Protein AF-A0A0J7KM52-F1 (afdb_monomer)

Solvent-accessible surface area (backbone atoms only — not comparable to full-atom values): 28672 Å² total; per-residue (Å²): 90,41,35,39,41,33,31,70,87,50,54,32,31,32,35,43,37,53,88,59,25,47,70,63,37,48,38,52,53,51,31,39,59,52,32,57,49,38,67,14,29,44,43,32,42,43,68,59,42,39,40,32,32,38,13,72,75,45,74,78,79,56,53,45,20,49,50,15,75,62,76,31,78,90,34,26,50,45,78,63,74,68,61,70,82,65,67,46,59,47,58,40,34,30,28,37,43,51,79,54,95,52,25,30,45,42,28,30,32,36,28,47,22,58,63,42,64,89,50,44,88,66,39,40,63,33,32,33,56,78,42,45,71,67,48,47,56,54,56,48,68,52,60,47,52,98,79,25,29,46,49,55,48,44,31,28,59,45,60,46,74,76,60,78,95,68,82,81,60,86,84,69,72,69,58,97,60,70,73,77,80,53,71,73,76,71,66,52,99,48,46,48,65,87,53,76,85,52,93,64,72,83,60,53,77,66,58,53,52,50,53,48,51,52,52,50,50,51,52,52,50,52,51,42,52,76,71,65,80,60,86,63,99,81,67,75,54,57,79,28,28,37,31,37,32,57,45,38,65,84,67,48,42,68,59,50,46,66,64,53,45,79,48,38,59,68,74,46,60,47,60,46,50,41,92,86,79,64,47,49,69,25,32,32,42,40,30,35,73,43,53,69,27,37,53,55,37,42,77,68,46,42,66,36,76,47,88,94,25,60,26,43,48,46,77,35,80,64,65,81,74,60,60,82,69,55,95,93,66,62,79,54,77,83,69,93,76,84,84,77,83,82,87,80,91,84,82,87,79,86,84,80,88,84,88,83,89,89,83,91,84,86,85,82,86,89,81,89,86,84,89,88,87,86,78,95,87,82,85,85,76,70,70,59,60,59,46,55,59,48,50,52,56,47,52,55,51,51,50,55,48,51,52,49,52,52,51,52,48,50,55,50,48,57,48,48,52,52,53,47,52,54,51,49,52,55,50,50,56,51,48,52,56,46,50,57,49,51,55,54,48,51,56,52,48,51,56,50,50,54,51,49,50,54,48,52,53,51,52,52,53,54,52,51,52,52,52,50,54,53,53,51,54,51,51,55,53,52,54,55,51,53,54,55,60,55,61,64,66,66,77,75,76,128

Nearest PDB structures (foldseek):
  8i0s-assembly1_Y  TM=6.246E-01  e=1.692E-46  Homo sapiens
  7qtt-assembly1_V  TM=5.685E-01  e=1.463E-37  Homo sapiens
  3bo7-assembly3_C  TM=8.908E-01  e=3.790E-13  Toxoplasma gondii
  7b0y-assembly1_b  TM=5.153E-01  e=2.141E-09  Homo sapiens
  7vpx-assembly1_O  TM=5.124E-01  e=1.081E-08  Homo sapiens

Foldseek 3Di:
DWKWWQKLLGIFIKDWPCVFFVPVVLQQVLCQLQLVQAFWWQLAFDAQFKGKTQALVSPVLHFFTPCCVQVHPVRRWDAARCPPFDAQADFFWKWFQQPPPRTGGRMIIGRLHGDPRVCTPRIHTTIGTPGDSVVSVVSNVFDADPRRGGLEIMGGNHMDDPDDPDDDDPPRDRDPDNDDRDPVSVPDPGHYSPHPPPPCVPDDPVVVVVVVVVVVVVVVVVVCVVVVPDDDPPDDDPLQKKKKAQADQPDDQVNVCVVLCVLADWPDKAFDADPPPRTGPGMIMTGGPDNRSSVVCQVPQAQDADPNTGMHMDGDPDPPQWDDPDPPPDIDGDDPPPPDDDDDDDDYDDDDDDDDDDDDDDDDDDDDDDDDDDDDDDDPPPPVVVVVVVVVVVVVVVVVVVVVVVVVVVVVVVVVVVVVVVVVVVVVVVVVVVVVVVVVVVVVVVVVVVVVVVVVVVVVVVVVVVVVVVVVVVVVVVVVVVVVVVVVVPVPDD

InterPro domains:
  IPR000504 RNA recognition motif domain [PF00076] (242-312)
  IPR000504 RNA recognition motif domain [PS50102] (240-318)
  IPR000504 RNA recognition motif domain [SM00360] (241-314)
  IPR002130 Cyclophilin-type peptidyl-prolyl cis-trans isomerase domain [PF00160] (3-159)
  IPR002130 Cyclophilin-type peptidyl-prolyl cis-trans isomerase domain [PR00153] (16-31)
  IPR002130 Cyclophilin-type peptidyl-prolyl cis-trans isomerase domain [PR00153] (42-54)
  IPR002130 Cyclophilin-type peptidyl-prolyl cis-trans isomerase domain [PR00153] (92-107)
  IPR002130 Cyclophilin-type peptidyl-prolyl cis-trans isomerase domain [PR00153] (121-136)
  IPR002130 Cyclophilin-type peptidyl-prolyl cis-trans isomerase domain [PS50072] (1-161)
  IPR012677 Nucleotide-binding alpha-beta plait domain superfamily [G3DSA:3.30.70.330] (186-323)
  IPR029000 Cyclophilin-like domain superfamily [G3DSA:2.40.100.10] (1-171)
  IPR029000 Cyclophilin-like domain superfamily [SSF50891] (1-182)
  IPR035538 PPIL4-like, cyclophilin domain [cd01921] (4-169)
  IPR035542 Cyclophilin-RNA interacting protein [PTHR458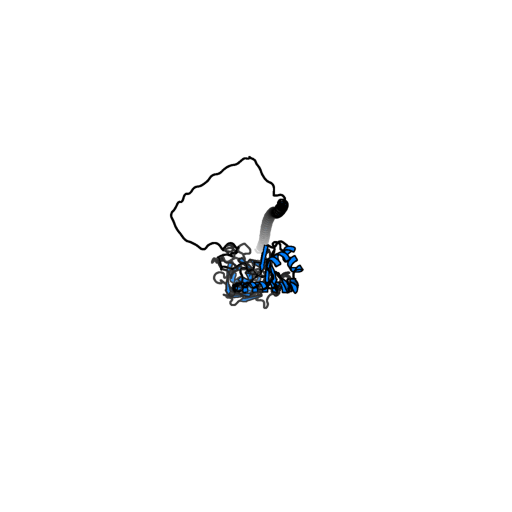43] (1-490)
  IPR035979 RNA-binding domain superfamily [SSF54928] (227-329)

Secondary structure (DSSP, 8-state):
-EEEEEETTEEEEEEE-TTT-HHHHHHHHHHHHTTTTTT-B--EE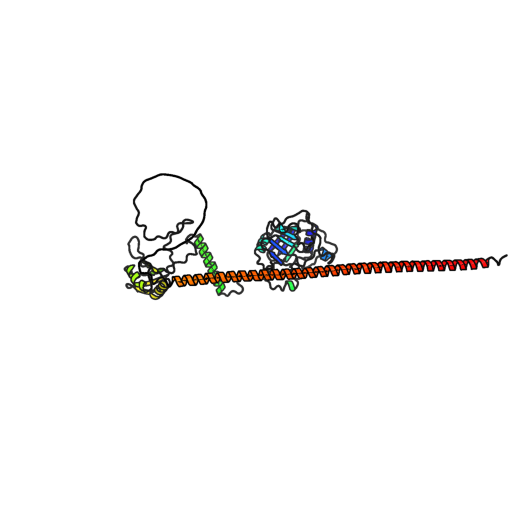-TTSEEEE--TTSSSS----HHHHHH-GGGSSEEPP--S-----STTEEEEEE-STTEEEEEEEEE-SS--GGG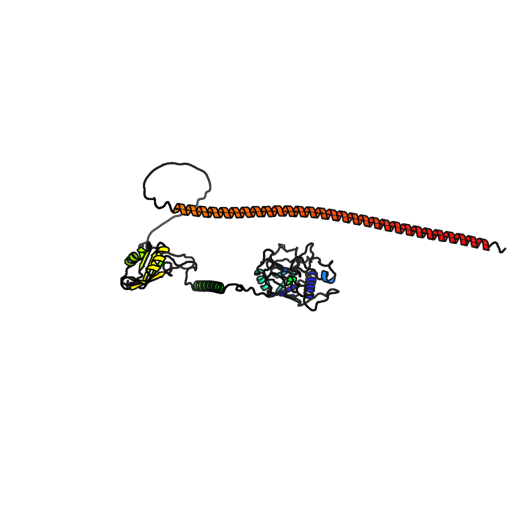TTTSEEEEEEEE-THHHHHHHH--B-TTS-BSBPPBEEEEEES---SPPPTT----SSPPPPPHHHHS-SSB-TTS---TTTT--HHHHHHHHHHHHHHHHHHHHHHHT-SS-TT----TTEEEEES--TT--HHHHHHHHTTTS-EEEEEEEE-TTT--EEEEEEEEESSHHHHHHHHHHHTT-EETTEE-EEEE----TT-EE--TTS-EE---S-TT---------------------------------------SSSSSSHHHHHHHHHHHHHHHHHHHHHHHHHHHHHHHHHHHHHHHHHHHHHHHHHHHHHHHHHHHHHHHHHHHHHHHHHHHHHHHHHHHHHHHHHHHHHHHHHHHHHHHHHTTS--

Sequence (494 aa):
MAVVIETTIGDFTVDLYIEERPQTTRNFLKLCKLKYYNWNLFHSVQTNFIAQTGDPTGTGKGGESVYGIVLGKEARYYEAEHMPKIKHNRIGLLSMVNCGNNMLGSQFFITLGSELQSLDNEHCVFGEITEGLEIILKFNEAICDGDQRPYQDIRISHTVILEDPFDDPVGFVVPDRSPEPTKEALMSDRIGADEAIDDTGGMTVEELTEIQKNKEAKARATILEIVGDIPDADIAPPENVLFVCKLNPVTTDDDLEIIFSRFGKIVGCEVIRDHQTGDSLQYAFIEFGDRKSCEDAYFKMDNVLIDDRRIHVDFSQSVAKMRWRGKGKGIRYFDEDDKTKKHDENYSSSKKSEISREKNHDNGKDREDGRRKKSSYKDHRKHERRKEDKDRRKEDRSHDRYENERRDRRRREERRDRDEDQRRGHSEDRSERRNKRDESNDRRKDHSEERLERRSKRDEYGDRERRHRGSERKRLTEEEDDTRHRSHKHKKNR

Organism: Lasius niger (NCBI:txid67767)

Mean predicted aligned error: 22.67 Å

Structure (mmCIF, N/CA/C/O backbone):
data_AF-A0A0J7KM52-F1
#
_entry.id   AF-A0A0J7KM52-F1
#
loop_
_atom_site.group_PDB
_atom_site.id
_atom_site.type_symbol
_atom_site.label_atom_id
_atom_site.label_alt_id
_atom_site.label_comp_id
_atom_site.label_asym_id
_atom_site.label_entity_id
_atom_site.label_seq_id
_atom_site.pdbx_PDB_ins_code
_atom_site.Cartn_x
_atom_site.Cartn_y
_atom_site.Cartn_z
_atom_site.occupancy
_atom_site.B_iso_or_equiv
_atom_site.auth_seq_id
_atom_site.auth_comp_id
_atom_site.auth_asym_id
_atom_site.auth_atom_id
_atom_site.pdbx_PDB_model_num
ATOM 1 N N . MET A 1 1 ? -2.076 -8.881 -21.131 1.00 80.81 1 MET A N 1
ATOM 2 C CA . MET A 1 1 ? -0.992 -9.837 -20.800 1.00 80.81 1 MET A CA 1
ATOM 3 C C . MET A 1 1 ? -0.711 -9.679 -19.337 1.00 80.81 1 MET A C 1
ATOM 5 O O . MET A 1 1 ? -0.501 -8.545 -18.922 1.00 80.81 1 MET A O 1
ATOM 9 N N . ALA A 1 2 ? -0.719 -10.776 -18.584 1.00 89.19 2 ALA A N 1
ATOM 10 C CA . ALA A 1 2 ? -0.973 -10.685 -17.159 1.00 89.19 2 ALA A CA 1
ATOM 11 C C . ALA A 1 2 ? 0.165 -11.214 -16.271 1.00 89.19 2 ALA A C 1
ATOM 13 O O . ALA A 1 2 ? 0.806 -12.230 -16.559 1.00 89.19 2 ALA A O 1
ATOM 14 N N . VAL A 1 3 ? 0.392 -10.515 -15.162 1.00 94.75 3 VAL A N 1
ATOM 15 C CA . VAL A 1 3 ? 1.282 -10.921 -14.068 1.00 94.75 3 VAL A CA 1
ATOM 16 C C . VAL A 1 3 ? 0.471 -10.932 -12.785 1.00 94.75 3 VAL A C 1
ATOM 18 O O . VAL A 1 3 ? -0.193 -9.950 -12.463 1.00 94.75 3 VAL A O 1
ATOM 21 N N . VAL A 1 4 ? 0.551 -12.030 -12.043 1.00 95.62 4 VAL A N 1
ATOM 22 C CA . VAL A 1 4 ? -0.013 -12.125 -10.698 1.00 95.62 4 VAL A CA 1
ATOM 23 C C . VAL A 1 4 ? 1.056 -11.691 -9.706 1.00 95.62 4 VAL A C 1
ATOM 25 O O . VAL A 1 4 ? 2.190 -12.186 -9.731 1.00 95.62 4 VAL A O 1
ATOM 28 N N . ILE A 1 5 ? 0.703 -10.733 -8.856 1.00 95.81 5 ILE A N 1
ATOM 29 C CA . ILE A 1 5 ? 1.549 -10.236 -7.778 1.00 95.81 5 ILE A CA 1
ATOM 30 C C . ILE A 1 5 ? 0.907 -10.674 -6.469 1.00 95.81 5 ILE A C 1
ATOM 32 O O . ILE A 1 5 ? -0.168 -10.204 -6.102 1.00 95.81 5 ILE A O 1
ATOM 36 N N . GLU A 1 6 ? 1.590 -11.577 -5.777 1.00 94.44 6 GLU A N 1
ATOM 37 C CA . GLU A 1 6 ? 1.199 -12.035 -4.452 1.00 94.44 6 GLU A CA 1
ATOM 38 C C . GLU A 1 6 ? 1.806 -11.096 -3.416 1.00 94.44 6 GLU A C 1
ATOM 40 O O . GLU A 1 6 ? 3.014 -10.828 -3.439 1.00 94.44 6 GLU A O 1
ATOM 45 N N . THR A 1 7 ? 0.989 -10.581 -2.503 1.00 93.88 7 THR A N 1
ATOM 46 C CA . THR A 1 7 ? 1.457 -9.710 -1.418 1.00 93.88 7 THR A CA 1
ATOM 47 C C . THR A 1 7 ? 0.980 -10.214 -0.071 1.00 93.88 7 THR A C 1
ATOM 49 O O . THR A 1 7 ? 0.059 -11.017 0.031 1.00 93.88 7 THR A O 1
ATOM 52 N N . THR A 1 8 ? 1.579 -9.697 0.995 1.00 91.12 8 THR A N 1
ATOM 53 C CA . THR A 1 8 ? 1.235 -10.084 2.368 1.00 91.12 8 THR A CA 1
ATOM 54 C C . THR A 1 8 ? -0.204 -9.743 2.759 1.00 91.12 8 THR A C 1
ATOM 56 O O . THR A 1 8 ? -0.764 -10.375 3.648 1.00 91.12 8 THR A O 1
ATOM 59 N N . ILE A 1 9 ? -0.829 -8.776 2.081 1.00 91.50 9 ILE A N 1
ATOM 60 C CA . ILE A 1 9 ? -2.210 -8.350 2.346 1.00 91.50 9 ILE A CA 1
ATOM 61 C C . ILE A 1 9 ? -3.222 -8.931 1.347 1.00 91.50 9 ILE A C 1
ATOM 63 O O . ILE A 1 9 ? -4.431 -8.784 1.546 1.00 91.50 9 ILE A O 1
ATOM 67 N N . GLY A 1 10 ? -2.766 -9.600 0.288 1.00 92.88 10 GLY A N 1
ATOM 68 C CA . GLY A 1 10 ? -3.606 -10.216 -0.738 1.00 92.88 10 GLY A CA 1
ATOM 69 C C . GLY A 1 10 ? -2.975 -10.200 -2.127 1.00 92.88 10 GLY A C 1
ATOM 70 O O . GLY A 1 10 ? -1.953 -9.555 -2.359 1.00 92.88 10 GLY A O 1
ATOM 71 N N . ASP A 1 11 ? -3.625 -10.877 -3.062 1.00 94.94 11 ASP A N 1
ATOM 72 C CA . ASP A 1 11 ? -3.089 -11.082 -4.405 1.00 94.94 11 ASP A CA 1
ATOM 73 C C . ASP A 1 11 ? -3.886 -10.277 -5.427 1.00 94.94 11 ASP A C 1
ATOM 75 O O . ASP A 1 11 ? -5.092 -10.055 -5.269 1.00 94.94 11 ASP A O 1
ATOM 79 N N . PHE A 1 12 ? -3.212 -9.831 -6.483 1.00 96.31 12 PHE A N 1
ATOM 80 C CA . PHE A 1 12 ? -3.857 -9.120 -7.579 1.00 96.31 12 PHE A CA 1
ATOM 81 C C . PHE A 1 12 ? -3.204 -9.436 -8.922 1.00 96.31 12 PHE A C 1
ATOM 83 O O . PHE A 1 12 ? -2.003 -9.711 -9.015 1.00 96.31 12 PHE A O 1
ATOM 90 N N . THR A 1 13 ? -4.017 -9.371 -9.973 1.00 96.06 13 THR A N 1
ATOM 91 C CA . THR A 1 13 ? -3.598 -9.619 -11.352 1.00 96.06 13 THR A CA 1
ATOM 92 C C . THR A 1 13 ? -3.477 -8.292 -12.081 1.00 96.06 13 THR A C 1
ATOM 94 O O . THR A 1 13 ? -4.397 -7.474 -12.061 1.00 96.06 13 THR A O 1
ATOM 97 N N . VAL A 1 14 ? -2.335 -8.080 -12.727 1.00 96.31 14 VAL A N 1
ATOM 98 C CA . VAL A 1 14 ? -2.037 -6.879 -13.508 1.00 96.31 14 VAL A CA 1
ATOM 99 C C . VAL A 1 14 ? -2.013 -7.229 -14.982 1.00 96.31 14 VAL A C 1
ATOM 101 O O . VAL A 1 14 ? -1.191 -8.050 -15.381 1.00 96.31 14 VAL A O 1
ATOM 104 N N . ASP A 1 15 ? -2.815 -6.542 -15.790 1.00 95.81 15 ASP A N 1
ATOM 105 C CA . ASP A 1 15 ? -2.659 -6.517 -17.238 1.00 95.81 15 ASP A CA 1
ATOM 106 C C . ASP A 1 15 ? -1.718 -5.396 -17.680 1.00 95.81 15 ASP A C 1
ATOM 108 O O . ASP A 1 15 ? -1.857 -4.233 -17.306 1.00 95.81 15 ASP A O 1
ATOM 112 N N . LEU A 1 16 ? -0.733 -5.764 -18.493 1.00 95.25 16 LEU A N 1
ATOM 113 C CA . LEU A 1 16 ? 0.318 -4.877 -18.968 1.00 95.25 16 LEU A CA 1
ATOM 114 C C . LEU A 1 16 ? 0.025 -4.367 -20.382 1.00 95.25 16 LEU A C 1
ATOM 116 O O . LEU A 1 16 ? -0.390 -5.128 -21.263 1.00 95.25 16 LEU A O 1
ATOM 120 N N . TYR A 1 17 ? 0.342 -3.095 -20.611 1.00 94.56 17 TYR A N 1
ATOM 121 C CA . TYR A 1 17 ? 0.208 -2.398 -21.888 1.00 94.56 17 TYR A CA 1
ATOM 122 C C . TYR A 1 17 ? 1.416 -2.663 -22.792 1.00 94.56 17 TYR A C 1
ATOM 124 O O . TYR A 1 17 ? 2.259 -1.800 -23.028 1.00 94.56 17 TYR A O 1
ATOM 132 N N . ILE A 1 18 ? 1.541 -3.900 -23.266 1.00 92.06 18 ILE A N 1
ATOM 133 C CA . ILE A 1 18 ? 2.679 -4.350 -24.082 1.00 92.06 18 ILE A CA 1
ATOM 134 C C . ILE A 1 18 ? 2.810 -3.655 -25.440 1.00 92.06 18 ILE A C 1
ATOM 136 O O . ILE A 1 18 ? 3.931 -3.514 -25.925 1.00 92.06 18 ILE A O 1
ATOM 140 N N . GLU A 1 19 ? 1.704 -3.240 -26.058 1.00 91.44 19 GLU A N 1
ATOM 141 C CA . GLU A 1 19 ? 1.724 -2.570 -27.363 1.00 91.44 19 GLU A CA 1
ATOM 142 C C . GLU A 1 19 ? 2.072 -1.087 -27.210 1.00 91.44 19 GLU A C 1
ATOM 144 O O . GLU A 1 19 ? 2.844 -0.528 -27.988 1.00 91.44 19 GLU A O 1
ATOM 149 N N . GLU A 1 20 ? 1.529 -0.454 -26.173 1.00 91.62 20 GLU A N 1
ATOM 150 C CA . GLU A 1 20 ? 1.708 0.960 -25.875 1.00 91.62 20 GLU A CA 1
ATOM 151 C C . GLU A 1 20 ? 3.038 1.255 -25.172 1.00 91.62 20 GLU A C 1
ATOM 153 O O . GLU A 1 20 ? 3.597 2.338 -25.355 1.00 91.62 20 GLU A O 1
ATOM 158 N N . ARG A 1 21 ? 3.522 0.320 -24.343 1.00 92.31 21 ARG A N 1
ATOM 159 C CA . ARG A 1 21 ? 4.703 0.446 -23.468 1.00 92.31 21 ARG A CA 1
ATOM 160 C C . ARG A 1 21 ? 5.620 -0.782 -23.528 1.00 92.31 21 ARG A C 1
ATOM 162 O O . ARG A 1 21 ? 5.870 -1.413 -22.491 1.00 92.31 21 ARG A O 1
ATOM 169 N N . PRO A 1 22 ? 6.123 -1.178 -24.708 1.00 92.69 22 PRO A N 1
ATOM 170 C CA . PRO A 1 22 ? 6.911 -2.398 -24.850 1.00 92.69 22 PRO A CA 1
ATOM 171 C C . PRO A 1 22 ? 8.199 -2.387 -24.020 1.00 92.69 22 PRO A C 1
ATOM 173 O O . PRO A 1 22 ? 8.534 -3.403 -23.408 1.00 92.69 22 PRO A O 1
ATOM 176 N N . GLN A 1 23 ? 8.929 -1.270 -23.954 1.00 91.69 23 GLN A N 1
ATOM 177 C CA . GLN A 1 23 ? 10.206 -1.221 -23.232 1.00 91.69 23 GLN A CA 1
ATOM 178 C C . GLN A 1 23 ? 10.002 -1.290 -21.716 1.00 91.69 23 GLN A C 1
ATOM 180 O O . GLN A 1 23 ? 10.671 -2.064 -21.026 1.00 91.69 23 GLN A O 1
ATOM 185 N N . THR A 1 24 ? 9.039 -0.525 -21.209 1.00 93.50 24 THR A N 1
ATOM 186 C CA . THR A 1 24 ? 8.699 -0.464 -19.782 1.00 93.50 24 THR A CA 1
ATOM 187 C C . THR A 1 24 ? 8.149 -1.803 -19.297 1.00 93.50 24 THR A C 1
ATOM 189 O O . THR A 1 24 ? 8.573 -2.333 -18.265 1.00 93.50 24 THR A O 1
ATOM 192 N N . THR A 1 25 ? 7.264 -2.404 -20.093 1.00 94.06 25 THR A N 1
ATOM 193 C CA . THR A 1 25 ? 6.667 -3.706 -19.795 1.00 94.06 25 THR A CA 1
ATOM 194 C C . THR A 1 25 ? 7.698 -4.826 -19.850 1.00 94.06 25 THR A C 1
ATOM 196 O O . THR A 1 25 ? 7.728 -5.682 -18.966 1.00 94.06 25 THR A O 1
ATOM 199 N N . ARG A 1 26 ? 8.609 -4.797 -20.833 1.00 93.38 26 ARG A N 1
ATOM 200 C CA . ARG A 1 26 ? 9.735 -5.733 -20.897 1.00 93.38 26 ARG A CA 1
ATOM 201 C C . ARG A 1 26 ? 10.603 -5.626 -19.649 1.00 93.38 26 ARG A C 1
ATOM 203 O O . ARG A 1 26 ? 10.924 -6.652 -19.059 1.00 93.38 26 ARG A O 1
ATOM 210 N N . ASN A 1 27 ? 10.968 -4.416 -19.226 1.00 93.94 27 ASN A N 1
ATOM 211 C CA . ASN A 1 27 ? 11.742 -4.219 -18.002 1.00 93.94 27 ASN A CA 1
ATOM 212 C C . ASN A 1 27 ? 11.044 -4.852 -16.788 1.00 93.94 27 ASN A C 1
ATOM 214 O O . ASN A 1 27 ? 11.657 -5.652 -16.084 1.00 93.94 27 ASN A O 1
ATOM 218 N N . PHE A 1 28 ? 9.756 -4.560 -16.596 1.00 95.31 28 PHE A N 1
ATOM 219 C CA . PHE A 1 28 ? 8.968 -5.114 -15.496 1.00 95.31 28 PHE A CA 1
ATOM 220 C C . PHE A 1 28 ? 8.915 -6.650 -15.523 1.00 95.31 28 PHE A C 1
ATOM 222 O O . PHE A 1 28 ? 9.291 -7.296 -14.546 1.00 95.31 28 PHE A O 1
ATOM 229 N N . LEU A 1 29 ? 8.549 -7.248 -16.663 1.00 94.31 29 LEU A N 1
ATOM 230 C CA . LEU A 1 29 ? 8.456 -8.704 -16.823 1.00 94.31 29 LEU A CA 1
ATOM 231 C C . LEU A 1 29 ? 9.789 -9.408 -16.568 1.00 94.31 29 LEU A C 1
ATOM 233 O O . LEU A 1 29 ? 9.832 -10.444 -15.902 1.00 94.31 29 LEU A O 1
ATOM 237 N N . LYS A 1 30 ? 10.899 -8.851 -17.063 1.00 93.25 30 LYS A N 1
ATOM 238 C CA . LYS A 1 30 ? 12.217 -9.450 -16.834 1.00 93.25 30 LYS A CA 1
ATOM 239 C C . LYS A 1 30 ? 12.660 -9.320 -15.376 1.00 93.25 30 LYS A C 1
ATOM 241 O O . LYS A 1 30 ? 13.232 -10.267 -14.844 1.00 93.25 30 LYS A O 1
ATOM 246 N N . LEU A 1 31 ? 12.342 -8.222 -14.691 1.00 93.38 31 LEU A N 1
ATOM 247 C CA . LEU A 1 31 ? 12.581 -8.104 -13.248 1.00 93.38 31 LEU A CA 1
ATOM 248 C C . LEU A 1 31 ? 11.731 -9.108 -12.445 1.00 93.38 31 LEU A C 1
ATOM 250 O O . LEU A 1 31 ? 12.249 -9.743 -11.524 1.00 93.38 31 LEU A O 1
ATOM 254 N N . CYS A 1 32 ? 10.476 -9.347 -12.838 1.00 93.38 32 CYS A N 1
ATOM 255 C CA . CYS A 1 32 ? 9.649 -10.421 -12.277 1.00 93.38 32 CYS A CA 1
ATOM 256 C C . CYS A 1 32 ? 10.272 -11.810 -12.514 1.00 93.38 32 CYS A C 1
ATOM 258 O O . CYS A 1 32 ? 10.345 -12.617 -11.586 1.00 93.38 32 CYS A O 1
ATOM 260 N N . LYS A 1 33 ? 10.791 -12.091 -13.722 1.00 91.38 33 LYS A N 1
ATOM 261 C CA . LYS A 1 33 ? 11.491 -13.355 -14.031 1.00 91.38 33 LYS A CA 1
ATOM 262 C C . LYS A 1 33 ? 12.723 -13.551 -13.151 1.00 91.38 33 LYS A C 1
ATOM 264 O O . LYS A 1 33 ? 12.934 -14.649 -12.651 1.00 91.38 33 LYS A O 1
ATOM 269 N N . LEU A 1 34 ? 13.493 -12.488 -12.910 1.00 90.38 34 LEU A N 1
ATOM 270 C CA . LEU A 1 34 ? 14.654 -12.502 -12.012 1.00 90.38 34 LEU A CA 1
ATOM 271 C C . LEU A 1 34 ? 14.287 -12.611 -10.528 1.00 90.38 34 LEU A C 1
ATOM 273 O O . LEU A 1 34 ? 15.184 -12.628 -9.690 1.00 90.38 34 LEU A O 1
ATOM 277 N N . LYS A 1 35 ? 12.991 -12.654 -10.186 1.00 90.56 35 LYS A N 1
ATOM 278 C CA . LYS A 1 35 ? 12.505 -12.623 -8.800 1.00 90.56 35 LYS A CA 1
ATOM 279 C C . LYS A 1 35 ? 13.004 -11.389 -8.038 1.00 90.56 35 LYS A C 1
ATOM 281 O O . LYS A 1 35 ? 13.098 -11.412 -6.817 1.00 90.56 35 LYS A O 1
ATOM 286 N N . TYR A 1 36 ? 13.273 -10.300 -8.762 1.00 91.31 36 TYR A N 1
ATOM 287 C CA . TYR A 1 36 ? 13.812 -9.049 -8.225 1.00 91.31 36 TYR A CA 1
ATOM 288 C C . TYR A 1 36 ? 12.828 -8.335 -7.294 1.00 91.31 36 TYR A C 1
ATOM 290 O O . TYR A 1 36 ? 13.232 -7.637 -6.371 1.00 91.31 36 TYR A O 1
ATOM 298 N N . TYR A 1 37 ? 11.528 -8.492 -7.555 1.00 93.00 37 TYR A N 1
ATOM 299 C CA . TYR A 1 37 ? 10.473 -7.888 -6.745 1.00 93.00 37 TYR A CA 1
ATOM 300 C C . TYR A 1 37 ? 10.080 -8.717 -5.525 1.00 93.00 37 TYR A C 1
ATOM 302 O O . TYR A 1 37 ? 9.336 -8.225 -4.681 1.00 93.00 37 TYR A O 1
ATOM 310 N N . ASN A 1 38 ? 10.559 -9.957 -5.419 1.00 90.38 38 ASN A N 1
ATOM 311 C CA . ASN A 1 38 ? 10.215 -10.807 -4.291 1.00 90.38 38 ASN A CA 1
ATOM 312 C C . ASN A 1 38 ? 10.831 -10.232 -3.012 1.00 90.38 38 ASN A C 1
ATOM 314 O O . ASN A 1 38 ? 12.002 -9.869 -2.981 1.00 90.38 38 ASN A O 1
ATOM 318 N N . TRP A 1 39 ? 10.026 -10.182 -1.958 1.00 87.75 39 TRP A N 1
ATOM 319 C CA . TRP A 1 39 ? 10.312 -9.566 -0.665 1.00 87.75 39 TRP A CA 1
ATOM 320 C C . TRP A 1 39 ? 10.438 -8.032 -0.650 1.00 87.75 39 TRP A C 1
ATOM 322 O O . TRP A 1 39 ? 10.742 -7.450 0.399 1.00 87.75 39 TRP A O 1
ATOM 332 N N . ASN A 1 40 ? 10.159 -7.350 -1.766 1.00 91.38 40 ASN A N 1
ATOM 333 C CA . ASN A 1 40 ? 10.220 -5.890 -1.805 1.00 91.38 40 ASN A CA 1
ATOM 334 C C . ASN A 1 40 ? 9.113 -5.267 -0.954 1.00 91.38 40 ASN A C 1
ATOM 336 O O . ASN A 1 40 ? 7.954 -5.685 -0.998 1.00 91.38 40 ASN A O 1
ATOM 340 N N . LEU A 1 41 ? 9.490 -4.231 -0.206 1.00 91.25 41 LEU A N 1
ATOM 341 C CA . LEU A 1 41 ? 8.600 -3.504 0.687 1.00 91.25 41 LEU A CA 1
ATOM 342 C C . LEU A 1 41 ? 7.844 -2.397 -0.061 1.00 91.25 41 LEU A C 1
ATOM 344 O O . LEU A 1 41 ? 8.433 -1.644 -0.847 1.00 91.25 41 LEU A O 1
ATOM 348 N N . PHE A 1 42 ? 6.568 -2.230 0.275 1.00 94.06 42 PHE A N 1
ATOM 349 C CA . PHE A 1 42 ? 5.851 -0.983 0.033 1.00 94.06 42 PHE A CA 1
ATOM 350 C C . PHE A 1 42 ? 6.330 0.060 1.046 1.00 94.06 42 PHE A C 1
ATOM 352 O O . PHE A 1 42 ? 5.885 0.105 2.191 1.00 94.06 42 PHE A O 1
ATOM 359 N N . HIS A 1 43 ? 7.310 0.860 0.635 1.00 91.69 43 HIS A N 1
ATOM 360 C CA . HIS A 1 43 ? 8.001 1.812 1.509 1.00 91.69 43 HIS A CA 1
ATOM 361 C C . HIS A 1 43 ? 7.271 3.149 1.645 1.00 91.69 43 HIS A C 1
ATOM 363 O O . HIS A 1 43 ? 7.577 3.897 2.569 1.00 91.69 43 HIS A O 1
ATOM 369 N N . SER A 1 44 ? 6.310 3.440 0.763 1.00 94.00 44 SER A N 1
ATOM 370 C CA . SER A 1 44 ? 5.415 4.588 0.897 1.00 94.00 44 SER A CA 1
ATOM 371 C C . SER A 1 44 ? 3.998 4.208 0.474 1.00 94.00 44 SER A C 1
ATOM 373 O O . SER A 1 44 ? 3.798 3.702 -0.629 1.00 94.00 44 SER A O 1
ATOM 375 N N . VAL A 1 45 ? 3.017 4.438 1.341 1.00 95.06 45 VAL A N 1
ATOM 376 C CA . VAL A 1 45 ? 1.591 4.235 1.080 1.00 95.06 45 VAL A CA 1
ATOM 377 C C . VAL A 1 45 ? 0.854 5.484 1.544 1.00 95.06 45 VAL A C 1
ATOM 379 O O . VAL A 1 45 ? 0.902 5.854 2.710 1.00 95.06 45 VAL A O 1
ATOM 382 N N . GLN A 1 46 ? 0.186 6.150 0.609 1.00 94.19 46 GLN A N 1
ATOM 383 C CA . GLN A 1 46 ? -0.590 7.358 0.854 1.00 94.19 46 GLN A CA 1
ATOM 384 C C . GLN A 1 46 ? -2.055 7.080 0.541 1.00 94.19 46 GLN A C 1
ATOM 386 O O . GLN A 1 46 ? -2.411 6.816 -0.612 1.00 94.19 46 GLN A O 1
ATOM 391 N N . THR A 1 47 ? -2.908 7.162 1.562 1.00 92.56 47 THR A N 1
ATOM 392 C CA . THR A 1 47 ? -4.344 6.895 1.442 1.00 92.56 47 THR A CA 1
ATOM 393 C C . THR A 1 47 ? -4.976 7.745 0.338 1.00 92.56 47 THR A C 1
ATOM 395 O O . THR A 1 47 ? -4.807 8.964 0.300 1.00 92.56 47 THR A O 1
ATOM 398 N N . ASN A 1 48 ? -5.736 7.104 -0.551 1.00 91.81 48 ASN A N 1
ATOM 399 C CA . ASN A 1 48 ? -6.394 7.698 -1.719 1.00 91.81 48 ASN A CA 1
ATOM 400 C C . ASN A 1 48 ? -5.440 8.394 -2.704 1.00 91.81 48 ASN A C 1
ATOM 402 O O . ASN A 1 48 ? -5.874 9.245 -3.481 1.00 91.81 48 ASN A O 1
ATOM 406 N N . PHE A 1 49 ? -4.154 8.043 -2.691 1.00 93.81 49 PHE A N 1
ATOM 407 C CA . PHE A 1 49 ? -3.174 8.590 -3.618 1.00 93.81 49 PHE A CA 1
ATOM 408 C C . PHE A 1 49 ? -2.374 7.469 -4.285 1.00 93.81 49 PHE A C 1
ATOM 410 O O . PHE A 1 49 ? -2.800 6.976 -5.332 1.00 93.81 49 PHE A O 1
ATOM 417 N N . ILE A 1 50 ? -1.264 7.019 -3.696 1.00 95.44 50 ILE A N 1
ATOM 418 C CA . ILE A 1 50 ? -0.399 5.992 -4.293 1.00 95.44 50 ILE A CA 1
ATOM 419 C C . ILE A 1 50 ? 0.162 5.019 -3.252 1.00 95.44 50 ILE A C 1
ATOM 421 O O . ILE A 1 50 ? 0.415 5.395 -2.111 1.00 95.44 50 ILE A O 1
ATOM 425 N N . ALA A 1 51 ? 0.422 3.784 -3.678 1.00 96.25 51 ALA A N 1
ATOM 426 C CA . ALA A 1 51 ? 1.257 2.814 -2.972 1.00 96.25 51 ALA A CA 1
ATOM 427 C C . ALA A 1 51 ? 2.519 2.541 -3.798 1.00 96.25 51 ALA A C 1
ATOM 429 O O . ALA A 1 51 ? 2.430 1.977 -4.888 1.00 96.25 51 ALA A O 1
ATOM 430 N N . GLN A 1 52 ? 3.686 2.945 -3.299 1.00 95.44 52 GLN A N 1
ATOM 431 C CA . GLN A 1 52 ? 4.973 2.867 -3.990 1.00 95.44 52 GLN A CA 1
ATOM 432 C C . GLN A 1 52 ? 5.818 1.683 -3.505 1.00 95.44 52 GLN A C 1
ATOM 434 O O . GLN A 1 52 ? 5.957 1.427 -2.307 1.00 95.44 52 GLN A O 1
ATOM 439 N N . THR A 1 53 ? 6.418 0.974 -4.460 1.00 94.81 53 THR A N 1
ATOM 440 C CA . THR A 1 53 ? 7.246 -0.219 -4.253 1.00 94.81 53 THR A CA 1
ATOM 441 C C . THR A 1 53 ? 8.332 -0.332 -5.338 1.00 94.81 53 THR A C 1
ATOM 443 O O . THR A 1 53 ? 8.580 0.598 -6.106 1.00 94.81 53 THR A O 1
ATOM 446 N N . GLY A 1 54 ? 9.030 -1.466 -5.390 1.00 91.19 54 GLY A N 1
ATOM 447 C CA . GLY A 1 54 ? 10.015 -1.774 -6.429 1.00 91.19 54 GLY A CA 1
ATOM 448 C C . GLY A 1 54 ? 11.450 -1.347 -6.108 1.00 91.19 54 GLY A C 1
ATOM 449 O O . GLY A 1 54 ? 12.306 -1.378 -6.993 1.00 91.19 54 GLY A O 1
ATOM 450 N N . ASP A 1 55 ? 11.725 -0.987 -4.853 1.00 90.81 55 ASP A N 1
ATOM 451 C CA . ASP A 1 55 ? 13.077 -0.804 -4.319 1.00 90.81 55 ASP A CA 1
ATOM 452 C C . ASP A 1 55 ? 13.451 -1.995 -3.413 1.00 90.81 55 ASP A C 1
ATOM 454 O O . ASP A 1 55 ? 12.894 -2.102 -2.316 1.00 90.81 55 ASP A O 1
ATOM 458 N N . PRO A 1 56 ? 14.408 -2.860 -3.806 1.00 86.75 56 PRO A N 1
ATOM 459 C CA . PRO A 1 56 ? 14.847 -3.983 -2.971 1.00 86.75 56 PRO A CA 1
ATOM 460 C C . PRO A 1 56 ? 15.481 -3.573 -1.644 1.00 86.75 56 PRO A C 1
ATOM 462 O O . PRO A 1 56 ? 15.528 -4.362 -0.705 1.00 86.75 56 PRO A O 1
ATOM 465 N N . THR A 1 57 ? 15.990 -2.343 -1.551 1.00 85.00 57 THR A N 1
ATOM 466 C CA . THR A 1 57 ? 16.568 -1.826 -0.305 1.00 85.00 57 THR A CA 1
ATOM 467 C C . THR A 1 57 ? 15.501 -1.327 0.668 1.00 85.00 57 THR A C 1
ATOM 469 O O . THR A 1 57 ? 15.787 -1.157 1.848 1.00 85.00 57 THR A O 1
ATOM 472 N N . GLY A 1 58 ? 14.279 -1.061 0.189 1.00 83.00 58 GLY A N 1
ATOM 473 C CA . GLY A 1 58 ? 13.193 -0.488 0.989 1.00 83.00 58 GLY A CA 1
ATOM 474 C C . GLY A 1 58 ? 13.436 0.953 1.459 1.00 83.00 58 GLY A C 1
ATOM 475 O O . GLY A 1 58 ? 12.702 1.438 2.316 1.00 83.00 58 GLY A O 1
ATOM 476 N N . THR A 1 59 ? 14.453 1.642 0.928 1.00 84.06 59 THR A N 1
ATOM 477 C CA . THR A 1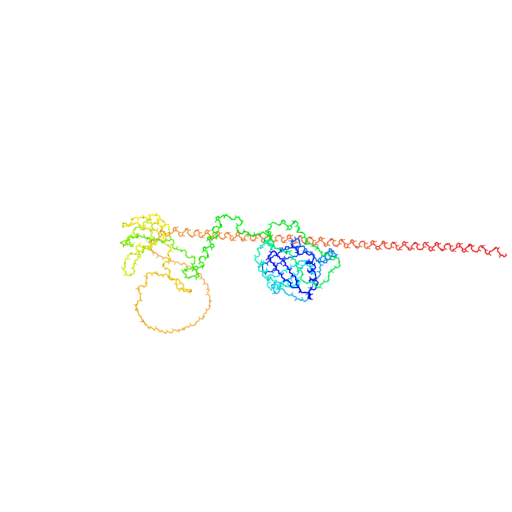 59 ? 14.801 3.021 1.322 1.00 84.06 59 THR A CA 1
ATOM 478 C C . THR A 1 59 ? 14.065 4.090 0.509 1.00 84.06 59 THR A C 1
ATOM 480 O O . THR A 1 59 ? 14.066 5.258 0.892 1.00 84.06 59 THR A O 1
ATOM 483 N N . GLY A 1 60 ? 13.489 3.710 -0.635 1.00 83.50 60 GLY A N 1
ATOM 484 C CA . GLY A 1 60 ? 12.861 4.599 -1.615 1.00 83.50 60 GLY A CA 1
ATOM 485 C C . GLY A 1 60 ? 13.851 5.269 -2.574 1.00 83.50 60 GLY A C 1
ATOM 486 O O . GLY A 1 60 ? 13.445 5.945 -3.515 1.00 83.50 60 GLY A O 1
ATOM 487 N N . LYS A 1 61 ? 15.163 5.075 -2.387 1.00 84.44 61 LYS A N 1
ATOM 488 C CA . LYS A 1 61 ? 16.226 5.666 -3.229 1.00 84.44 61 LYS A CA 1
ATOM 489 C C . LYS A 1 61 ? 16.974 4.631 -4.071 1.00 84.44 61 LYS A C 1
ATOM 491 O O . LYS A 1 61 ? 17.852 4.991 -4.860 1.00 84.44 61 LYS A O 1
ATOM 496 N N . GLY A 1 62 ? 16.688 3.349 -3.863 1.00 85.88 62 GLY A N 1
ATOM 497 C CA . GLY A 1 62 ? 17.315 2.249 -4.578 1.00 85.88 62 GLY A CA 1
ATOM 498 C C . GLY A 1 62 ? 16.584 1.889 -5.867 1.00 85.88 62 GLY A C 1
ATOM 499 O O . GLY A 1 62 ? 15.800 2.665 -6.410 1.00 85.88 62 GLY A O 1
ATOM 500 N N . GLY A 1 63 ? 16.875 0.699 -6.376 1.00 87.88 63 GLY A N 1
ATOM 501 C CA . GLY A 1 63 ? 16.307 0.205 -7.623 1.00 87.88 63 GLY A CA 1
ATOM 502 C C . GLY A 1 63 ? 17.218 0.390 -8.835 1.00 87.88 63 GLY A C 1
ATOM 503 O O . GLY A 1 63 ? 18.000 1.346 -8.937 1.00 87.88 63 GLY A O 1
ATOM 504 N N . GLU A 1 64 ? 17.121 -0.564 -9.750 1.00 91.56 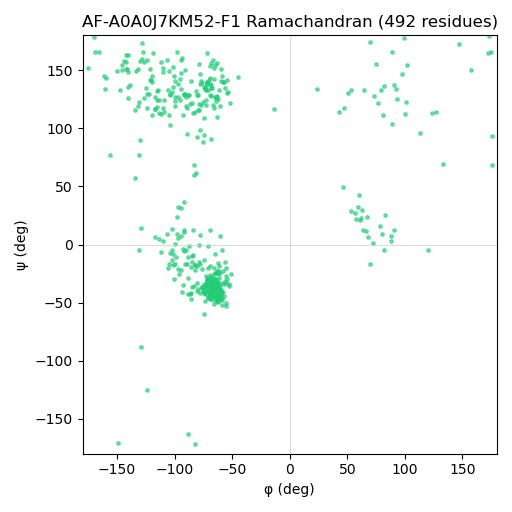64 GLU A N 1
ATOM 505 C CA . GLU A 1 64 ? 17.810 -0.586 -11.035 1.00 91.56 64 GLU A CA 1
ATOM 506 C C . GLU A 1 64 ? 16.971 -1.340 -12.066 1.00 91.56 64 GLU A C 1
ATOM 508 O O . GLU A 1 64 ? 16.214 -2.245 -11.731 1.00 91.56 64 GLU A O 1
ATOM 513 N N . SER A 1 65 ? 17.082 -0.950 -13.329 1.00 93.19 65 SER A N 1
ATOM 514 C CA . SER A 1 65 ? 16.410 -1.641 -14.425 1.00 93.19 65 SER A CA 1
ATOM 515 C C . SER A 1 65 ? 17.057 -2.997 -14.723 1.00 93.19 65 SER A C 1
ATOM 517 O O . SER A 1 65 ? 18.212 -3.245 -14.367 1.00 93.19 65 SER A O 1
ATOM 519 N N . VAL A 1 66 ? 16.355 -3.854 -15.472 1.00 91.12 66 VAL A N 1
ATOM 520 C CA . VAL A 1 66 ? 16.925 -5.115 -15.979 1.00 91.12 66 VAL A CA 1
ATOM 521 C C . VAL A 1 66 ? 18.204 -4.875 -16.788 1.00 91.12 66 VAL A C 1
ATOM 523 O O . VAL A 1 66 ? 19.133 -5.680 -16.753 1.00 91.12 66 VAL A O 1
ATOM 526 N N . TYR A 1 67 ? 18.282 -3.744 -17.492 1.00 89.56 67 TYR A N 1
ATOM 527 C CA . TYR A 1 67 ? 19.455 -3.372 -18.275 1.00 89.56 67 TYR A CA 1
ATOM 528 C C . TYR A 1 67 ? 20.662 -3.099 -17.379 1.00 89.56 67 TYR A C 1
ATOM 530 O O . TYR A 1 67 ? 21.770 -3.472 -17.747 1.00 89.56 67 TYR A O 1
ATOM 538 N N . GLY A 1 68 ? 20.454 -2.544 -16.183 1.00 87.44 68 GLY A N 1
ATOM 539 C CA . GLY A 1 68 ? 21.510 -2.345 -15.191 1.00 87.44 68 GLY A CA 1
ATOM 540 C C . GLY A 1 68 ? 22.112 -3.662 -14.705 1.00 87.44 68 GLY A C 1
ATOM 541 O O . GLY A 1 68 ? 23.329 -3.778 -14.565 1.00 87.44 68 GLY A O 1
ATOM 542 N N . ILE A 1 69 ? 21.262 -4.676 -14.531 1.00 85.62 69 ILE A N 1
ATOM 543 C CA . ILE A 1 69 ? 21.670 -6.019 -14.097 1.00 85.62 69 ILE A CA 1
ATOM 544 C C . ILE A 1 69 ? 22.470 -6.729 -15.199 1.00 85.62 69 ILE A C 1
ATOM 546 O O . ILE A 1 69 ? 23.489 -7.355 -14.919 1.00 85.62 69 ILE A O 1
ATOM 550 N N . VAL A 1 70 ? 22.023 -6.629 -16.455 1.00 86.19 70 VAL A N 1
ATOM 551 C CA . VAL A 1 70 ? 22.602 -7.385 -17.581 1.00 86.19 70 VAL A CA 1
ATOM 552 C C . VAL A 1 70 ? 23.795 -6.672 -18.229 1.00 86.19 70 VAL A C 1
ATOM 554 O O . VAL A 1 70 ? 24.792 -7.311 -18.556 1.00 86.19 70 VAL A O 1
ATOM 557 N N . LEU A 1 71 ? 23.706 -5.357 -18.437 1.00 85.00 71 LEU A N 1
ATOM 558 C CA . LEU A 1 71 ? 24.712 -4.548 -19.142 1.00 85.00 71 LEU A CA 1
ATOM 559 C C . LEU A 1 71 ? 25.663 -3.811 -18.185 1.00 85.00 71 LEU A C 1
ATOM 561 O O . LEU A 1 71 ? 26.679 -3.274 -18.623 1.00 85.00 71 LEU A O 1
ATOM 565 N N . GLY A 1 72 ? 25.362 -3.798 -16.885 1.00 84.69 72 GLY A N 1
ATOM 566 C CA . GLY A 1 72 ? 26.163 -3.154 -15.848 1.00 84.69 72 GLY A CA 1
ATOM 567 C C . GLY A 1 72 ? 25.643 -1.776 -15.422 1.00 84.69 72 GLY A C 1
ATOM 568 O O . GLY A 1 72 ? 24.675 -1.238 -15.957 1.00 84.69 72 GLY A O 1
ATOM 569 N N . LYS A 1 73 ? 26.327 -1.176 -14.437 1.00 82.62 73 LYS A N 1
ATOM 570 C CA . LYS A 1 73 ? 25.877 0.030 -13.707 1.00 82.62 73 LYS A CA 1
ATOM 571 C C . LYS A 1 73 ? 25.608 1.260 -14.581 1.00 82.62 73 LYS A C 1
ATOM 573 O O . LYS A 1 73 ? 24.860 2.138 -14.162 1.00 82.62 73 LYS A O 1
ATOM 578 N N . GLU A 1 74 ? 26.207 1.339 -15.765 1.00 81.06 74 GLU A N 1
ATOM 579 C CA . GLU A 1 74 ? 25.996 2.447 -16.705 1.00 81.06 74 GLU A CA 1
ATOM 580 C C . GLU A 1 74 ? 24.576 2.444 -17.291 1.00 81.06 74 GLU A C 1
ATOM 582 O O . GLU A 1 74 ? 24.021 3.504 -17.563 1.00 81.06 74 GLU A O 1
ATOM 587 N N . ALA A 1 75 ? 23.947 1.269 -17.391 1.00 85.62 75 ALA A N 1
ATOM 588 C CA . ALA A 1 75 ? 22.576 1.086 -17.864 1.00 85.62 75 ALA A CA 1
ATOM 589 C C . ALA A 1 75 ? 21.567 0.950 -16.709 1.00 85.62 75 ALA A C 1
ATOM 591 O O . ALA A 1 75 ? 20.500 0.358 -16.870 1.00 85.62 75 ALA A O 1
ATOM 592 N N . ARG A 1 76 ? 21.897 1.478 -15.518 1.00 86.81 76 ARG A N 1
ATOM 593 C CA . ARG A 1 76 ? 21.044 1.380 -14.320 1.00 86.81 76 ARG A CA 1
ATOM 594 C C . ARG A 1 76 ? 19.618 1.871 -14.571 1.00 86.81 76 ARG A C 1
ATOM 596 O O . ARG A 1 76 ? 18.679 1.276 -14.046 1.00 86.81 76 ARG A O 1
ATOM 603 N N . TYR A 1 77 ? 19.459 2.902 -15.392 1.00 92.12 77 TYR A N 1
ATOM 604 C CA . TYR A 1 77 ? 18.165 3.452 -15.774 1.00 92.12 77 TYR A CA 1
ATOM 605 C C . TYR A 1 77 ? 17.997 3.459 -17.297 1.00 92.12 77 TYR A C 1
ATOM 607 O O . TYR A 1 77 ? 18.987 3.461 -18.028 1.00 92.12 77 TYR A O 1
ATOM 615 N N . TYR A 1 78 ? 16.752 3.514 -17.766 1.00 91.56 78 TYR A N 1
ATOM 616 C CA . TYR A 1 78 ? 16.402 3.649 -19.184 1.00 91.56 78 TYR A CA 1
ATOM 617 C C . TYR A 1 78 ? 15.416 4.799 -19.405 1.00 91.56 78 TYR A C 1
ATOM 619 O O . TYR A 1 78 ? 14.759 5.241 -18.468 1.00 91.56 78 TYR A O 1
ATOM 627 N N . GLU A 1 79 ? 15.328 5.295 -20.635 1.00 91.94 79 GLU A N 1
ATOM 628 C CA . GLU A 1 79 ? 14.454 6.418 -20.986 1.00 91.94 79 GLU A CA 1
ATOM 629 C C . GLU A 1 79 ? 12.970 6.015 -20.988 1.00 91.94 79 GLU A C 1
ATOM 631 O O . GLU A 1 79 ? 12.607 4.930 -21.448 1.00 91.94 79 GLU A O 1
ATOM 636 N N . ALA A 1 80 ? 12.111 6.890 -20.462 1.00 89.00 80 ALA A N 1
ATOM 637 C CA . ALA A 1 80 ? 10.676 6.665 -20.366 1.00 89.00 80 ALA A CA 1
ATOM 638 C C . ALA A 1 80 ? 9.969 6.730 -21.728 1.00 89.00 80 ALA A C 1
ATOM 640 O O . ALA A 1 80 ? 10.182 7.632 -22.538 1.00 89.00 80 ALA A O 1
ATOM 641 N N . GLU A 1 81 ? 9.015 5.825 -21.942 1.00 89.12 81 GLU A N 1
ATOM 642 C CA . GLU A 1 81 ? 8.121 5.889 -23.095 1.00 89.12 81 GLU A CA 1
ATOM 643 C C . GLU A 1 81 ? 7.015 6.924 -22.828 1.00 89.12 81 GLU A C 1
ATOM 645 O O . GLU A 1 81 ? 6.301 6.852 -21.828 1.00 89.12 81 GLU A O 1
ATOM 650 N N . HIS A 1 82 ? 6.796 7.872 -23.746 1.00 77.19 82 HIS A N 1
ATOM 651 C CA . HIS A 1 82 ? 5.836 8.974 -23.537 1.00 77.19 82 HIS A CA 1
ATOM 652 C C . HIS A 1 82 ? 4.527 8.851 -24.334 1.00 77.19 82 HIS A C 1
ATOM 654 O O . HIS A 1 82 ? 3.516 9.437 -23.946 1.00 77.19 82 HIS A O 1
ATOM 660 N N . MET A 1 83 ? 4.512 8.055 -25.406 1.00 77.56 83 MET A N 1
ATOM 661 C CA . MET A 1 83 ? 3.350 7.866 -26.281 1.00 77.56 83 MET A CA 1
ATOM 662 C C . MET A 1 83 ? 2.897 6.399 -26.308 1.00 77.56 83 MET A C 1
ATOM 664 O O . MET A 1 83 ? 3.770 5.541 -26.390 1.00 77.56 83 MET A O 1
ATOM 668 N N . PRO A 1 84 ? 1.579 6.113 -26.306 1.00 83.62 84 PRO A N 1
ATOM 669 C CA . PRO A 1 84 ? 0.452 7.040 -26.144 1.00 83.62 84 PRO A CA 1
ATOM 670 C C . PRO A 1 84 ? 0.363 7.643 -24.729 1.00 83.62 84 PRO A C 1
ATOM 672 O O . PRO A 1 84 ? 0.866 7.084 -23.759 1.00 83.62 84 PRO A O 1
ATOM 675 N N . LYS A 1 85 ? -0.274 8.814 -24.596 1.00 84.88 85 LYS A N 1
ATOM 676 C CA . LYS A 1 85 ? -0.460 9.471 -23.291 1.00 84.88 85 LYS A CA 1
ATOM 677 C C . LYS A 1 85 ? -1.589 8.807 -22.506 1.00 84.88 85 LYS A C 1
ATOM 679 O O . LYS A 1 85 ? -2.758 9.127 -22.713 1.00 84.88 85 LYS A O 1
ATOM 684 N N . ILE A 1 86 ? -1.220 7.918 -21.594 1.00 89.38 86 ILE A N 1
ATOM 685 C CA . ILE A 1 86 ? -2.129 7.285 -20.636 1.00 89.38 86 ILE A CA 1
ATOM 686 C C . ILE A 1 86 ? -2.146 8.140 -19.363 1.00 89.38 86 ILE A C 1
ATOM 688 O O . ILE A 1 86 ? -1.087 8.516 -18.862 1.00 89.38 86 ILE A O 1
ATOM 692 N N . LYS A 1 87 ? -3.342 8.495 -18.884 1.00 90.31 87 LYS A N 1
ATOM 693 C CA . LYS A 1 87 ? -3.543 9.363 -17.712 1.00 90.31 87 LYS A CA 1
ATOM 694 C C . LYS A 1 87 ? -3.898 8.548 -16.474 1.00 90.31 87 LYS A C 1
ATOM 696 O O . LYS A 1 87 ? -4.563 7.522 -16.600 1.00 90.31 87 LYS A O 1
ATOM 701 N N . HIS A 1 88 ? -3.570 9.058 -15.291 1.00 93.12 88 HIS A N 1
ATOM 702 C CA . HIS A 1 88 ? -3.905 8.449 -13.999 1.00 93.12 88 HIS A CA 1
ATOM 703 C C . HIS A 1 88 ? -5.350 8.784 -13.583 1.00 93.12 88 HIS A C 1
ATOM 705 O O . HIS A 1 88 ? -5.606 9.468 -12.592 1.00 93.12 88 HIS A O 1
ATOM 711 N N . ASN A 1 89 ? -6.327 8.366 -14.391 1.00 91.94 89 ASN A N 1
ATOM 712 C CA . ASN A 1 89 ? -7.739 8.718 -14.202 1.00 91.94 89 ASN A CA 1
ATOM 713 C C . ASN A 1 89 ? -8.530 7.718 -13.345 1.00 91.94 89 ASN A C 1
ATOM 715 O O . ASN A 1 89 ? -9.614 8.056 -12.873 1.00 91.94 89 ASN A O 1
ATOM 719 N N . ARG A 1 90 ? -8.016 6.506 -13.144 1.00 92.00 90 ARG A N 1
ATOM 720 C CA . ARG A 1 90 ? -8.688 5.410 -12.440 1.00 92.00 90 ARG A CA 1
ATOM 721 C C . ARG A 1 90 ? -7.791 4.869 -11.334 1.00 92.00 90 ARG A C 1
ATOM 723 O O . ARG A 1 90 ? -6.575 5.011 -11.407 1.00 92.00 90 ARG A O 1
ATOM 730 N N . ILE A 1 91 ? -8.419 4.240 -10.345 1.00 94.69 91 ILE A N 1
ATOM 731 C CA . ILE A 1 91 ? -7.722 3.435 -9.340 1.00 94.69 91 ILE A CA 1
ATOM 732 C C . ILE A 1 91 ? -7.169 2.157 -9.983 1.00 94.69 91 ILE A C 1
ATOM 734 O O . ILE A 1 91 ? -7.722 1.675 -10.972 1.00 94.69 91 ILE A O 1
ATOM 738 N N . GLY A 1 92 ? -6.106 1.596 -9.413 1.00 94.75 92 GLY A N 1
ATOM 739 C CA . GLY A 1 92 ? -5.528 0.326 -9.857 1.00 94.75 92 GLY A CA 1
ATOM 740 C C . GLY A 1 92 ? -4.625 0.421 -11.088 1.00 94.75 92 GLY A C 1
ATOM 741 O O . GLY A 1 92 ? -4.211 -0.600 -11.612 1.00 94.75 92 GLY A O 1
ATOM 742 N N . LEU A 1 93 ? -4.273 1.616 -11.557 1.00 95.81 93 LEU A N 1
ATOM 743 C CA . LEU A 1 93 ? -3.233 1.794 -12.576 1.00 95.81 93 LEU A CA 1
ATOM 744 C C . LEU A 1 93 ? -1.836 1.622 -11.967 1.00 95.81 93 LEU A C 1
ATOM 746 O O . LEU A 1 93 ? -1.576 2.153 -10.882 1.00 95.81 93 LEU A O 1
ATOM 750 N N . LEU A 1 94 ? -0.945 0.940 -12.691 1.00 95.94 94 LEU A N 1
ATOM 751 C CA . LEU A 1 94 ? 0.472 0.782 -12.361 1.00 95.94 94 LEU A CA 1
ATOM 752 C C . LEU A 1 94 ? 1.334 1.715 -13.208 1.00 95.94 94 LEU A C 1
ATOM 754 O O . LEU A 1 94 ? 1.222 1.756 -14.438 1.00 95.94 94 LEU A O 1
ATOM 758 N N . SER A 1 95 ? 2.231 2.437 -12.543 1.00 95.38 95 SER A N 1
ATOM 759 C CA . SER A 1 95 ? 3.063 3.459 -13.172 1.00 95.38 95 SER A CA 1
ATOM 760 C C . SER A 1 95 ? 4.488 3.433 -12.631 1.00 95.38 95 SER A C 1
ATOM 762 O O . SER A 1 95 ? 4.703 3.307 -11.426 1.00 95.38 95 SER A O 1
ATOM 764 N N . MET A 1 96 ? 5.479 3.520 -13.520 1.00 95.19 96 MET A N 1
ATOM 765 C CA . MET A 1 96 ? 6.891 3.562 -13.134 1.00 95.19 96 MET A CA 1
ATOM 766 C C . MET A 1 96 ? 7.255 4.933 -12.563 1.00 95.19 96 MET A C 1
ATOM 768 O O . MET A 1 96 ? 6.914 5.984 -13.121 1.00 95.19 96 MET A O 1
ATOM 772 N N . VAL A 1 97 ? 8.002 4.918 -11.460 1.00 93.19 97 VAL A N 1
ATOM 773 C CA . VAL A 1 97 ? 8.533 6.125 -10.829 1.00 93.19 97 VAL A CA 1
ATOM 774 C C . VAL A 1 97 ? 9.665 6.672 -11.694 1.00 93.19 97 VAL A C 1
ATOM 776 O O . VAL A 1 97 ? 10.561 5.942 -12.118 1.00 93.19 97 VAL A O 1
ATOM 779 N N . ASN A 1 98 ? 9.626 7.977 -11.940 1.00 89.94 98 ASN A N 1
ATOM 780 C CA . ASN A 1 98 ? 10.670 8.684 -12.660 1.00 89.94 98 ASN A CA 1
ATOM 781 C C . ASN A 1 98 ? 11.750 9.109 -11.660 1.00 89.94 98 ASN A C 1
ATOM 783 O O . ASN A 1 98 ? 11.466 9.832 -10.707 1.00 89.94 98 ASN A O 1
ATOM 787 N N . CYS A 1 99 ? 12.987 8.659 -11.865 1.00 85.19 99 CYS A N 1
ATOM 788 C CA . CYS A 1 99 ? 14.132 8.991 -11.012 1.00 85.19 99 CYS A CA 1
ATOM 789 C C . CYS A 1 99 ? 14.790 10.334 -11.391 1.00 85.19 99 CYS A C 1
ATOM 791 O O . CYS A 1 99 ? 15.893 10.634 -10.931 1.00 85.19 99 CYS A O 1
ATOM 793 N N . GLY A 1 100 ? 14.127 11.136 -12.228 1.00 81.44 100 GLY A N 1
ATOM 794 C CA . GLY A 1 100 ? 14.631 12.387 -12.785 1.00 81.44 100 GLY A CA 1
ATOM 795 C C . GLY A 1 100 ? 15.108 12.220 -14.228 1.00 81.44 100 GLY A C 1
ATOM 796 O O . GLY A 1 100 ? 15.490 11.133 -14.654 1.00 81.44 100 GLY A O 1
ATOM 797 N N . ASN A 1 101 ? 15.082 13.314 -14.996 1.00 85.00 101 ASN A N 1
ATOM 798 C CA . ASN A 1 101 ? 15.463 13.350 -16.417 1.00 85.00 101 ASN A CA 1
ATOM 799 C C . ASN A 1 101 ? 14.734 12.314 -17.300 1.00 85.00 101 ASN A C 1
ATOM 801 O O . ASN A 1 101 ? 15.295 11.870 -18.296 1.00 85.00 101 ASN A O 1
ATOM 805 N N . ASN A 1 102 ? 13.502 11.927 -16.942 1.00 85.44 102 ASN A N 1
ATOM 806 C CA . ASN A 1 102 ? 12.722 10.888 -17.633 1.00 85.44 102 ASN A CA 1
ATOM 807 C C . ASN A 1 102 ? 13.406 9.519 -17.660 1.00 85.44 102 ASN A C 1
ATOM 809 O O . ASN A 1 102 ? 13.217 8.740 -18.592 1.00 85.44 102 ASN A O 1
ATOM 813 N N . MET A 1 103 ? 14.177 9.217 -16.617 1.00 90.81 103 MET A N 1
ATOM 814 C CA . MET A 1 103 ? 14.848 7.938 -16.455 1.00 90.81 103 MET A CA 1
ATOM 815 C C . MET A 1 103 ? 14.051 7.042 -15.502 1.00 90.81 103 MET A C 1
ATOM 817 O O . MET A 1 103 ? 13.729 7.429 -14.377 1.00 90.81 103 MET A O 1
ATOM 821 N N . LEU A 1 104 ? 13.749 5.828 -15.953 1.00 92.69 104 LEU A N 1
ATOM 822 C CA . LEU A 1 104 ? 13.016 4.801 -15.220 1.00 92.69 104 LEU A CA 1
ATOM 823 C C . LEU A 1 104 ? 13.967 3.708 -14.723 1.00 92.69 104 LEU A C 1
ATOM 825 O O . LEU A 1 104 ? 14.982 3.397 -15.352 1.00 92.69 104 LEU A O 1
ATOM 829 N N . GLY A 1 105 ? 13.622 3.105 -13.587 1.00 92.12 105 GLY A N 1
ATOM 830 C CA . GLY A 1 105 ? 14.368 2.004 -12.973 1.00 92.12 105 GLY A CA 1
ATOM 831 C C . GLY A 1 105 ? 13.484 0.782 -12.741 1.00 92.12 105 GLY A C 1
ATOM 832 O O . GLY A 1 105 ? 12.847 0.275 -13.665 1.00 92.12 105 GLY A O 1
ATOM 833 N N . SER A 1 106 ? 13.452 0.314 -11.494 1.00 94.44 106 SER A N 1
ATOM 834 C CA . SER A 1 106 ? 12.568 -0.764 -11.033 1.00 94.44 106 SER A CA 1
ATOM 835 C C . SER A 1 106 ? 11.388 -0.282 -10.195 1.00 94.44 106 SER A C 1
ATOM 837 O O . SER A 1 106 ? 10.462 -1.060 -9.974 1.00 94.44 106 SER A O 1
ATOM 839 N N . GLN A 1 107 ? 11.432 0.949 -9.682 1.00 95.25 107 GLN A N 1
ATOM 840 C CA . GLN A 1 107 ? 10.405 1.462 -8.783 1.00 95.25 107 GLN A CA 1
ATOM 841 C C . GLN A 1 107 ? 9.117 1.776 -9.541 1.00 95.25 107 GLN A C 1
ATOM 843 O O . GLN A 1 107 ? 9.139 2.434 -10.581 1.00 95.25 107 GLN A O 1
ATOM 848 N N . PHE A 1 108 ? 7.992 1.356 -8.979 1.00 96.19 108 PHE A N 1
ATOM 849 C CA . PHE A 1 108 ? 6.667 1.632 -9.512 1.00 96.19 108 PHE A CA 1
ATOM 850 C C . PHE A 1 108 ? 5.687 1.882 -8.373 1.00 96.19 108 PHE A C 1
ATOM 852 O O . PHE A 1 108 ? 5.942 1.535 -7.219 1.00 96.19 108 PHE A O 1
ATOM 859 N N . PHE A 1 109 ? 4.554 2.483 -8.701 1.00 96.31 109 PHE A N 1
ATOM 860 C CA . PHE A 1 109 ? 3.461 2.670 -7.767 1.00 96.31 109 PHE A CA 1
ATOM 861 C C . PHE A 1 109 ? 2.134 2.215 -8.359 1.00 96.31 109 PHE A C 1
ATOM 863 O O . PHE A 1 109 ? 1.957 2.147 -9.578 1.00 96.31 109 PHE A O 1
ATOM 870 N N . ILE A 1 110 ? 1.207 1.917 -7.457 1.00 96.69 110 ILE A N 1
ATOM 871 C CA . ILE A 1 110 ? -0.187 1.603 -7.738 1.00 96.69 110 ILE A CA 1
ATOM 872 C C . ILE A 1 110 ? -1.014 2.816 -7.330 1.00 96.69 110 ILE A C 1
ATOM 874 O O . ILE A 1 110 ? -0.836 3.365 -6.242 1.00 96.69 110 ILE A O 1
ATOM 878 N N . THR A 1 111 ? -1.921 3.243 -8.196 1.00 96.25 111 THR A N 1
ATOM 879 C CA . THR A 1 111 ? -2.865 4.323 -7.888 1.00 96.25 111 THR A CA 1
ATOM 880 C C . THR A 1 111 ? -3.972 3.822 -6.959 1.00 96.25 111 THR A C 1
ATOM 882 O O . THR A 1 111 ? -4.689 2.872 -7.276 1.00 96.25 111 THR A O 1
ATOM 885 N N . LEU A 1 112 ? -4.115 4.465 -5.799 1.00 94.69 112 LEU A N 1
ATOM 886 C CA . LEU A 1 112 ? -5.151 4.153 -4.806 1.00 94.69 112 LEU A CA 1
ATOM 887 C C . LEU A 1 112 ? -6.343 5.116 -4.869 1.00 94.69 112 LEU A C 1
ATOM 889 O O . LEU A 1 112 ? -7.406 4.820 -4.327 1.00 94.69 112 LEU A O 1
ATOM 893 N N . GLY A 1 113 ? -6.160 6.266 -5.521 1.00 92.19 113 GLY A N 1
ATOM 894 C CA . GLY A 1 113 ? -7.195 7.260 -5.801 1.00 92.19 113 GLY A CA 1
ATOM 895 C C . GLY A 1 113 ? -7.407 7.476 -7.297 1.00 92.19 113 GLY A C 1
ATOM 896 O O . GLY A 1 113 ? -6.597 7.069 -8.129 1.00 92.19 113 GLY A O 1
ATOM 897 N N . SER A 1 114 ? -8.524 8.110 -7.640 1.00 89.69 114 SER A N 1
ATOM 898 C CA . SER A 1 114 ? -8.852 8.512 -9.009 1.00 89.69 114 SER A CA 1
ATOM 899 C C . SER A 1 114 ? -8.412 9.949 -9.297 1.00 89.69 114 SER A C 1
ATOM 901 O O . SER A 1 114 ? -8.259 10.755 -8.385 1.00 89.69 114 SER A O 1
ATOM 903 N N . GLU A 1 115 ? -8.293 10.285 -10.583 1.00 86.06 115 GLU A N 1
ATOM 904 C CA . GLU A 1 115 ? -8.035 11.652 -11.069 1.00 86.06 115 GLU A CA 1
ATOM 905 C C . GLU A 1 115 ? -6.725 12.295 -10.571 1.00 86.06 115 GLU A C 1
ATOM 907 O O . GLU A 1 115 ? -6.660 13.491 -10.282 1.00 86.06 115 GLU A O 1
ATOM 912 N N . LEU A 1 116 ? -5.637 11.524 -10.549 1.00 89.94 116 LEU A N 1
ATOM 913 C CA . LEU A 1 116 ? -4.313 11.972 -10.106 1.00 89.94 116 LEU A CA 1
ATOM 914 C C . LEU A 1 116 ? -3.546 12.703 -11.219 1.00 89.94 116 LEU A C 1
ATOM 916 O O . LEU A 1 116 ? -2.456 12.307 -11.626 1.00 89.94 116 LEU A O 1
ATOM 920 N N . GLN A 1 117 ? -4.121 13.801 -11.713 1.00 87.06 117 GLN A N 1
ATOM 921 C CA . GLN A 1 117 ? -3.593 14.562 -12.856 1.00 87.06 117 GLN A CA 1
ATOM 922 C C . GLN A 1 117 ? -2.188 15.134 -12.621 1.00 87.06 117 GLN A C 1
ATOM 924 O O . GLN A 1 117 ? -1.468 15.395 -13.580 1.00 87.06 117 GLN A O 1
ATOM 929 N N . SER A 1 118 ? -1.785 15.324 -11.361 1.00 87.25 118 SER A N 1
ATOM 930 C CA . SER A 1 118 ? -0.438 15.784 -11.005 1.00 87.25 118 SER A CA 1
ATOM 931 C C . SER A 1 118 ? 0.659 14.798 -11.408 1.00 87.25 118 SER A C 1
ATOM 933 O O . SER A 1 118 ? 1.792 15.213 -11.592 1.00 87.25 118 SER A O 1
ATOM 935 N N . LEU A 1 119 ? 0.327 13.512 -11.549 1.00 88.12 119 LEU A N 1
ATOM 936 C CA . LEU A 1 119 ? 1.271 12.456 -11.922 1.00 88.12 119 LEU A CA 1
ATOM 937 C C . LEU A 1 119 ? 1.383 12.288 -13.447 1.00 88.12 119 LEU A C 1
ATOM 939 O O . LEU A 1 119 ? 2.259 11.575 -13.945 1.00 88.12 119 LEU A O 1
ATOM 943 N N . ASP A 1 120 ? 0.489 12.926 -14.209 1.00 85.88 120 ASP A N 1
ATOM 944 C CA . ASP A 1 120 ? 0.448 12.811 -15.662 1.00 85.88 120 ASP A CA 1
ATOM 945 C C . ASP A 1 120 ? 1.668 13.485 -16.311 1.00 85.88 120 ASP A C 1
ATOM 947 O O . ASP A 1 120 ? 2.031 14.614 -15.995 1.00 85.88 120 ASP A O 1
ATOM 951 N N . ASN A 1 121 ? 2.243 12.830 -17.323 1.00 82.19 121 ASN A N 1
ATOM 952 C CA . ASN A 1 121 ? 3.467 13.220 -18.049 1.00 82.19 121 ASN A CA 1
ATOM 953 C C . ASN A 1 121 ? 4.780 13.110 -17.254 1.00 82.19 121 ASN A C 1
ATOM 955 O O . ASN A 1 121 ? 5.832 13.091 -17.892 1.00 82.19 121 ASN A O 1
ATOM 959 N N . GLU A 1 122 ? 4.741 13.009 -15.926 1.00 86.62 122 GLU A N 1
ATOM 960 C CA . GLU A 1 122 ? 5.938 12.755 -15.112 1.00 86.62 122 GLU A CA 1
ATOM 961 C C . GLU A 1 122 ? 6.232 11.259 -14.995 1.00 86.62 122 GLU A C 1
ATOM 963 O O . GLU A 1 122 ? 7.384 10.840 -15.130 1.00 86.62 122 GLU A O 1
ATOM 968 N N . HIS A 1 123 ? 5.183 10.458 -14.798 1.00 90.62 123 HIS A N 1
ATOM 969 C CA . HIS A 1 123 ? 5.271 9.014 -14.603 1.00 90.62 123 HIS A CA 1
ATOM 970 C C . HIS A 1 123 ? 4.725 8.232 -15.799 1.00 90.62 123 HIS A C 1
ATOM 972 O O . HIS A 1 123 ? 3.853 8.702 -16.539 1.00 90.62 123 HIS A O 1
ATOM 978 N N . CYS A 1 124 ? 5.258 7.026 -16.000 1.00 92.31 124 CYS A N 1
ATOM 979 C CA . CYS A 1 124 ? 4.919 6.182 -17.140 1.00 92.31 124 CYS A CA 1
ATOM 980 C C . CYS A 1 124 ? 3.983 5.047 -16.714 1.00 92.31 124 CYS A C 1
ATOM 982 O O . CYS A 1 124 ? 4.430 4.057 -16.134 1.00 92.31 124 CYS A O 1
ATOM 984 N N . VAL A 1 125 ? 2.691 5.185 -17.029 1.00 94.56 125 VAL A N 1
ATOM 985 C CA . VAL A 1 125 ? 1.700 4.117 -16.834 1.00 94.56 125 VAL A CA 1
ATOM 986 C C . VAL A 1 125 ? 1.988 2.980 -17.807 1.00 94.56 125 VAL A C 1
ATOM 988 O O . VAL A 1 125 ? 2.082 3.229 -19.012 1.00 94.56 125 VAL A O 1
ATOM 991 N N . PHE A 1 126 ? 2.091 1.756 -17.289 1.00 95.06 126 PHE A N 1
ATOM 992 C CA . PHE A 1 126 ? 2.446 0.559 -18.062 1.00 95.06 126 PHE A CA 1
ATOM 993 C C . PHE A 1 126 ? 1.511 -0.637 -17.838 1.00 95.06 126 PHE A C 1
ATOM 995 O O . PHE A 1 126 ? 1.658 -1.649 -18.518 1.00 95.06 126 PHE A O 1
ATOM 1002 N N . GLY A 1 127 ? 0.541 -0.535 -16.929 1.00 95.19 127 GLY A N 1
ATOM 1003 C CA . GLY A 1 127 ? -0.468 -1.574 -16.737 1.00 95.19 127 GLY A CA 1
ATOM 1004 C C . GLY A 1 127 ? -1.608 -1.147 -15.822 1.00 95.19 127 GLY A C 1
ATOM 1005 O O . GLY A 1 127 ? -1.610 -0.037 -15.281 1.00 95.19 127 GLY A O 1
ATOM 1006 N N . GLU A 1 128 ? -2.573 -2.039 -15.642 1.00 95.75 128 GLU A N 1
ATOM 1007 C CA . GLU A 1 128 ? -3.721 -1.872 -14.754 1.00 95.75 128 GLU A CA 1
ATOM 1008 C C . GLU A 1 128 ? -4.074 -3.175 -14.032 1.00 95.75 128 GLU A C 1
ATOM 1010 O O . GLU A 1 128 ? -3.834 -4.268 -14.536 1.00 95.75 128 GLU A O 1
ATOM 1015 N N . ILE A 1 129 ? -4.636 -3.062 -12.832 1.00 96.50 129 ILE A N 1
ATOM 1016 C CA . ILE A 1 129 ? -5.149 -4.196 -12.066 1.00 96.50 129 ILE A CA 1
ATOM 1017 C C . ILE A 1 129 ? -6.491 -4.618 -12.663 1.00 96.50 129 ILE A C 1
ATOM 1019 O O . ILE A 1 129 ? -7.440 -3.833 -12.667 1.00 96.50 129 ILE A O 1
ATOM 1023 N N . THR A 1 130 ? -6.582 -5.865 -13.119 1.00 94.69 130 THR A N 1
ATOM 1024 C CA . THR A 1 130 ? -7.816 -6.437 -13.679 1.00 94.69 130 THR A CA 1
ATOM 1025 C C . THR A 1 130 ? -8.560 -7.329 -12.695 1.00 94.69 130 THR A C 1
ATOM 1027 O O . THR A 1 130 ? -9.790 -7.347 -12.701 1.00 94.69 130 THR A O 1
ATOM 1030 N N . GLU A 1 131 ? -7.848 -7.981 -11.776 1.00 94.69 131 GLU A N 1
ATOM 1031 C CA . GLU A 1 131 ? -8.431 -8.787 -10.700 1.00 94.69 131 GLU A CA 1
ATOM 1032 C C . GLU A 1 131 ? -7.762 -8.461 -9.361 1.00 94.69 131 GLU A C 1
ATOM 1034 O O . GLU A 1 131 ? -6.586 -8.106 -9.316 1.00 94.69 131 GLU A O 1
ATOM 1039 N N . GLY A 1 132 ? -8.500 -8.585 -8.254 1.00 93.06 132 GLY A N 1
ATOM 1040 C CA . GLY A 1 132 ? -7.965 -8.295 -6.917 1.00 93.06 132 GLY A CA 1
ATOM 1041 C C . GLY A 1 132 ? -7.990 -6.813 -6.524 1.00 93.06 132 GLY A C 1
ATOM 1042 O O . GLY A 1 132 ? -7.231 -6.397 -5.653 1.00 93.06 132 GLY A O 1
ATOM 1043 N N . LEU A 1 133 ? -8.890 -6.004 -7.105 1.00 93.62 133 LEU A N 1
ATOM 1044 C CA . LEU A 1 133 ? -9.065 -4.579 -6.758 1.00 93.62 133 LEU A CA 1
ATOM 1045 C C . LEU A 1 133 ? -9.346 -4.328 -5.263 1.00 93.62 133 LEU A C 1
ATOM 1047 O O . LEU A 1 133 ? -9.107 -3.228 -4.770 1.00 93.62 133 LEU A O 1
ATOM 1051 N N . GLU A 1 134 ? -9.807 -5.342 -4.528 1.00 93.75 134 GLU A N 1
ATOM 1052 C CA . GLU A 1 134 ? -9.989 -5.304 -3.071 1.00 93.75 134 GLU A CA 1
ATOM 1053 C C . GLU A 1 134 ? -8.703 -4.927 -2.319 1.00 93.75 134 GLU A C 1
ATOM 1055 O O . GLU A 1 134 ? -8.770 -4.319 -1.250 1.00 93.75 134 GLU A O 1
ATOM 1060 N N . ILE A 1 135 ? -7.524 -5.212 -2.886 1.00 94.12 135 ILE A N 1
ATOM 1061 C CA . ILE A 1 135 ? -6.242 -4.843 -2.279 1.00 94.12 135 ILE A CA 1
ATOM 1062 C C . ILE A 1 135 ? -6.084 -3.326 -2.117 1.00 94.12 135 ILE A C 1
ATOM 1064 O O . ILE A 1 135 ? -5.443 -2.867 -1.175 1.00 94.12 135 ILE A O 1
ATOM 1068 N N . ILE A 1 136 ? -6.712 -2.530 -2.988 1.00 94.00 136 ILE A N 1
ATOM 1069 C CA . ILE A 1 136 ? -6.665 -1.063 -2.926 1.00 94.00 136 ILE A CA 1
ATOM 1070 C C . ILE A 1 136 ? -7.309 -0.565 -1.630 1.00 94.00 136 ILE A C 1
ATOM 1072 O O . ILE A 1 136 ? -6.794 0.358 -1.001 1.00 94.00 136 ILE A O 1
ATOM 1076 N N . LEU A 1 137 ? -8.404 -1.201 -1.200 1.00 93.12 137 LEU A N 1
ATOM 1077 C CA . LEU A 1 137 ? -9.054 -0.881 0.072 1.00 93.12 137 LEU A CA 1
ATOM 1078 C C . LEU A 1 137 ? -8.116 -1.183 1.242 1.00 93.12 137 LEU A C 1
ATOM 1080 O O . LEU A 1 137 ? -7.913 -0.322 2.090 1.00 93.12 137 LEU A O 1
ATOM 1084 N N . LYS A 1 138 ? -7.457 -2.346 1.222 1.00 93.38 138 LYS A N 1
ATOM 1085 C CA . LYS A 1 138 ? -6.488 -2.741 2.255 1.00 93.38 138 LYS A CA 1
ATOM 1086 C C . LYS A 1 138 ? -5.289 -1.792 2.333 1.00 93.38 138 LYS A C 1
ATOM 1088 O O . LYS A 1 138 ? -4.858 -1.444 3.426 1.00 93.38 138 LYS A O 1
ATOM 1093 N N . PHE A 1 139 ? -4.778 -1.322 1.193 1.00 94.19 139 PHE A N 1
ATOM 1094 C CA . PHE A 1 139 ? -3.741 -0.287 1.174 1.00 94.19 139 PHE A CA 1
ATOM 1095 C C . PHE A 1 139 ? -4.231 1.036 1.767 1.00 94.19 139 PHE A C 1
ATOM 1097 O O . PHE A 1 139 ? -3.489 1.687 2.495 1.00 94.19 139 PHE A O 1
ATOM 1104 N N . ASN A 1 140 ? -5.470 1.436 1.481 1.00 93.06 140 ASN A N 1
ATOM 1105 C CA . ASN A 1 140 ? -6.047 2.664 2.026 1.00 93.06 140 ASN A CA 1
ATOM 1106 C C . ASN A 1 140 ? -6.319 2.586 3.538 1.00 93.06 140 ASN A C 1
ATOM 1108 O O . ASN A 1 140 ? -6.260 3.615 4.210 1.00 93.06 140 ASN A O 1
ATOM 1112 N N . GLU A 1 141 ? -6.593 1.392 4.066 1.00 91.88 141 GLU A N 1
ATOM 1113 C CA . GLU A 1 141 ? -6.766 1.121 5.500 1.00 91.88 141 GLU A CA 1
ATOM 1114 C C . GLU A 1 141 ? -5.433 1.020 6.263 1.00 91.88 141 GLU A C 1
ATOM 1116 O O . GLU A 1 141 ? -5.422 1.102 7.493 1.00 91.88 141 GLU A O 1
ATOM 1121 N N . ALA A 1 142 ? -4.306 0.872 5.558 1.00 90.75 142 ALA A N 1
ATOM 1122 C CA . ALA A 1 142 ? -2.994 0.745 6.175 1.00 90.75 142 ALA A CA 1
ATOM 1123 C C . ALA A 1 142 ? -2.604 2.019 6.942 1.00 90.75 142 ALA A C 1
ATOM 1125 O O . ALA A 1 142 ? -2.525 3.120 6.391 1.00 90.75 142 ALA A O 1
ATOM 1126 N N . ILE A 1 143 ? -2.302 1.858 8.230 1.00 89.00 143 ILE A N 1
ATOM 1127 C CA . ILE A 1 143 ? -1.868 2.963 9.084 1.00 89.00 143 ILE A CA 1
ATOM 1128 C C . ILE A 1 143 ? -0.393 3.248 8.795 1.00 89.00 143 ILE A C 1
ATOM 1130 O O . ILE A 1 143 ? 0.468 2.378 8.960 1.00 89.00 143 ILE A O 1
ATOM 1134 N N . CYS A 1 144 ? -0.108 4.480 8.381 1.00 90.06 144 CYS A N 1
ATOM 1135 C CA . CYS A 1 144 ? 1.230 4.936 8.022 1.00 90.06 144 CYS A CA 1
ATOM 1136 C C . CYS A 1 144 ? 1.767 5.964 9.024 1.00 90.06 144 CYS A C 1
ATOM 1138 O O . CYS A 1 144 ? 1.008 6.621 9.740 1.00 90.06 144 CYS A O 1
ATOM 1140 N N . ASP A 1 145 ? 3.089 6.088 9.080 1.00 88.00 145 ASP A N 1
ATOM 1141 C CA . ASP A 1 145 ? 3.776 7.093 9.888 1.00 88.00 145 ASP A CA 1
ATOM 1142 C C . ASP A 1 145 ? 3.855 8.468 9.189 1.00 88.00 145 ASP A C 1
ATOM 1144 O O . ASP A 1 145 ? 3.255 8.705 8.139 1.00 88.00 145 ASP A O 1
ATOM 1148 N N . GLY A 1 146 ? 4.616 9.398 9.778 1.00 86.12 146 GLY A N 1
ATOM 1149 C CA . GLY A 1 146 ? 4.830 10.731 9.205 1.00 86.12 146 GLY A CA 1
ATOM 1150 C C . GLY A 1 146 ? 5.545 10.739 7.847 1.00 86.12 146 GLY A C 1
ATOM 1151 O O . GLY A 1 146 ? 5.322 11.661 7.065 1.00 86.12 146 GLY A O 1
ATOM 1152 N N . ASP A 1 147 ? 6.334 9.706 7.542 1.00 85.56 147 ASP A N 1
ATOM 1153 C CA . ASP A 1 147 ? 7.045 9.526 6.271 1.00 85.56 147 ASP A CA 1
ATOM 1154 C C . ASP A 1 147 ? 6.218 8.706 5.260 1.00 85.56 147 ASP A C 1
ATOM 1156 O O . ASP A 1 147 ? 6.719 8.313 4.205 1.00 85.56 147 ASP A O 1
ATOM 1160 N N . GLN A 1 148 ? 4.934 8.466 5.561 1.00 90.12 148 GLN A N 1
ATOM 1161 C CA . GLN A 1 148 ? 4.011 7.658 4.762 1.00 90.12 148 GLN A CA 1
ATOM 1162 C C . GLN A 1 148 ? 4.448 6.193 4.634 1.00 90.12 148 GLN A C 1
ATOM 1164 O O . GLN A 1 148 ? 4.041 5.507 3.702 1.00 90.12 148 GLN A O 1
ATOM 1169 N N . ARG A 1 149 ? 5.272 5.683 5.554 1.00 89.94 149 ARG A N 1
ATOM 1170 C CA . ARG A 1 149 ? 5.654 4.272 5.597 1.00 89.94 149 ARG A CA 1
ATOM 1171 C C . ARG A 1 149 ? 4.682 3.500 6.501 1.00 89.94 149 ARG A C 1
ATOM 1173 O O . ARG A 1 149 ? 4.497 3.903 7.654 1.00 89.94 149 ARG A O 1
ATOM 1180 N N . PRO A 1 150 ? 4.099 2.380 6.036 1.00 90.81 150 PRO A N 1
ATOM 1181 C CA . PRO A 1 150 ? 3.217 1.544 6.851 1.00 90.81 150 PRO A CA 1
ATOM 1182 C C . PRO A 1 150 ? 3.859 1.096 8.174 1.00 90.81 150 PRO A C 1
ATOM 1184 O O . PRO A 1 150 ? 5.057 0.799 8.224 1.00 90.81 150 PRO A O 1
ATOM 1187 N N . TYR A 1 151 ? 3.077 1.051 9.257 1.00 87.44 151 TYR A N 1
ATOM 1188 C CA . TYR A 1 151 ? 3.521 0.487 10.543 1.00 87.44 151 TYR A CA 1
ATOM 1189 C C . TYR A 1 151 ? 3.628 -1.039 10.511 1.00 87.44 151 TYR A C 1
ATOM 1191 O O . TYR A 1 151 ? 4.525 -1.596 11.140 1.00 87.44 151 TYR A O 1
ATOM 1199 N N . GLN A 1 152 ? 2.726 -1.690 9.776 1.00 87.31 152 GLN A N 1
ATOM 1200 C CA . GLN A 1 152 ? 2.825 -3.102 9.433 1.00 87.31 152 GLN A CA 1
ATOM 1201 C C . GLN A 1 152 ? 3.476 -3.219 8.059 1.00 87.31 152 GLN A C 1
ATOM 1203 O O . GLN A 1 152 ? 3.008 -2.611 7.095 1.00 87.31 152 GLN A O 1
ATOM 1208 N N . ASP A 1 153 ? 4.567 -3.973 7.970 1.00 89.06 153 ASP A N 1
ATOM 1209 C CA . ASP A 1 153 ? 5.315 -4.112 6.725 1.00 89.06 153 ASP A CA 1
ATOM 1210 C C . ASP A 1 153 ? 4.462 -4.833 5.663 1.00 89.06 153 ASP A C 1
ATOM 1212 O O . ASP A 1 153 ? 4.120 -6.008 5.802 1.00 89.06 153 ASP A O 1
ATOM 1216 N N . ILE A 1 154 ? 4.160 -4.145 4.559 1.00 91.44 154 ILE A N 1
ATOM 1217 C CA . ILE A 1 154 ? 3.502 -4.745 3.391 1.00 91.44 154 ILE A CA 1
ATOM 1218 C C . ILE A 1 154 ? 4.576 -5.110 2.369 1.00 91.44 154 ILE A C 1
ATOM 1220 O O . ILE A 1 154 ? 5.397 -4.266 1.989 1.00 91.44 154 ILE A O 1
ATOM 1224 N N . ARG A 1 155 ? 4.590 -6.368 1.917 1.00 91.06 155 ARG A N 1
ATOM 1225 C CA . ARG A 1 155 ? 5.629 -6.900 1.021 1.00 91.06 155 ARG A CA 1
ATOM 1226 C C . ARG A 1 155 ? 5.031 -7.640 -0.161 1.00 91.06 155 ARG A C 1
ATOM 1228 O O . ARG A 1 155 ? 3.959 -8.229 -0.058 1.00 91.06 155 ARG A O 1
ATOM 1235 N N . ILE A 1 156 ? 5.763 -7.635 -1.270 1.00 93.38 156 ILE A N 1
ATOM 1236 C CA . ILE A 1 156 ? 5.518 -8.542 -2.391 1.00 93.38 156 ILE A CA 1
ATOM 1237 C C . ILE A 1 156 ? 6.118 -9.896 -2.017 1.00 93.38 156 ILE A C 1
ATOM 1239 O O . ILE A 1 156 ? 7.328 -10.005 -1.849 1.00 93.38 156 ILE A O 1
ATOM 1243 N N . SER A 1 157 ? 5.295 -10.926 -1.887 1.00 89.88 157 SER A N 1
ATOM 1244 C CA . SER A 1 157 ? 5.745 -12.286 -1.595 1.00 89.88 157 SER A CA 1
ATOM 1245 C C . SER A 1 157 ? 6.373 -12.891 -2.846 1.00 89.88 157 SER A C 1
ATOM 1247 O O . SER A 1 157 ? 7.574 -13.182 -2.884 1.00 89.88 157 SER A O 1
ATOM 1249 N N . HIS A 1 158 ? 5.584 -12.990 -3.915 1.00 90.06 158 HIS A N 1
ATOM 1250 C CA . HIS A 1 158 ? 5.999 -13.591 -5.172 1.00 90.06 158 HIS A CA 1
ATOM 1251 C C . HIS A 1 158 ? 5.373 -12.898 -6.377 1.00 90.06 158 HIS A C 1
ATOM 1253 O O . HIS A 1 158 ? 4.305 -12.300 -6.318 1.00 90.06 158 HIS A O 1
ATOM 1259 N N . THR A 1 159 ? 6.067 -13.008 -7.506 1.00 93.19 159 THR A N 1
ATOM 1260 C CA . THR A 1 159 ? 5.552 -12.610 -8.816 1.00 93.19 159 THR A CA 1
ATOM 1261 C C . THR A 1 159 ? 5.477 -13.832 -9.725 1.00 93.19 159 THR A C 1
ATOM 1263 O O . THR A 1 159 ? 6.463 -14.571 -9.895 1.00 93.19 159 THR A O 1
ATOM 1266 N N . VAL A 1 160 ? 4.297 -14.058 -10.299 1.00 92.38 160 VAL A N 1
ATOM 1267 C CA . VAL A 1 160 ? 3.999 -15.159 -11.217 1.00 92.38 160 VAL A CA 1
ATOM 1268 C C . VAL A 1 160 ? 3.626 -14.566 -12.566 1.00 92.38 160 VAL A C 1
ATOM 1270 O O . VAL A 1 160 ? 2.650 -13.835 -12.704 1.00 92.38 160 VAL A O 1
ATOM 1273 N N . ILE A 1 161 ? 4.435 -14.867 -13.575 1.00 93.06 161 ILE A N 1
ATOM 1274 C CA . ILE A 1 161 ? 4.206 -14.395 -14.939 1.00 93.06 161 ILE A CA 1
ATOM 1275 C C . ILE A 1 161 ? 3.348 -15.438 -15.638 1.00 93.06 161 ILE A C 1
ATOM 1277 O O . ILE A 1 161 ? 3.772 -16.588 -15.750 1.00 93.06 161 ILE A O 1
ATOM 1281 N N . LEU A 1 162 ? 2.157 -15.042 -16.086 1.00 90.62 162 LEU A N 1
ATOM 1282 C CA . LEU A 1 162 ? 1.252 -15.949 -16.791 1.00 90.62 162 LEU A CA 1
ATOM 1283 C C . LEU A 1 162 ? 1.702 -16.141 -18.241 1.00 90.62 162 LEU A C 1
ATOM 1285 O O . LEU A 1 162 ? 1.732 -17.262 -18.740 1.00 90.62 162 LEU A O 1
ATOM 1289 N N . GLU A 1 163 ? 2.111 -15.052 -18.890 1.00 86.81 163 GLU A N 1
ATOM 1290 C CA . GLU A 1 163 ? 2.600 -15.063 -20.265 1.00 86.81 163 GLU A CA 1
ATOM 1291 C C . GLU A 1 163 ? 3.674 -13.983 -20.456 1.00 86.81 163 GLU A C 1
ATOM 1293 O O . GLU A 1 163 ? 3.495 -12.841 -20.031 1.00 86.81 163 GLU A O 1
ATOM 1298 N N . ASP A 1 164 ? 4.797 -14.341 -21.085 1.00 89.00 164 ASP A N 1
ATOM 1299 C CA . ASP A 1 164 ? 5.867 -13.405 -21.448 1.00 89.00 164 ASP A CA 1
ATOM 1300 C C . ASP A 1 164 ? 6.057 -13.404 -22.972 1.00 89.00 164 ASP A C 1
ATOM 1302 O O . ASP A 1 164 ? 6.525 -14.408 -23.515 1.00 89.00 164 ASP A O 1
ATOM 1306 N N . PRO A 1 165 ? 5.721 -12.306 -23.671 1.00 90.06 165 PRO A N 1
ATOM 1307 C CA . PRO A 1 165 ? 5.849 -12.222 -25.124 1.00 90.06 165 PRO A CA 1
ATOM 1308 C C . PRO A 1 165 ? 7.257 -11.838 -25.592 1.00 90.06 165 PRO A C 1
ATOM 1310 O O . PRO A 1 165 ? 7.514 -11.815 -26.794 1.00 90.06 165 PRO A O 1
ATOM 1313 N N . PHE A 1 166 ? 8.150 -11.442 -24.679 1.00 89.00 166 PHE A N 1
ATOM 1314 C CA . PHE A 1 166 ? 9.443 -10.870 -25.033 1.00 89.00 166 PHE A CA 1
ATOM 1315 C C . PHE A 1 166 ? 10.558 -11.899 -24.907 1.00 89.00 166 PHE A C 1
ATOM 1317 O O . PHE A 1 166 ? 10.623 -12.657 -23.939 1.00 89.00 166 PHE A O 1
ATOM 1324 N N . ASP A 1 167 ? 11.546 -11.812 -25.792 1.00 88.56 167 ASP A N 1
ATOM 1325 C CA . ASP A 1 167 ? 12.770 -12.596 -25.657 1.00 88.56 167 ASP A CA 1
ATOM 1326 C C . ASP A 1 167 ? 13.628 -12.122 -24.474 1.00 88.56 167 ASP A C 1
ATOM 1328 O O . ASP A 1 167 ? 13.746 -10.920 -24.161 1.00 88.56 167 ASP A O 1
ATOM 1332 N N . ASP A 1 168 ? 14.250 -13.091 -23.805 1.00 87.31 168 ASP A N 1
ATOM 1333 C CA . ASP A 1 168 ? 15.188 -12.840 -22.717 1.00 87.31 168 ASP A CA 1
ATOM 1334 C C . ASP A 1 168 ? 16.475 -12.181 -23.266 1.00 87.31 168 ASP A C 1
ATOM 1336 O O . ASP A 1 168 ? 16.982 -12.578 -24.319 1.00 87.31 168 ASP A O 1
ATOM 1340 N N . PRO A 1 169 ? 17.000 -11.125 -22.612 1.00 81.19 169 PRO A N 1
ATOM 1341 C CA . PRO A 1 169 ? 18.210 -10.449 -23.075 1.00 81.19 169 PRO A CA 1
ATOM 1342 C C . PRO A 1 169 ? 19.456 -11.348 -22.967 1.00 81.19 169 PRO A C 1
ATOM 1344 O O . PRO A 1 169 ? 19.504 -12.310 -22.205 1.00 81.19 169 PRO A O 1
ATOM 1347 N N . VAL A 1 170 ? 20.502 -11.034 -23.735 1.00 77.00 170 VAL A N 1
ATOM 1348 C CA . VAL A 1 170 ? 21.743 -11.828 -23.750 1.00 77.00 170 VAL A CA 1
ATOM 1349 C C . VAL A 1 170 ? 22.415 -11.777 -22.374 1.00 77.00 170 VAL A C 1
ATOM 1351 O O . VAL A 1 170 ? 22.675 -10.693 -21.867 1.00 77.00 170 VAL A O 1
ATOM 1354 N N . GLY A 1 171 ? 22.711 -12.938 -21.779 1.00 72.69 171 GLY A N 1
ATOM 1355 C CA . GLY A 1 171 ? 23.289 -13.030 -20.427 1.00 72.69 171 GLY A CA 1
ATOM 1356 C C . GLY A 1 171 ? 22.256 -13.066 -19.294 1.00 72.69 171 GLY A C 1
ATOM 1357 O O . GLY A 1 171 ? 22.629 -13.033 -18.125 1.00 72.69 171 GLY A O 1
ATOM 1358 N N . PHE A 1 172 ? 20.966 -13.156 -19.623 1.00 82.19 172 PHE A N 1
ATOM 1359 C CA . PHE A 1 172 ? 19.888 -13.286 -18.652 1.00 82.19 172 PHE A CA 1
ATOM 1360 C C . PHE A 1 172 ? 19.840 -14.701 -18.062 1.00 82.19 172 PHE A C 1
ATOM 1362 O O . PHE A 1 172 ? 19.478 -15.658 -18.744 1.00 82.19 172 PHE A O 1
ATOM 1369 N N . VAL A 1 173 ? 20.215 -14.832 -16.789 1.00 80.88 173 VAL A N 1
ATOM 1370 C CA . VAL A 1 173 ? 20.142 -16.095 -16.043 1.00 80.88 173 VAL A CA 1
ATOM 1371 C C . VAL A 1 173 ? 19.038 -15.974 -15.005 1.00 80.88 173 VAL A C 1
ATOM 1373 O O . VAL A 1 173 ? 19.140 -15.178 -14.073 1.00 80.88 173 VAL A O 1
ATOM 1376 N N . VAL A 1 174 ? 17.977 -16.760 -15.177 1.00 83.94 174 VAL A N 1
ATOM 1377 C CA . VAL A 1 174 ? 16.882 -16.834 -14.207 1.00 83.94 174 VAL A CA 1
ATOM 1378 C C . VAL A 1 174 ? 17.375 -17.603 -12.980 1.00 83.94 174 VAL A C 1
ATOM 1380 O O . VAL A 1 174 ? 17.859 -18.725 -13.135 1.00 83.94 174 VAL A O 1
ATOM 1383 N N . PRO A 1 175 ? 17.286 -17.030 -11.771 1.00 82.75 175 PRO A N 1
ATOM 1384 C CA . PRO A 1 175 ? 17.675 -17.738 -10.565 1.00 82.75 175 PRO A CA 1
ATOM 1385 C C . PRO A 1 175 ? 16.658 -18.836 -10.230 1.00 82.75 175 PRO A C 1
ATOM 1387 O O . PRO A 1 175 ? 15.448 -18.623 -10.301 1.00 82.75 175 PRO A O 1
ATOM 1390 N N . ASP A 1 176 ? 17.155 -19.994 -9.790 1.00 77.88 176 ASP A N 1
ATOM 1391 C CA . ASP A 1 176 ? 16.311 -21.128 -9.379 1.00 77.88 176 ASP A CA 1
ATOM 1392 C C . ASP A 1 176 ? 15.477 -20.827 -8.122 1.00 77.88 176 ASP A C 1
ATOM 1394 O O . ASP A 1 176 ? 14.507 -21.524 -7.820 1.00 77.88 176 ASP A O 1
ATOM 1398 N N . ARG A 1 177 ? 15.891 -19.827 -7.334 1.00 75.31 177 ARG A N 1
ATOM 1399 C CA . ARG A 1 177 ? 15.300 -19.470 -6.040 1.00 75.31 177 ARG A CA 1
ATOM 1400 C C . ARG A 1 177 ? 15.242 -17.958 -5.886 1.00 75.31 177 ARG A C 1
ATOM 1402 O O . ARG A 1 177 ? 16.124 -17.252 -6.372 1.00 75.31 177 ARG A O 1
ATOM 1409 N N . SER A 1 178 ? 14.224 -17.478 -5.175 1.00 73.75 178 SER A N 1
ATOM 1410 C CA . SER A 1 178 ? 14.145 -16.072 -4.774 1.00 73.75 178 SER A CA 1
ATOM 1411 C C . SER A 1 178 ? 15.392 -15.686 -3.966 1.00 73.75 178 SER A C 1
ATOM 1413 O O . SER A 1 178 ? 15.837 -16.497 -3.148 1.00 73.75 178 SER A O 1
ATOM 1415 N N . PRO A 1 179 ? 15.955 -14.484 -4.171 1.00 69.88 179 PRO A N 1
ATOM 1416 C CA . PRO A 1 179 ? 17.053 -13.997 -3.345 1.00 69.88 179 PRO A CA 1
ATOM 1417 C C . PRO A 1 179 ? 16.633 -13.966 -1.870 1.00 69.88 179 PRO A C 1
ATOM 1419 O O . PRO A 1 179 ? 15.494 -13.627 -1.546 1.00 69.88 179 PRO A O 1
ATOM 1422 N N . GLU A 1 180 ? 17.544 -14.358 -0.977 1.00 67.06 180 GLU A N 1
ATOM 1423 C CA . GLU A 1 180 ? 17.265 -14.328 0.458 1.00 67.06 180 GLU A CA 1
ATOM 1424 C C . GLU A 1 180 ? 17.093 -12.878 0.939 1.00 67.06 180 GLU A C 1
ATOM 1426 O O . GLU A 1 180 ? 17.832 -11.993 0.490 1.00 67.06 180 GLU A O 1
ATOM 1431 N N . PRO A 1 181 ? 16.158 -12.618 1.871 1.00 65.31 181 PRO A N 1
ATOM 1432 C CA . PRO A 1 181 ? 16.010 -11.305 2.476 1.00 65.31 181 PRO A CA 1
ATOM 1433 C C . PRO A 1 181 ? 17.328 -10.806 3.071 1.00 65.31 181 PRO A C 1
ATOM 1435 O O . PRO A 1 181 ? 17.978 -11.499 3.859 1.00 65.31 181 PRO A O 1
ATOM 1438 N N . THR A 1 182 ? 17.712 -9.571 2.754 1.00 65.81 182 THR A N 1
ATOM 1439 C CA . THR A 1 182 ? 18.865 -8.930 3.394 1.00 65.81 182 THR A CA 1
ATOM 1440 C C . THR A 1 182 ? 18.631 -8.846 4.907 1.00 65.81 182 THR A C 1
ATOM 1442 O O . THR A 1 182 ? 17.528 -8.532 5.348 1.00 65.81 182 THR A O 1
ATOM 1445 N N . LYS A 1 183 ? 19.667 -9.071 5.729 1.00 60.84 183 LYS A N 1
ATOM 1446 C CA . LYS A 1 183 ? 19.558 -9.029 7.205 1.00 60.84 183 LYS A CA 1
ATOM 1447 C C . LYS A 1 183 ? 18.941 -7.727 7.735 1.00 60.84 183 LYS A C 1
ATOM 1449 O O . LYS A 1 183 ? 18.204 -7.756 8.710 1.00 60.84 183 LYS A O 1
ATOM 1454 N N . GLU A 1 184 ? 19.198 -6.605 7.069 1.00 61.97 184 GLU A N 1
ATOM 1455 C CA . GLU A 1 184 ? 18.612 -5.295 7.392 1.00 61.97 184 GLU A CA 1
ATOM 1456 C C . GLU A 1 184 ? 17.099 -5.238 7.127 1.00 61.97 184 GLU A C 1
ATOM 1458 O O . GLU A 1 184 ? 16.372 -4.578 7.858 1.00 61.97 184 GLU A O 1
ATOM 1463 N N . ALA A 1 185 ? 16.607 -5.975 6.127 1.00 60.69 185 ALA A N 1
ATOM 1464 C CA . ALA A 1 185 ? 15.184 -6.062 5.807 1.00 60.69 185 ALA A CA 1
ATOM 1465 C C . ALA A 1 185 ? 14.404 -6.961 6.783 1.00 60.69 185 ALA A C 1
ATOM 1467 O O . ALA A 1 185 ? 13.183 -6.827 6.866 1.00 60.69 185 ALA A O 1
ATOM 1468 N N . LEU A 1 186 ? 15.098 -7.869 7.484 1.00 61.50 186 LEU A N 1
ATOM 1469 C CA . LEU A 1 186 ? 14.555 -8.755 8.522 1.00 61.50 186 LEU A CA 1
ATOM 1470 C C . LEU A 1 186 ? 14.577 -8.120 9.921 1.00 61.50 186 LEU A C 1
ATOM 1472 O O . LEU A 1 186 ? 13.735 -8.454 10.743 1.00 61.50 186 LEU A O 1
ATOM 1476 N N . MET A 1 187 ? 15.518 -7.212 10.201 1.00 55.31 187 MET A N 1
ATOM 1477 C CA . MET A 1 187 ? 15.646 -6.523 11.497 1.00 55.31 187 MET A CA 1
ATOM 1478 C C . MET A 1 187 ? 14.879 -5.193 11.542 1.00 55.31 187 MET A C 1
ATOM 1480 O O . MET A 1 187 ? 15.361 -4.210 12.099 1.00 55.31 187 MET A O 1
ATOM 1484 N N . SER A 1 188 ? 13.711 -5.138 10.903 1.00 61.19 188 SER A N 1
ATOM 1485 C CA . SER A 1 188 ? 12.842 -3.963 10.962 1.00 61.19 188 SER A CA 1
ATOM 1486 C C . SER A 1 188 ? 12.262 -3.842 12.374 1.00 61.19 188 SER A C 1
ATOM 1488 O O . SER A 1 188 ? 11.666 -4.795 12.859 1.00 61.19 188 SER A O 1
ATOM 1490 N N . ASP A 1 189 ? 12.370 -2.673 13.014 1.00 59.31 189 ASP A N 1
ATOM 1491 C CA . ASP A 1 189 ? 11.681 -2.353 14.284 1.00 59.31 189 ASP A CA 1
ATOM 1492 C C . ASP A 1 189 ? 10.144 -2.219 14.114 1.00 59.31 189 ASP A C 1
ATOM 1494 O O . ASP A 1 189 ? 9.452 -1.663 14.969 1.00 59.31 189 ASP A O 1
ATOM 1498 N N . ARG A 1 190 ? 9.604 -2.653 12.968 1.00 70.88 190 ARG A N 1
ATOM 1499 C CA . ARG A 1 190 ? 8.187 -2.570 12.597 1.00 70.88 190 ARG A CA 1
ATOM 1500 C C . ARG A 1 190 ? 7.532 -3.935 12.673 1.00 70.88 190 ARG A C 1
ATOM 1502 O O . ARG A 1 190 ? 8.211 -4.952 12.579 1.00 70.88 190 ARG A O 1
ATOM 1509 N N . ILE A 1 191 ? 6.205 -3.918 12.786 1.00 71.94 191 ILE A N 1
ATOM 1510 C CA . ILE A 1 191 ? 5.397 -5.131 12.868 1.00 71.94 191 ILE A CA 1
ATOM 1511 C C . ILE A 1 191 ? 5.630 -5.928 11.587 1.00 71.94 191 ILE A C 1
ATOM 1513 O O . ILE A 1 191 ? 5.393 -5.433 10.475 1.00 71.94 191 ILE A O 1
ATOM 1517 N N . GLY A 1 192 ? 6.144 -7.144 11.752 1.00 65.00 192 GLY A N 1
ATOM 1518 C CA . GLY A 1 192 ? 6.388 -8.047 10.638 1.00 65.00 192 GLY A CA 1
ATOM 1519 C C . GLY A 1 192 ? 5.088 -8.342 9.891 1.00 65.00 192 GLY A C 1
ATOM 1520 O O . GLY A 1 192 ? 4.008 -8.355 10.476 1.00 65.00 192 GLY A O 1
ATOM 1521 N N . ALA A 1 193 ? 5.178 -8.618 8.591 1.00 61.88 193 ALA A N 1
ATOM 1522 C CA . ALA A 1 193 ? 4.005 -8.992 7.798 1.00 61.88 193 ALA A CA 1
ATOM 1523 C C . ALA A 1 193 ? 3.252 -10.212 8.372 1.00 61.88 193 ALA A C 1
ATOM 1525 O O . ALA A 1 193 ? 2.032 -10.293 8.255 1.00 61.88 193 ALA A O 1
ATOM 1526 N N . ASP A 1 194 ? 3.989 -11.123 9.015 1.00 59.41 194 ASP A N 1
ATOM 1527 C CA . ASP A 1 194 ? 3.474 -12.353 9.626 1.00 59.41 194 ASP A CA 1
ATOM 1528 C C . ASP A 1 194 ? 3.064 -12.174 11.102 1.00 59.41 194 ASP A C 1
ATOM 1530 O O . ASP A 1 194 ? 2.552 -13.105 11.727 1.00 59.41 194 ASP A O 1
ATOM 1534 N N . GLU A 1 195 ? 3.297 -10.995 11.689 1.00 60.88 195 GLU A N 1
ATOM 1535 C CA . GLU A 1 195 ? 2.899 -10.696 13.061 1.00 60.88 195 GLU A CA 1
ATOM 1536 C C . GLU A 1 195 ? 1.438 -10.244 13.073 1.00 60.88 195 GLU A C 1
ATOM 1538 O O . GLU A 1 195 ? 1.074 -9.191 12.545 1.00 60.88 195 GLU A O 1
ATOM 1543 N N . ALA A 1 196 ? 0.576 -11.065 13.673 1.00 58.12 196 ALA A N 1
ATOM 1544 C CA . ALA A 1 196 ? -0.807 -10.683 13.904 1.00 58.12 196 ALA A CA 1
ATOM 1545 C C . ALA A 1 196 ? -0.838 -9.460 14.831 1.00 58.12 196 ALA A C 1
ATOM 1547 O O . ALA A 1 196 ? -0.283 -9.498 15.931 1.00 58.12 196 ALA A O 1
ATOM 1548 N N . ILE A 1 197 ? -1.507 -8.391 14.390 1.00 57.53 197 ILE A N 1
ATOM 1549 C CA . ILE A 1 197 ? -1.821 -7.244 15.242 1.00 57.53 197 ILE A CA 1
ATOM 1550 C C . ILE A 1 197 ? -2.848 -7.730 16.264 1.00 57.53 197 ILE A C 1
ATOM 1552 O O . ILE A 1 197 ? -4.051 -7.762 16.010 1.00 57.53 197 ILE A O 1
ATOM 1556 N N . ASP A 1 198 ? -2.352 -8.206 17.399 1.00 53.94 198 ASP A N 1
ATOM 1557 C CA . ASP A 1 198 ? -3.185 -8.554 18.532 1.00 53.94 198 ASP A CA 1
ATOM 1558 C C . ASP A 1 198 ? -3.531 -7.265 19.284 1.00 53.94 198 ASP A C 1
ATOM 1560 O O . ASP A 1 198 ? -2.796 -6.831 20.168 1.00 53.94 198 ASP A O 1
ATOM 1564 N N . ASP A 1 199 ? -4.670 -6.654 18.948 1.00 54.38 199 ASP A N 1
ATOM 1565 C CA . ASP A 1 199 ? -5.236 -5.517 19.694 1.00 54.38 199 ASP A CA 1
ATOM 1566 C C . ASP A 1 199 ? -5.470 -5.847 21.187 1.00 54.38 199 ASP A C 1
ATOM 1568 O O . ASP A 1 199 ? -5.693 -4.949 22.001 1.00 54.38 199 ASP A O 1
ATOM 1572 N N . THR A 1 200 ? -5.437 -7.134 21.557 1.00 53.03 200 THR A N 1
ATOM 1573 C CA . THR A 1 200 ? -5.564 -7.639 22.929 1.00 53.03 200 THR A CA 1
ATOM 1574 C C . THR A 1 200 ? -4.230 -8.056 23.563 1.00 53.03 200 THR A C 1
ATOM 1576 O O . THR A 1 200 ? -4.173 -8.345 24.763 1.00 53.03 200 THR A O 1
ATOM 1579 N N . GLY A 1 201 ? -3.138 -8.010 22.798 1.00 45.62 201 GLY A N 1
ATOM 1580 C CA . GLY A 1 201 ? -1.799 -8.426 23.193 1.00 45.62 201 GLY A CA 1
ATOM 1581 C C . GLY A 1 201 ? -1.135 -7.406 24.112 1.00 45.62 201 GLY A C 1
ATOM 1582 O O . GLY A 1 201 ? -0.425 -6.512 23.662 1.00 45.62 201 GLY A O 1
ATOM 1583 N N . GLY A 1 202 ? -1.362 -7.547 25.418 1.00 51.72 202 GLY A N 1
ATOM 1584 C CA . GLY A 1 202 ? -0.783 -6.685 26.457 1.00 51.72 202 GLY A CA 1
ATOM 1585 C C . GLY A 1 202 ? -1.809 -5.936 27.307 1.00 51.72 202 GLY A C 1
ATOM 1586 O O . GLY A 1 202 ? -1.423 -5.299 28.286 1.00 51.72 202 GLY A O 1
ATOM 1587 N N . MET A 1 203 ? -3.099 -6.048 26.982 1.00 52.19 203 MET A N 1
ATOM 1588 C CA . MET A 1 203 ? -4.173 -5.565 27.845 1.00 52.19 203 MET A CA 1
ATOM 1589 C C . MET A 1 203 ? -4.402 -6.544 28.993 1.00 52.19 203 MET A C 1
ATOM 1591 O O . MET A 1 203 ? -4.389 -7.767 28.827 1.00 52.19 203 MET A O 1
ATOM 1595 N N . THR A 1 204 ? -4.602 -6.006 30.188 1.00 63.31 204 THR A N 1
ATOM 1596 C CA . THR A 1 204 ? -4.962 -6.819 31.347 1.00 63.31 204 THR A CA 1
ATOM 1597 C C . THR A 1 204 ? -6.336 -7.462 31.136 1.00 63.31 204 THR A C 1
ATOM 1599 O O . THR A 1 204 ? -7.185 -6.953 30.404 1.00 63.31 204 THR A O 1
ATOM 1602 N N . VAL A 1 205 ? -6.588 -8.592 31.803 1.00 63.97 205 VAL A N 1
ATOM 1603 C CA . VAL A 1 205 ? -7.891 -9.285 31.743 1.00 63.97 205 VAL A CA 1
ATOM 1604 C C . VAL A 1 205 ? -9.048 -8.343 32.116 1.00 63.97 205 VAL A C 1
ATOM 1606 O O . VAL A 1 205 ? -10.152 -8.479 31.595 1.00 63.97 205 VAL A O 1
ATOM 1609 N N . GLU A 1 206 ? -8.792 -7.351 32.970 1.00 68.19 206 GLU A N 1
ATOM 1610 C CA . GLU A 1 206 ? -9.772 -6.350 33.396 1.00 68.19 206 GLU A CA 1
ATOM 1611 C C . GLU A 1 206 ? -10.149 -5.385 32.259 1.00 68.19 206 GLU A C 1
ATOM 1613 O O . GLU A 1 206 ? -11.336 -5.218 31.970 1.00 68.19 206 GLU A O 1
ATOM 1618 N N . GLU A 1 207 ? -9.169 -4.846 31.532 1.00 66.88 207 GLU A N 1
ATOM 1619 C CA . GLU A 1 207 ? -9.400 -3.957 30.380 1.00 66.88 207 GLU A CA 1
ATOM 1620 C C . GLU A 1 207 ? -10.167 -4.669 29.254 1.00 66.88 207 GLU A C 1
ATOM 1622 O O . GLU A 1 207 ? -11.074 -4.094 28.644 1.00 66.88 207 GLU A O 1
ATOM 1627 N N . LEU A 1 208 ? -9.888 -5.959 29.032 1.00 57.31 208 LEU A N 1
ATOM 1628 C CA . LEU A 1 208 ? -10.623 -6.780 28.066 1.00 57.31 208 LEU A CA 1
ATOM 1629 C C . LEU A 1 208 ? -12.103 -6.912 28.434 1.00 57.31 208 LEU A C 1
ATOM 1631 O O . LEU A 1 208 ? -12.970 -6.771 27.568 1.00 57.31 208 LEU A O 1
ATOM 1635 N N . THR A 1 209 ? -12.409 -7.121 29.718 1.00 70.31 209 THR A N 1
ATOM 1636 C CA . THR A 1 209 ? -13.800 -7.210 30.183 1.00 70.31 209 THR A CA 1
ATOM 1637 C C . THR A 1 209 ? -14.547 -5.881 30.082 1.00 70.31 209 THR A C 1
ATOM 1639 O O . THR A 1 209 ? -15.742 -5.884 29.781 1.00 70.31 209 THR A O 1
ATOM 1642 N N . GLU A 1 210 ? -13.873 -4.745 30.278 1.00 76.06 210 GLU A N 1
ATOM 1643 C CA . GLU A 1 210 ? -14.474 -3.419 30.101 1.00 76.06 210 GLU A CA 1
ATOM 1644 C C . GLU A 1 210 ? -14.773 -3.112 28.635 1.00 76.06 210 GLU A C 1
ATOM 1646 O O . GLU A 1 210 ? -15.868 -2.641 28.317 1.00 76.06 210 GLU A O 1
ATOM 1651 N N . ILE A 1 211 ? -13.852 -3.429 27.721 1.00 70.94 211 ILE A N 1
ATOM 1652 C CA . ILE A 1 211 ? -14.070 -3.261 26.279 1.00 70.94 211 ILE A CA 1
ATOM 1653 C C . ILE A 1 211 ? -15.235 -4.140 25.811 1.00 70.94 211 ILE A C 1
ATOM 1655 O O . ILE A 1 211 ? -16.091 -3.673 25.053 1.00 70.94 211 ILE A O 1
ATOM 1659 N N . GLN A 1 212 ? -15.314 -5.386 26.291 1.00 67.75 212 GLN A N 1
ATOM 1660 C CA . GLN A 1 212 ? -16.425 -6.290 25.986 1.00 67.75 212 GLN A CA 1
ATOM 1661 C C . GLN A 1 212 ? -17.752 -5.773 26.532 1.00 67.75 212 GLN A C 1
ATOM 1663 O O . GLN A 1 212 ? -18.721 -5.710 25.777 1.00 67.75 212 GLN A O 1
ATOM 1668 N N . LYS A 1 213 ? -17.790 -5.320 27.790 1.00 75.81 213 LYS A N 1
ATOM 1669 C CA . LYS A 1 213 ? -18.986 -4.699 28.375 1.00 75.81 213 LYS A CA 1
ATOM 1670 C C . LYS A 1 213 ? -19.414 -3.453 27.609 1.00 75.81 213 LYS A C 1
ATOM 1672 O O . LYS A 1 213 ? -20.601 -3.294 27.352 1.00 75.81 213 LYS A O 1
ATOM 1677 N N . ASN A 1 214 ? -18.478 -2.604 27.188 1.00 75.12 214 ASN A N 1
ATOM 1678 C CA . ASN A 1 214 ? -18.785 -1.402 26.413 1.00 75.12 214 ASN A CA 1
ATOM 1679 C C . ASN A 1 214 ? -19.300 -1.728 25.006 1.00 75.12 214 ASN A C 1
ATOM 1681 O O . ASN A 1 214 ? -20.258 -1.105 24.547 1.00 75.12 214 ASN A O 1
ATOM 1685 N N . LYS A 1 215 ? -18.706 -2.708 24.313 1.00 72.19 215 LYS A N 1
ATOM 1686 C CA . LYS A 1 215 ? -19.214 -3.184 23.015 1.00 72.19 215 LYS A CA 1
ATOM 1687 C C . LYS A 1 215 ? -20.591 -3.826 23.157 1.00 72.19 215 LYS A C 1
ATOM 1689 O O . LYS A 1 215 ? -21.471 -3.532 22.353 1.00 72.19 215 LYS A O 1
ATOM 1694 N N . GLU A 1 216 ? -20.797 -4.654 24.177 1.00 77.50 216 GLU A N 1
ATOM 1695 C CA . GLU A 1 216 ? -22.078 -5.308 24.440 1.00 77.50 216 GLU A CA 1
ATOM 1696 C C . GLU A 1 216 ? -23.159 -4.289 24.820 1.00 77.50 216 GLU A C 1
ATOM 1698 O O . GLU A 1 216 ? -24.271 -4.361 24.303 1.00 77.50 216 GLU A O 1
ATOM 1703 N N . ALA A 1 217 ? -22.828 -3.290 25.641 1.00 76.75 217 ALA A N 1
ATOM 1704 C CA . ALA A 1 217 ? -23.726 -2.191 25.982 1.00 76.75 217 ALA A CA 1
ATOM 1705 C C . ALA A 1 217 ? -24.114 -1.372 24.742 1.00 76.75 217 ALA A C 1
ATOM 1707 O O . ALA A 1 217 ? -25.296 -1.105 24.541 1.00 76.75 217 ALA A O 1
ATOM 1708 N N . LYS A 1 218 ? -23.156 -1.046 23.862 1.00 73.50 218 LYS A N 1
ATOM 1709 C CA . LYS A 1 218 ? -23.431 -0.352 22.590 1.00 73.50 218 LYS A CA 1
ATOM 1710 C C . LYS A 1 218 ? -24.288 -1.188 21.641 1.00 73.50 218 LYS A C 1
ATOM 1712 O O . LYS A 1 218 ? -25.229 -0.664 21.048 1.00 73.50 218 LYS A O 1
ATOM 1717 N N . ALA A 1 219 ? -24.001 -2.482 21.511 1.00 71.81 219 ALA A N 1
ATOM 1718 C CA . ALA A 1 219 ? -24.782 -3.386 20.672 1.00 71.81 219 ALA A CA 1
ATOM 1719 C C . ALA A 1 219 ? -26.216 -3.535 21.201 1.00 71.81 219 ALA A C 1
ATOM 1721 O O . ALA A 1 219 ? -27.167 -3.409 20.433 1.00 71.81 219 ALA A O 1
ATOM 1722 N N . ARG A 1 220 ? -26.386 -3.717 22.517 1.00 72.12 220 ARG A N 1
ATOM 1723 C CA . ARG A 1 220 ? -27.701 -3.752 23.172 1.00 72.12 220 ARG A CA 1
ATOM 1724 C C . ARG A 1 220 ? -28.453 -2.432 22.991 1.00 72.12 220 ARG A C 1
ATOM 1726 O O . ARG A 1 220 ? -29.619 -2.473 22.622 1.00 72.12 220 ARG A O 1
ATOM 1733 N N . ALA A 1 221 ? -27.795 -1.285 23.165 1.00 66.00 221 ALA A N 1
ATOM 1734 C CA . ALA A 1 221 ? -28.402 0.029 22.941 1.00 66.00 221 ALA A CA 1
ATOM 1735 C C . ALA A 1 221 ? -28.884 0.206 21.491 1.00 66.00 221 ALA A C 1
ATOM 1737 O O . ALA A 1 221 ? -30.015 0.624 21.269 1.00 66.00 221 ALA A O 1
ATOM 1738 N N . THR A 1 222 ? -28.075 -0.211 20.512 1.00 66.56 222 THR A N 1
ATOM 1739 C CA . THR A 1 222 ? -28.437 -0.167 19.083 1.00 66.56 222 THR A CA 1
ATOM 1740 C C . THR A 1 222 ? -29.624 -1.088 18.774 1.00 66.56 222 THR A C 1
ATOM 1742 O O . THR A 1 222 ? -30.526 -0.722 18.026 1.00 66.56 222 THR A O 1
ATOM 1745 N N . ILE A 1 223 ? -29.669 -2.285 19.372 1.00 71.38 223 ILE A N 1
ATOM 1746 C CA . ILE A 1 223 ? -30.803 -3.212 19.230 1.00 71.38 223 ILE A CA 1
ATOM 1747 C C . ILE A 1 223 ? -32.081 -2.596 19.814 1.00 71.38 223 ILE A C 1
ATOM 1749 O O . ILE A 1 223 ? -33.126 -2.653 19.170 1.00 71.38 223 ILE A O 1
ATOM 1753 N N . LEU A 1 224 ? -32.009 -1.974 20.995 1.00 60.00 224 LEU A N 1
ATOM 1754 C CA . LEU A 1 224 ? -33.155 -1.289 21.601 1.00 60.00 224 LEU A CA 1
ATOM 1755 C C . LEU A 1 224 ? -33.620 -0.067 20.789 1.00 60.00 224 LEU A C 1
ATOM 1757 O O . LEU A 1 224 ? -34.824 0.179 20.714 1.00 60.00 224 LEU A O 1
ATOM 1761 N N . GLU A 1 225 ? -32.704 0.650 20.130 1.00 58.84 225 GLU A N 1
ATOM 1762 C CA . GLU A 1 225 ? -33.038 1.742 19.204 1.00 58.84 225 GLU A CA 1
ATOM 1763 C C . GLU A 1 225 ? -33.835 1.228 17.991 1.00 58.84 225 GLU A C 1
ATOM 1765 O O . GLU A 1 225 ? -34.857 1.808 17.621 1.00 58.84 225 GLU A O 1
ATOM 1770 N N . ILE A 1 226 ? -33.420 0.099 17.405 1.00 60.56 226 ILE A N 1
ATOM 1771 C CA . ILE A 1 226 ? -34.100 -0.529 16.258 1.00 60.56 226 ILE A CA 1
ATOM 1772 C C . ILE A 1 226 ? -35.492 -1.052 16.646 1.00 60.56 226 ILE A C 1
ATOM 1774 O O . ILE A 1 226 ? -36.422 -0.983 15.841 1.00 60.56 226 ILE A O 1
ATOM 1778 N N . VAL A 1 227 ? -35.648 -1.549 17.877 1.00 61.09 227 VAL A N 1
ATOM 1779 C CA . VAL A 1 227 ? -36.927 -2.043 18.420 1.00 61.09 227 VAL A CA 1
ATOM 1780 C C . VAL A 1 227 ? -37.891 -0.892 18.766 1.00 61.09 227 VAL A C 1
ATOM 1782 O O . VAL A 1 227 ? -39.092 -1.119 18.886 1.00 61.09 227 VAL A O 1
ATOM 1785 N N . GLY A 1 228 ? -37.413 0.358 18.807 1.00 47.72 228 GLY A N 1
ATOM 1786 C CA . GLY A 1 228 ? -38.252 1.555 18.934 1.00 47.72 228 GLY A CA 1
ATOM 1787 C C . GLY A 1 228 ? -38.766 1.838 20.349 1.00 47.72 228 GLY A C 1
ATOM 1788 O O . GLY A 1 228 ? -39.689 2.639 20.500 1.00 47.72 228 GLY A O 1
ATOM 1789 N N . ASP A 1 229 ? -38.177 1.209 21.369 1.00 49.66 229 ASP A N 1
ATOM 1790 C CA . ASP A 1 229 ? -38.660 1.251 22.758 1.00 49.66 229 ASP A CA 1
ATOM 1791 C C . ASP A 1 229 ? -38.039 2.366 23.622 1.00 49.66 229 ASP A C 1
ATOM 1793 O O . ASP A 1 229 ? -38.472 2.560 24.758 1.00 49.66 229 ASP A O 1
ATOM 1797 N N . ILE A 1 230 ? -37.058 3.140 23.130 1.00 44.56 230 ILE A N 1
ATOM 1798 C CA . ILE A 1 230 ? -36.427 4.219 23.917 1.00 44.56 230 ILE A CA 1
ATOM 1799 C C . ILE A 1 230 ? -36.181 5.479 23.071 1.00 44.56 230 ILE A C 1
ATOM 1801 O O . ILE A 1 230 ? -35.710 5.382 21.936 1.00 44.56 230 ILE A O 1
ATOM 1805 N N . PRO A 1 231 ? -36.464 6.675 23.620 1.00 47.47 231 PRO A N 1
ATOM 1806 C CA . PRO A 1 231 ? -36.008 7.930 23.052 1.00 47.47 231 PRO A CA 1
ATOM 1807 C C . PRO A 1 231 ? -34.548 8.209 23.422 1.00 47.47 231 PRO A C 1
ATOM 1809 O O . PRO A 1 231 ? -34.268 8.392 24.596 1.00 47.47 231 PRO A O 1
ATOM 1812 N N . ASP A 1 232 ? -33.662 8.239 22.422 1.00 46.66 232 ASP A N 1
ATOM 1813 C CA . ASP A 1 232 ? -32.244 8.651 22.454 1.00 46.66 232 ASP A CA 1
ATOM 1814 C C . ASP A 1 232 ? -31.394 8.165 23.656 1.00 46.66 232 ASP A C 1
ATOM 1816 O O . ASP A 1 232 ? -31.539 8.605 24.795 1.00 46.66 232 ASP A O 1
ATOM 1820 N N . ALA A 1 233 ? -30.409 7.305 23.368 1.00 46.34 233 ALA A N 1
ATOM 1821 C CA . ALA A 1 233 ? -29.519 6.628 24.324 1.00 46.34 233 ALA A CA 1
ATOM 1822 C C . ALA A 1 233 ? -28.660 7.539 25.239 1.00 46.34 233 ALA A C 1
ATOM 1824 O O . ALA A 1 233 ? -27.994 7.029 26.138 1.00 46.34 233 ALA A O 1
ATOM 1825 N N . ASP A 1 234 ? -28.692 8.861 25.047 1.00 49.03 234 ASP A N 1
ATOM 1826 C CA . ASP A 1 234 ? -27.884 9.841 25.788 1.00 49.03 234 ASP A CA 1
ATOM 1827 C C . ASP A 1 234 ? -28.640 10.548 26.933 1.00 49.03 234 ASP A C 1
ATOM 1829 O O . ASP A 1 234 ? -28.081 11.407 27.619 1.00 49.03 234 ASP A O 1
ATOM 1833 N N . ILE A 1 235 ? -29.915 10.222 27.170 1.00 49.16 235 ILE A N 1
ATOM 1834 C CA . ILE A 1 235 ? -30.704 10.846 28.242 1.00 49.16 235 ILE A CA 1
ATOM 1835 C C . ILE A 1 235 ? -30.526 10.039 29.532 1.00 49.16 235 ILE A C 1
ATOM 1837 O O . ILE A 1 235 ? -31.217 9.049 29.770 1.00 49.16 235 ILE A O 1
ATOM 1841 N N . ALA A 1 236 ? -29.589 10.474 30.379 1.00 50.62 236 ALA A N 1
ATOM 1842 C CA . ALA A 1 236 ? -29.435 9.931 31.725 1.00 50.62 236 ALA A CA 1
ATOM 1843 C C . ALA A 1 236 ? -30.760 10.066 32.511 1.00 50.62 236 ALA A C 1
ATOM 1845 O O . ALA A 1 236 ? -31.387 11.134 32.460 1.00 50.62 236 ALA A O 1
ATOM 1846 N N . PRO A 1 237 ? -31.209 9.019 33.234 1.00 56.91 237 PRO A N 1
ATOM 1847 C CA . PRO A 1 237 ? -32.370 9.136 34.103 1.00 56.91 237 PRO A CA 1
ATOM 1848 C C . PRO A 1 237 ? -32.113 10.230 35.150 1.00 56.91 237 PRO A C 1
ATOM 1850 O O . PRO A 1 237 ? -30.971 10.426 35.574 1.00 56.91 237 PRO A O 1
ATOM 1853 N N . PRO A 1 238 ? -33.143 10.984 35.558 1.00 61.69 238 PRO A N 1
ATOM 1854 C CA . PRO A 1 238 ? -32.961 12.083 36.493 1.00 61.69 238 PRO A CA 1
ATOM 1855 C C . PRO A 1 238 ? -32.450 11.560 37.846 1.00 61.69 238 PRO A C 1
ATOM 1857 O O . PRO A 1 238 ? -33.198 10.961 38.612 1.00 61.69 238 PRO A O 1
ATOM 1860 N N . GLU A 1 239 ? -31.185 11.848 38.169 1.00 65.38 239 GLU A N 1
ATOM 1861 C CA . GLU A 1 239 ? -30.512 11.419 39.415 1.00 65.38 239 GLU A CA 1
ATOM 1862 C C . GLU A 1 239 ? -31.130 12.026 40.695 1.00 65.38 239 GLU A C 1
ATOM 1864 O O . GLU A 1 239 ? -30.788 11.649 41.816 1.00 65.38 239 GLU A O 1
ATOM 1869 N N . ASN A 1 240 ? -32.058 12.972 40.539 1.00 77.12 240 ASN A N 1
ATOM 1870 C CA . ASN A 1 240 ? -32.691 13.706 41.633 1.00 77.12 240 ASN A CA 1
ATOM 1871 C C . ASN A 1 240 ? -34.058 13.134 42.049 1.00 77.12 240 ASN A C 1
ATOM 1873 O O . ASN A 1 240 ? -34.741 13.752 42.866 1.00 77.12 240 ASN A O 1
ATOM 1877 N N . VAL A 1 241 ? -34.487 12.002 41.480 1.00 83.44 241 VAL A N 1
ATOM 1878 C CA . VAL A 1 241 ? -35.793 11.395 41.775 1.00 83.44 241 VAL A CA 1
ATOM 1879 C C . VAL A 1 241 ? -35.613 10.057 42.485 1.00 83.44 241 VAL A C 1
ATOM 1881 O O . VAL A 1 241 ? -34.981 9.143 41.956 1.00 83.44 241 VAL A O 1
ATOM 1884 N N . LEU A 1 242 ? -36.229 9.919 43.657 1.00 84.56 242 LEU A N 1
ATOM 1885 C CA . LEU A 1 242 ? -36.332 8.658 44.384 1.00 84.56 242 LEU A CA 1
ATOM 1886 C C . LEU A 1 242 ? -37.654 7.960 44.082 1.00 84.56 242 LEU A C 1
ATOM 1888 O O . LEU A 1 242 ? -38.708 8.586 43.975 1.00 84.56 242 LEU A O 1
ATOM 1892 N N . PHE A 1 243 ? -37.578 6.642 43.997 1.00 87.00 243 PHE A N 1
ATOM 1893 C CA . PHE A 1 243 ? -38.695 5.720 44.000 1.00 87.00 243 PHE A CA 1
ATOM 1894 C C . PHE A 1 243 ? -38.837 5.128 45.403 1.00 87.00 243 PHE A C 1
ATOM 1896 O O . PHE A 1 243 ? -37.899 4.541 45.938 1.00 87.00 243 PHE A O 1
ATOM 1903 N N . VAL A 1 244 ? -40.014 5.271 46.007 1.00 86.31 244 VAL A N 1
ATOM 1904 C CA . VAL A 1 244 ? -40.327 4.696 47.320 1.00 86.31 244 VAL A CA 1
ATOM 1905 C C . VAL A 1 244 ? -41.423 3.659 47.138 1.00 86.31 244 VAL A C 1
ATO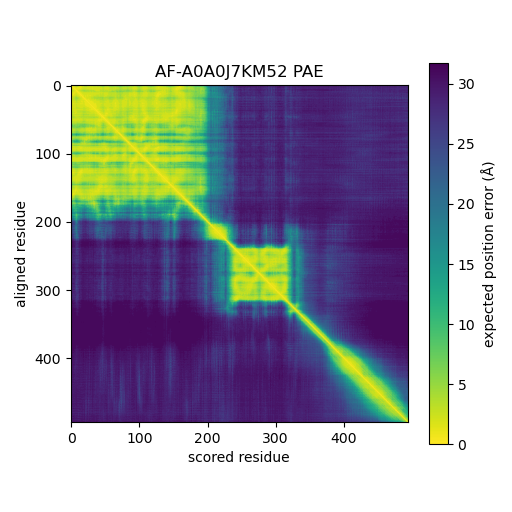M 1907 O O . VAL A 1 244 ? -42.484 3.975 46.613 1.00 86.31 244 VAL A O 1
ATOM 1910 N N . CYS A 1 245 ? -41.201 2.424 47.577 1.00 86.62 245 CYS A N 1
ATOM 1911 C CA . CYS A 1 245 ? -42.173 1.336 47.464 1.00 86.62 245 CYS A CA 1
ATOM 1912 C C . CYS A 1 245 ? -42.421 0.630 48.799 1.00 86.62 245 CYS A C 1
ATOM 1914 O O . CYS A 1 245 ? -41.753 0.892 49.803 1.00 86.62 245 CYS A O 1
ATOM 1916 N N . LYS A 1 246 ? -43.407 -0.280 48.801 1.00 86.88 246 LYS A N 1
ATOM 1917 C CA . LYS A 1 246 ? -43.926 -0.968 50.000 1.00 86.88 246 LYS A CA 1
ATOM 1918 C C . LYS A 1 246 ? -44.557 -0.011 51.014 1.00 86.88 246 LYS A C 1
ATOM 1920 O O . LYS A 1 246 ? -44.569 -0.290 52.213 1.00 86.88 246 LYS A O 1
ATOM 1925 N N . LEU A 1 247 ? -45.116 1.093 50.526 1.00 88.94 247 LEU A N 1
ATOM 1926 C CA . LEU A 1 247 ? -45.849 2.040 51.355 1.00 88.94 247 LEU A CA 1
ATOM 1927 C C . LEU A 1 247 ? -47.097 1.383 51.957 1.00 88.94 247 LEU A C 1
ATOM 1929 O O . LEU A 1 247 ? -47.633 0.388 51.449 1.00 88.94 247 LEU A O 1
ATOM 1933 N N . ASN A 1 248 ? -47.565 1.930 53.073 1.00 87.94 248 ASN A N 1
ATOM 1934 C CA . ASN A 1 248 ? -48.884 1.592 53.578 1.00 87.94 248 ASN A CA 1
ATOM 1935 C C . ASN A 1 248 ? -49.934 2.260 52.664 1.00 87.94 248 ASN A C 1
ATOM 1937 O O . ASN A 1 248 ? -49.751 3.415 52.287 1.00 87.94 248 ASN A O 1
ATOM 1941 N N . PRO A 1 249 ? -51.024 1.565 52.277 1.00 86.50 249 PRO A N 1
ATOM 1942 C CA . PRO A 1 249 ? -52.122 2.163 51.515 1.00 86.50 249 PRO A CA 1
ATOM 1943 C C . PRO A 1 249 ? -52.688 3.460 52.105 1.00 86.50 249 PRO A C 1
ATOM 1945 O O . PRO A 1 249 ? -53.266 4.255 51.369 1.00 86.50 249 PRO A O 1
ATOM 1948 N N . VAL A 1 250 ? -52.548 3.645 53.422 1.00 87.38 250 VAL A N 1
ATOM 1949 C CA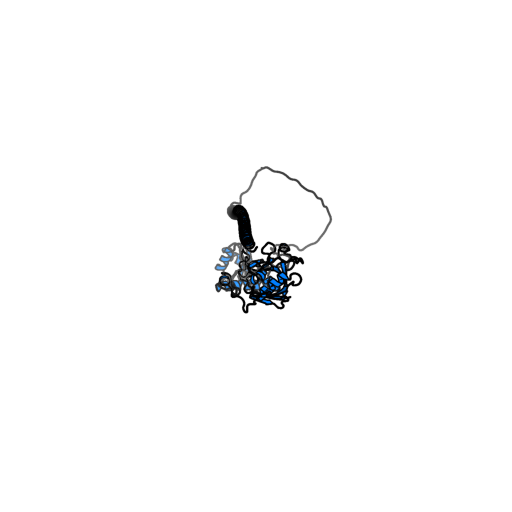 . VAL A 1 250 ? -53.029 4.822 54.156 1.00 87.38 250 VAL A CA 1
ATOM 1950 C C . VAL A 1 250 ? -52.060 6.008 54.059 1.00 87.38 250 VAL A C 1
ATOM 1952 O O . VAL A 1 250 ? -52.500 7.143 54.212 1.00 87.38 250 VAL A O 1
ATOM 1955 N N . THR A 1 251 ? -50.776 5.771 53.770 1.00 87.69 251 THR A N 1
ATOM 1956 C CA . THR A 1 251 ? -49.755 6.826 53.700 1.00 87.69 251 THR A CA 1
ATOM 1957 C C . THR A 1 251 ? -50.058 7.787 52.550 1.00 87.69 251 THR A C 1
ATOM 1959 O O . THR A 1 251 ? -50.240 7.364 51.401 1.00 87.69 251 THR A O 1
ATOM 1962 N N . THR A 1 252 ? -50.104 9.082 52.856 1.00 88.56 252 THR A N 1
ATOM 1963 C CA . THR A 1 252 ? -50.376 10.143 51.880 1.00 88.56 252 THR A CA 1
ATOM 1964 C C . THR A 1 252 ? -49.097 10.812 51.375 1.00 88.56 252 THR A C 1
ATOM 1966 O O . THR A 1 252 ? -48.005 10.639 51.917 1.00 88.56 252 THR A O 1
ATOM 1969 N N . ASP A 1 253 ? -49.234 11.559 50.288 1.00 85.88 253 ASP A N 1
ATOM 1970 C CA . ASP A 1 253 ? -48.197 12.394 49.686 1.00 85.88 253 ASP A CA 1
ATOM 1971 C C . ASP A 1 253 ? -47.684 13.468 50.659 1.00 85.88 253 ASP A C 1
ATOM 1973 O O . ASP A 1 253 ? -46.465 13.636 50.769 1.00 85.88 253 ASP A O 1
ATOM 1977 N N . ASP A 1 254 ? -48.579 14.078 51.444 1.00 86.81 254 ASP A N 1
ATOM 1978 C CA . ASP A 1 254 ? -48.237 15.025 52.515 1.00 86.81 254 ASP A CA 1
ATOM 1979 C C . ASP A 1 254 ? -47.345 14.377 53.594 1.00 86.81 254 ASP A C 1
ATOM 1981 O O . ASP A 1 254 ? -46.351 14.963 54.035 1.00 86.81 254 ASP A O 1
ATOM 1985 N N . ASP A 1 255 ? -47.658 13.140 54.006 1.00 89.44 255 ASP A N 1
ATOM 1986 C CA . ASP A 1 255 ? -46.880 12.411 55.019 1.00 89.44 255 ASP A CA 1
ATOM 1987 C C . ASP A 1 255 ? -45.446 12.155 54.536 1.00 89.44 255 ASP A C 1
ATOM 1989 O O . ASP A 1 255 ? -44.473 12.342 55.276 1.00 89.44 255 ASP A O 1
ATOM 1993 N N . LEU A 1 256 ? -45.297 11.764 53.269 1.00 88.00 256 LEU A N 1
ATOM 1994 C CA . LEU A 1 256 ? -43.992 11.540 52.656 1.00 88.00 256 LEU A CA 1
ATOM 1995 C C . LEU A 1 256 ? -43.214 12.843 52.480 1.00 88.00 256 LEU A C 1
ATOM 1997 O O . LEU A 1 256 ? -42.008 12.854 52.730 1.00 88.00 256 LEU A O 1
ATOM 2001 N N . GLU A 1 257 ? -43.874 13.947 52.132 1.00 87.38 257 GLU A N 1
ATOM 2002 C CA . GLU A 1 257 ? -43.219 15.251 52.047 1.00 87.38 257 GLU A CA 1
ATOM 2003 C C . GLU A 1 257 ? -42.667 15.681 53.417 1.00 87.38 257 GLU A C 1
ATOM 2005 O O . GLU A 1 257 ? -41.510 16.096 53.536 1.00 87.38 257 GLU A O 1
ATOM 2010 N N . ILE A 1 258 ? -43.432 15.490 54.494 1.00 87.88 258 ILE A N 1
ATOM 2011 C CA . ILE A 1 258 ? -42.991 15.798 55.863 1.00 87.88 258 ILE A CA 1
ATOM 2012 C C . ILE A 1 258 ? -41.788 14.937 56.273 1.00 87.88 258 ILE A C 1
ATOM 2014 O O . ILE A 1 258 ? -40.844 15.435 56.895 1.00 87.88 258 ILE A O 1
ATOM 2018 N N . ILE A 1 259 ? -41.797 13.650 55.932 1.00 88.62 259 ILE A N 1
ATOM 2019 C CA . ILE A 1 259 ? -40.732 12.714 56.304 1.00 88.62 259 ILE A CA 1
ATOM 2020 C C . ILE A 1 259 ? -39.443 13.009 55.524 1.00 88.62 259 ILE A C 1
ATOM 2022 O O . ILE A 1 259 ? -38.362 13.087 56.119 1.00 88.62 259 ILE A O 1
ATOM 2026 N N . PHE A 1 260 ? -39.547 13.211 54.210 1.00 88.44 260 PHE A N 1
ATOM 2027 C CA . PHE A 1 260 ? -38.397 13.368 53.317 1.00 88.44 260 PHE A CA 1
ATOM 2028 C C . PHE A 1 260 ? -37.865 14.812 53.241 1.00 88.44 260 PHE A C 1
ATOM 2030 O O . PHE A 1 260 ? -36.687 15.008 52.930 1.00 88.44 260 PHE A O 1
ATOM 2037 N N . SER A 1 261 ? -38.654 15.827 53.620 1.00 90.12 261 SER A N 1
ATOM 2038 C CA . SER A 1 261 ? -38.216 17.239 53.649 1.00 90.12 261 SER A CA 1
ATOM 2039 C C . SER A 1 261 ? -37.066 17.511 54.627 1.00 90.12 261 SER A C 1
ATOM 2041 O O . SER A 1 261 ? -36.375 18.525 54.524 1.00 90.12 261 SER A O 1
ATOM 2043 N N . ARG A 1 262 ? -36.797 16.585 55.557 1.00 88.38 262 ARG A N 1
ATOM 2044 C CA . ARG A 1 262 ? -35.656 16.654 56.486 1.00 88.38 262 ARG A CA 1
ATOM 2045 C C . ARG A 1 262 ? -34.297 16.552 55.794 1.00 88.38 262 ARG A C 1
ATOM 2047 O O . ARG A 1 262 ? -33.309 17.023 56.354 1.00 88.38 262 ARG A O 1
ATOM 2054 N N . PHE A 1 263 ? -34.234 15.929 54.618 1.00 88.12 263 PHE A N 1
ATOM 2055 C CA . PHE A 1 263 ? -32.983 15.708 53.882 1.00 88.12 263 PHE A CA 1
ATOM 2056 C C . PHE A 1 263 ? -32.710 16.800 52.846 1.00 88.12 263 PHE A C 1
ATOM 2058 O O . PHE A 1 263 ? -31.560 17.033 52.476 1.00 88.12 263 PHE A O 1
ATOM 2065 N N . GLY A 1 264 ? -33.746 17.514 52.407 1.00 87.44 264 GLY A N 1
ATOM 2066 C CA . GLY A 1 264 ? -33.618 18.618 51.468 1.00 87.44 264 GLY A CA 1
ATOM 2067 C C . GLY A 1 264 ? -34.959 19.157 51.002 1.00 87.44 264 GLY A C 1
ATOM 2068 O O . GLY A 1 264 ? -36.021 18.675 51.390 1.00 87.44 264 GLY A O 1
ATOM 2069 N N . LYS A 1 265 ? -34.901 20.174 50.142 1.00 86.94 265 LYS A N 1
ATOM 2070 C CA . LYS A 1 265 ? -36.099 20.755 49.542 1.00 86.94 265 LYS A CA 1
ATOM 2071 C C . LYS A 1 265 ? -36.683 19.792 48.504 1.00 86.94 265 LYS A C 1
ATOM 2073 O O . LYS A 1 265 ? -36.020 19.490 47.509 1.00 86.94 265 LYS A O 1
ATOM 2078 N N . ILE A 1 266 ? -37.924 19.375 48.726 1.00 85.69 266 ILE A N 1
ATOM 2079 C CA . ILE A 1 266 ? -38.703 18.570 47.784 1.00 85.69 266 ILE A CA 1
ATOM 2080 C C . ILE A 1 266 ? -39.314 19.508 46.733 1.00 85.69 266 ILE A C 1
ATOM 2082 O O . ILE A 1 266 ? -39.814 20.586 47.057 1.00 85.69 266 ILE A O 1
ATOM 2086 N N . VAL A 1 267 ? -39.179 19.138 45.461 1.00 82.69 267 VAL A N 1
ATOM 2087 C CA . VAL A 1 267 ? -39.749 19.833 44.295 1.00 82.69 267 VAL A CA 1
ATOM 2088 C C . VAL A 1 267 ? -41.106 19.235 43.935 1.00 82.69 267 VAL A C 1
ATOM 2090 O O . VAL A 1 267 ? -42.003 19.976 43.545 1.00 82.69 267 VAL A O 1
ATOM 2093 N N . GLY A 1 268 ? -41.269 17.923 44.112 1.00 79.75 268 GLY A N 1
ATOM 2094 C CA . GLY A 1 268 ? -42.545 17.234 43.954 1.00 79.75 268 GLY A CA 1
ATOM 2095 C C . GLY A 1 268 ? -42.552 15.892 44.680 1.00 79.75 268 GLY A C 1
ATOM 2096 O O . GLY A 1 268 ? -41.534 15.204 44.725 1.00 79.75 268 GLY A O 1
ATOM 2097 N N . CYS A 1 269 ? -43.695 15.531 45.253 1.00 83.94 269 CYS A N 1
ATOM 2098 C CA . CYS A 1 269 ? -43.953 14.243 45.888 1.00 83.94 269 CYS A CA 1
ATOM 2099 C C . CYS A 1 269 ? -45.276 13.721 45.327 1.00 83.94 269 CYS A C 1
ATOM 2101 O O . CYS A 1 269 ? -46.283 14.417 45.404 1.00 83.94 269 CYS A O 1
ATOM 2103 N N . GLU A 1 270 ? -45.277 12.533 44.728 1.00 83.44 270 GLU A N 1
ATOM 2104 C CA . GLU A 1 270 ? -46.481 11.957 44.128 1.00 83.44 270 GLU A CA 1
ATOM 2105 C C . GLU A 1 270 ? -46.623 10.487 44.523 1.00 83.44 270 GLU A C 1
ATOM 2107 O O . GLU A 1 270 ? -45.802 9.645 44.148 1.00 83.44 270 GLU A O 1
ATOM 2112 N N . VAL A 1 271 ? -47.682 10.166 45.272 1.00 85.75 271 VAL A N 1
ATOM 2113 C CA . VAL A 1 271 ? -48.096 8.781 45.540 1.00 85.75 271 VAL A CA 1
ATOM 2114 C C . VAL A 1 271 ? -48.973 8.312 44.391 1.00 85.75 271 VAL A C 1
ATOM 2116 O O . VAL A 1 271 ? -50.022 8.899 44.121 1.00 85.75 271 VAL A O 1
ATOM 2119 N N . ILE A 1 272 ? -48.573 7.228 43.733 1.00 83.31 272 ILE A N 1
ATOM 2120 C CA . ILE A 1 272 ? -49.303 6.723 42.575 1.00 83.31 272 ILE A CA 1
ATOM 2121 C C . ILE A 1 272 ? -50.509 5.909 43.045 1.00 83.31 272 ILE A C 1
ATOM 2123 O O . ILE A 1 272 ? -50.405 5.010 43.884 1.00 83.31 272 ILE A O 1
ATOM 2127 N N . ARG A 1 273 ? -51.678 6.251 42.503 1.00 84.50 273 ARG A N 1
ATOM 2128 C CA . ARG A 1 273 ? -52.976 5.664 42.854 1.00 84.50 273 ARG A CA 1
ATOM 2129 C C . ARG A 1 273 ? -53.622 5.058 41.614 1.00 84.50 273 ARG A C 1
ATOM 2131 O O . ARG A 1 273 ? -53.382 5.520 40.497 1.00 84.50 273 ARG A O 1
ATOM 2138 N N . ASP A 1 274 ? -54.436 4.029 41.805 1.00 79.44 274 ASP A N 1
ATOM 2139 C CA . ASP A 1 274 ? -55.234 3.460 40.724 1.00 79.44 274 ASP A CA 1
ATOM 2140 C C . ASP A 1 274 ? -56.224 4.518 40.212 1.00 79.44 274 ASP A C 1
ATOM 2142 O O . ASP A 1 274 ? -56.970 5.130 40.976 1.00 79.44 274 ASP A O 1
ATOM 2146 N N . HIS A 1 275 ? -56.232 4.737 38.899 1.00 71.88 275 HIS A N 1
ATOM 2147 C CA . HIS A 1 275 ? -57.088 5.716 38.239 1.00 71.88 275 HIS A CA 1
ATOM 2148 C C . HIS A 1 275 ? -58.583 5.380 38.356 1.00 71.88 275 HIS A C 1
ATOM 2150 O O . HIS A 1 275 ? -59.419 6.276 38.241 1.00 71.88 275 HIS A O 1
ATOM 2156 N N . GLN A 1 276 ? -58.932 4.105 38.559 1.00 75.94 276 GLN A N 1
ATOM 2157 C CA . GLN A 1 276 ? -60.326 3.665 38.640 1.00 75.94 276 GLN A CA 1
ATOM 2158 C C . GLN A 1 276 ? -60.857 3.621 40.074 1.00 75.94 276 GLN A C 1
ATOM 2160 O O . GLN A 1 276 ? -61.996 4.026 40.302 1.00 75.94 276 GLN A O 1
ATOM 2165 N N . THR A 1 277 ? -60.058 3.145 41.033 1.00 81.94 277 THR A N 1
ATOM 2166 C CA . THR A 1 277 ? -60.502 2.976 42.428 1.00 81.94 277 THR A CA 1
ATOM 2167 C C . THR A 1 277 ? -60.013 4.079 43.364 1.00 81.94 277 THR A C 1
ATOM 2169 O O . THR A 1 277 ? -60.582 4.261 44.436 1.00 81.94 277 THR A O 1
ATOM 2172 N N . GLY A 1 278 ? -58.993 4.848 42.968 1.00 77.88 278 GLY A N 1
ATOM 2173 C CA . GLY A 1 278 ? -58.341 5.844 43.822 1.00 77.88 278 GLY A CA 1
ATOM 2174 C C . GLY A 1 278 ? -57.462 5.238 44.922 1.00 77.88 278 GLY A C 1
ATOM 2175 O O . GLY A 1 278 ? -56.871 5.984 45.708 1.00 77.88 278 GLY A O 1
ATOM 2176 N N . ASP A 1 279 ? -57.350 3.909 44.978 1.00 80.44 279 ASP A N 1
ATOM 2177 C CA . ASP A 1 279 ? -56.543 3.213 45.974 1.00 80.44 279 ASP A CA 1
ATOM 2178 C C . ASP A 1 279 ? -55.052 3.432 45.711 1.00 80.44 279 ASP A C 1
ATOM 2180 O O . ASP A 1 279 ? -54.591 3.441 44.568 1.00 80.44 279 ASP A O 1
ATOM 2184 N N . SER A 1 280 ? -54.273 3.593 46.780 1.00 85.50 280 SER A N 1
ATOM 2185 C CA . SER A 1 280 ? -52.819 3.714 46.671 1.00 85.50 280 SER A CA 1
ATOM 2186 C C . SER A 1 280 ? -52.216 2.421 46.125 1.00 85.50 280 SER A C 1
ATOM 2188 O O . SER A 1 280 ? -52.412 1.340 46.687 1.00 85.50 280 SER A O 1
ATOM 2190 N N . LEU A 1 281 ? -51.413 2.544 45.064 1.00 82.81 281 LEU A N 1
ATOM 2191 C CA . LEU A 1 281 ? -50.640 1.439 44.498 1.00 82.81 281 LEU A CA 1
ATOM 2192 C C . LEU A 1 281 ? -49.380 1.130 45.326 1.00 82.81 281 LEU A C 1
ATOM 2194 O O . LEU A 1 281 ? -48.584 0.274 44.947 1.00 82.81 281 LEU A O 1
ATOM 2198 N N . GLN A 1 282 ? -49.237 1.764 46.497 1.00 83.12 282 GLN A N 1
ATOM 2199 C CA . GLN A 1 282 ? -48.211 1.485 47.508 1.00 83.12 282 GLN A CA 1
ATOM 2200 C C . GLN A 1 282 ? -46.782 1.833 47.057 1.00 83.12 282 GLN A C 1
ATOM 2202 O O . GLN A 1 282 ? -45.804 1.303 47.603 1.00 83.12 282 GLN A O 1
ATOM 2207 N N . TYR A 1 283 ? -46.654 2.752 46.098 1.00 87.38 283 TYR A N 1
ATOM 2208 C CA . TYR A 1 283 ? -45.389 3.369 45.712 1.00 87.38 283 TYR A CA 1
ATOM 2209 C C . TYR A 1 283 ? -45.553 4.856 45.370 1.00 87.38 283 TYR A C 1
ATOM 2211 O O . TYR A 1 283 ? -46.647 5.320 45.044 1.00 87.38 283 TYR A O 1
ATOM 2219 N N . ALA A 1 284 ? -44.454 5.597 45.464 1.00 85.56 284 ALA A N 1
ATOM 2220 C CA . ALA A 1 284 ? -44.396 7.036 45.262 1.00 85.56 284 ALA A CA 1
ATOM 2221 C C . ALA A 1 284 ? -43.093 7.460 44.577 1.00 85.56 284 ALA A C 1
ATOM 2223 O O . ALA A 1 284 ? -42.080 6.757 44.650 1.00 85.56 284 ALA A O 1
ATOM 2224 N N . PHE A 1 285 ? -43.123 8.635 43.955 1.00 88.38 285 PHE A N 1
ATOM 2225 C CA . PHE A 1 285 ? -41.955 9.309 43.402 1.00 88.38 285 PHE A CA 1
ATOM 2226 C C . PHE A 1 285 ? -41.705 10.619 44.142 1.00 88.38 285 PHE A C 1
ATOM 2228 O O . PHE A 1 285 ? -42.624 11.416 44.332 1.00 88.38 285 PHE A O 1
ATOM 2235 N N . ILE A 1 286 ? -40.456 10.843 44.548 1.00 86.69 286 ILE A N 1
ATOM 2236 C CA . ILE A 1 286 ? -40.038 12.045 45.273 1.00 86.69 286 ILE A CA 1
ATOM 2237 C C . ILE A 1 286 ? -38.908 12.711 44.498 1.00 86.69 286 ILE A C 1
ATOM 2239 O O . ILE A 1 286 ? -37.839 12.133 44.322 1.00 86.69 286 ILE A O 1
ATOM 2243 N N . GLU A 1 287 ? -39.141 13.933 44.042 1.00 86.12 287 GLU A N 1
ATOM 2244 C CA . GLU A 1 287 ? -38.189 14.752 43.302 1.00 86.12 287 GLU A CA 1
ATOM 2245 C C . GLU A 1 287 ? -37.531 15.761 44.248 1.00 86.12 287 GLU A C 1
ATOM 2247 O O . GLU A 1 287 ? -38.199 16.613 44.840 1.00 86.12 287 GLU A O 1
ATOM 2252 N N . PHE A 1 288 ? -36.211 15.679 44.391 1.00 86.38 288 PHE A N 1
ATOM 2253 C CA . PHE A 1 288 ? -35.417 16.615 45.182 1.00 86.38 288 PHE A CA 1
ATOM 2254 C C . PHE A 1 288 ? -34.855 17.741 44.315 1.00 86.38 288 PHE A C 1
ATOM 2256 O O . PHE A 1 288 ? -34.498 17.549 43.155 1.00 86.38 288 PHE A O 1
ATOM 2263 N N . GLY A 1 289 ? -34.710 18.931 44.901 1.00 81.31 289 GLY A N 1
ATOM 2264 C CA . GLY A 1 289 ? -34.040 20.047 44.225 1.00 81.31 289 GLY A CA 1
ATOM 2265 C C . GLY A 1 289 ? -32.529 19.847 44.079 1.00 81.31 289 GLY A C 1
ATOM 2266 O O . GLY A 1 289 ? -31.936 20.343 43.125 1.00 81.31 289 GLY A O 1
ATOM 2267 N N . ASP A 1 290 ? -31.923 19.100 45.006 1.00 84.69 290 ASP A N 1
ATOM 2268 C CA . ASP A 1 290 ? -30.482 18.872 45.082 1.00 84.69 290 ASP A CA 1
ATOM 2269 C C . ASP A 1 290 ? -30.151 17.373 45.079 1.00 84.69 290 ASP A C 1
ATOM 2271 O O . ASP A 1 290 ? -30.701 16.601 45.869 1.00 84.69 290 ASP A O 1
ATOM 2275 N N . ARG A 1 291 ? -29.158 16.973 44.272 1.00 81.12 291 ARG A N 1
ATOM 2276 C CA . ARG A 1 291 ? -28.678 15.580 44.190 1.00 81.12 291 ARG A CA 1
ATOM 2277 C C . ARG A 1 291 ? -28.157 15.037 45.524 1.00 81.12 291 ARG A C 1
ATOM 2279 O O . ARG A 1 291 ? -28.424 13.899 45.885 1.00 81.12 291 ARG A O 1
ATOM 2286 N N . LYS A 1 292 ? -27.445 15.864 46.297 1.00 83.94 292 LYS A N 1
ATOM 2287 C CA . LYS A 1 292 ? -26.883 15.453 47.600 1.00 83.94 292 LYS A CA 1
ATOM 2288 C C . LYS A 1 292 ? -27.968 15.089 48.615 1.00 83.94 292 LYS A C 1
ATOM 2290 O O . LYS A 1 292 ? -27.807 14.142 49.373 1.00 83.94 292 LYS A O 1
ATOM 2295 N N . SER A 1 293 ? -29.081 15.822 48.601 1.00 87.44 293 SER A N 1
ATOM 2296 C CA . SER A 1 293 ? -30.234 15.540 49.459 1.00 87.44 293 SER A CA 1
ATOM 2297 C C . SER A 1 293 ? -30.937 14.238 49.078 1.00 87.44 293 SER A C 1
ATOM 2299 O O . SER A 1 293 ? -31.408 13.526 49.960 1.00 87.44 293 SER A O 1
ATOM 2301 N N . CYS A 1 294 ? -30.961 13.916 47.781 1.00 84.75 294 CYS A N 1
ATOM 2302 C CA . CYS A 1 294 ? -31.478 12.659 47.243 1.00 84.75 294 CYS A CA 1
ATOM 2303 C C . CYS A 1 294 ? -30.663 11.454 47.759 1.00 84.75 294 CYS A C 1
ATOM 2305 O O . CYS A 1 294 ? -31.224 10.514 48.320 1.00 84.75 294 CYS A O 1
ATOM 2307 N N . GLU A 1 295 ? -29.329 11.527 47.672 1.00 85.31 295 GLU A N 1
ATOM 2308 C CA . GLU A 1 295 ? -28.414 10.489 48.178 1.00 85.31 295 GLU A CA 1
ATOM 2309 C C . GLU A 1 295 ? -28.540 10.298 49.697 1.00 85.31 295 GLU A C 1
ATOM 2311 O O . GLU A 1 295 ? -28.669 9.172 50.181 1.00 85.31 295 GLU A O 1
ATOM 2316 N N . ASP A 1 296 ? -28.560 11.394 50.460 1.00 86.81 296 ASP A N 1
ATOM 2317 C CA . ASP A 1 296 ? -28.714 11.347 51.916 1.00 86.81 296 ASP A CA 1
ATOM 2318 C C . ASP A 1 296 ? -30.048 10.722 52.346 1.00 86.81 296 ASP A C 1
ATOM 2320 O O . ASP A 1 296 ? -30.091 9.983 53.335 1.00 86.81 296 ASP A O 1
ATOM 2324 N N . ALA A 1 297 ? -31.130 11.021 51.620 1.00 88.56 297 ALA A N 1
ATOM 2325 C CA . ALA A 1 297 ? -32.442 10.433 51.856 1.00 88.56 297 ALA A CA 1
ATOM 2326 C C . ALA A 1 297 ? -32.446 8.935 51.533 1.00 88.56 297 ALA A C 1
ATOM 2328 O O . ALA A 1 297 ? -32.933 8.154 52.347 1.00 88.56 297 ALA A O 1
ATOM 2329 N N . TYR A 1 298 ? -31.850 8.520 50.412 1.00 87.44 298 TYR A N 1
ATOM 2330 C CA . TYR A 1 298 ? -31.728 7.110 50.034 1.00 87.44 298 TYR A CA 1
ATOM 2331 C C . TYR A 1 298 ? -31.038 6.283 51.130 1.00 87.44 298 TYR A C 1
ATOM 2333 O O . TYR A 1 298 ? -31.614 5.323 51.639 1.00 87.44 298 TYR A O 1
ATOM 2341 N N . PHE A 1 299 ? -29.853 6.703 51.587 1.00 85.44 299 PHE A N 1
ATOM 2342 C CA . PHE A 1 299 ? -29.095 5.940 52.587 1.00 85.44 299 PHE A CA 1
ATOM 2343 C C . PHE A 1 299 ? -29.757 5.884 53.968 1.00 85.44 299 PHE A C 1
ATOM 2345 O O . PHE A 1 299 ? -29.524 4.937 54.719 1.00 85.44 299 PHE A O 1
ATOM 2352 N N . LYS A 1 300 ? -30.535 6.906 54.343 1.00 86.38 300 LYS A N 1
ATOM 2353 C CA . LYS A 1 300 ? -31.124 7.011 55.689 1.00 86.38 300 LYS A CA 1
ATOM 2354 C C . LYS A 1 300 ? -32.557 6.501 55.774 1.00 86.38 300 LYS A C 1
ATOM 2356 O O . LYS A 1 300 ? -32.977 6.143 56.871 1.00 86.38 300 LYS A O 1
ATOM 2361 N N . MET A 1 301 ? -33.296 6.504 54.665 1.00 87.25 301 MET A N 1
ATOM 2362 C CA . MET A 1 301 ? -34.714 6.137 54.628 1.00 87.25 301 MET A CA 1
ATOM 2363 C C . MET A 1 301 ? -34.974 4.731 54.098 1.00 87.25 301 MET A C 1
ATOM 2365 O O . MET A 1 301 ? -36.082 4.224 54.287 1.00 87.25 301 MET A O 1
ATOM 2369 N N . ASP A 1 302 ? -33.985 4.076 53.485 1.00 88.25 302 ASP A N 1
ATOM 2370 C CA . ASP A 1 302 ? -34.152 2.681 53.099 1.00 88.25 302 ASP A CA 1
ATOM 2371 C C . ASP A 1 302 ? -34.397 1.794 54.331 1.00 88.25 302 ASP A C 1
ATOM 2373 O O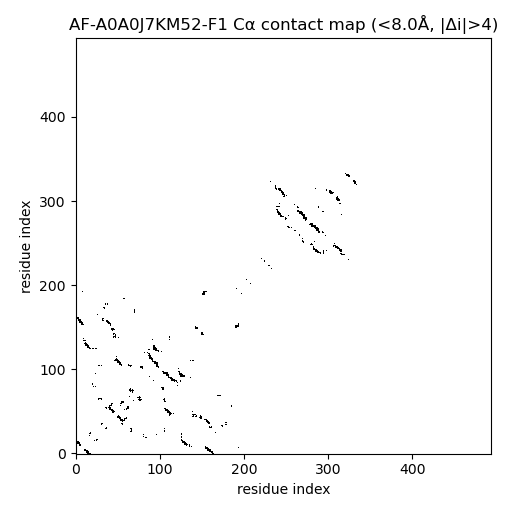 . ASP A 1 302 ? -33.728 1.897 55.363 1.00 88.25 302 ASP A O 1
ATOM 2377 N N . ASN A 1 303 ? -35.402 0.925 54.225 1.00 86.62 303 ASN A N 1
ATOM 2378 C CA . ASN A 1 303 ? -35.812 -0.009 55.271 1.00 86.62 303 ASN A CA 1
ATOM 2379 C C . ASN A 1 303 ? -36.282 0.652 56.590 1.00 86.62 303 ASN A C 1
ATOM 2381 O O . ASN A 1 303 ? -36.301 0.007 57.648 1.00 86.62 303 ASN A O 1
ATOM 2385 N N . VAL A 1 304 ? -36.692 1.925 56.545 1.00 89.12 304 VAL A N 1
ATOM 2386 C CA . VAL A 1 304 ? -37.317 2.632 57.674 1.00 89.12 304 VAL A CA 1
ATOM 2387 C C . VAL A 1 304 ? -38.784 2.223 57.819 1.00 89.12 304 VAL A C 1
ATOM 2389 O O . VAL A 1 304 ? -39.463 1.898 56.847 1.00 89.12 304 VAL A O 1
ATOM 2392 N N . LEU A 1 305 ? -39.269 2.196 59.060 1.00 89.19 305 LEU A N 1
ATOM 2393 C CA . LEU A 1 305 ? -40.645 1.832 59.386 1.00 89.19 305 LEU A CA 1
ATOM 2394 C C . LEU A 1 305 ? -41.540 3.082 59.355 1.00 89.19 305 LEU A C 1
ATOM 2396 O O . LEU A 1 305 ? -41.326 4.007 60.137 1.00 89.19 305 LEU A O 1
ATOM 2400 N N . ILE A 1 306 ? -42.523 3.089 58.454 1.00 88.62 306 ILE A N 1
ATOM 2401 C CA . ILE A 1 306 ? -43.552 4.123 58.281 1.00 88.62 306 ILE A CA 1
ATOM 2402 C C . ILE A 1 306 ? -44.912 3.423 58.321 1.00 88.62 306 ILE A C 1
ATOM 2404 O O . ILE A 1 306 ? -45.122 2.454 57.592 1.00 88.62 306 ILE A O 1
ATOM 2408 N N . ASP A 1 307 ? -45.813 3.878 59.195 1.00 84.19 307 ASP A N 1
ATOM 2409 C CA . ASP A 1 307 ? -47.170 3.332 59.359 1.00 84.19 307 ASP A CA 1
ATOM 2410 C C . ASP A 1 307 ? -47.202 1.792 59.432 1.00 84.19 307 ASP A C 1
ATOM 2412 O O . ASP A 1 307 ? -47.923 1.127 58.688 1.00 84.19 307 ASP A O 1
ATOM 2416 N N . ASP A 1 308 ? -46.355 1.207 60.285 1.00 84.69 308 ASP A N 1
ATOM 2417 C CA . ASP A 1 308 ? -46.210 -0.246 60.485 1.00 84.69 308 ASP A CA 1
ATOM 2418 C C . ASP A 1 308 ? -45.714 -1.053 59.268 1.00 84.69 308 ASP A C 1
ATOM 2420 O O . ASP A 1 308 ? -45.711 -2.289 59.287 1.00 84.69 308 ASP A O 1
ATOM 2424 N N . ARG A 1 309 ? -45.206 -0.387 58.223 1.00 86.06 309 ARG A N 1
ATOM 2425 C CA . ARG A 1 309 ? -44.530 -1.026 57.085 1.00 86.06 309 ARG A CA 1
ATOM 2426 C C . ARG A 1 309 ? -43.106 -0.527 56.909 1.00 86.06 309 ARG A C 1
ATOM 2428 O O . ARG A 1 309 ? -42.800 0.646 57.070 1.00 86.06 309 ARG A O 1
ATOM 2435 N N . ARG A 1 310 ? -42.211 -1.448 56.551 1.00 88.62 310 ARG A N 1
ATOM 2436 C CA . ARG A 1 310 ? -40.843 -1.111 56.149 1.00 88.62 310 ARG A CA 1
ATOM 2437 C C . ARG A 1 310 ? -40.846 -0.707 54.686 1.00 88.62 310 ARG A C 1
ATOM 2439 O O . ARG A 1 310 ? -41.131 -1.541 53.824 1.00 88.62 310 ARG A O 1
ATOM 2446 N N . ILE A 1 311 ? -40.537 0.556 54.439 1.00 91.19 311 ILE A N 1
ATOM 2447 C CA . ILE A 1 311 ? -40.450 1.100 53.091 1.00 91.19 311 ILE A CA 1
ATOM 2448 C C . ILE A 1 311 ? -39.123 0.707 52.448 1.00 91.19 311 ILE A C 1
ATOM 2450 O O . ILE A 1 311 ? -38.145 0.423 53.140 1.00 91.19 311 ILE A O 1
ATOM 2454 N N . HIS A 1 312 ? -39.093 0.675 51.124 1.00 87.88 312 HIS A N 1
ATOM 2455 C CA . HIS A 1 312 ? -37.865 0.491 50.361 1.00 87.88 312 HIS A CA 1
ATOM 2456 C C . HIS A 1 312 ? -37.689 1.672 49.417 1.00 87.88 312 HIS A C 1
ATOM 2458 O O . HIS A 1 312 ? -38.636 2.044 48.720 1.00 87.88 312 HIS A O 1
ATOM 2464 N N . VAL A 1 313 ? -36.502 2.269 49.440 1.00 88.19 313 VAL A N 1
ATOM 2465 C CA . VAL A 1 313 ? -36.170 3.471 48.672 1.00 88.19 313 VAL A CA 1
ATOM 2466 C C . VAL A 1 313 ? -35.111 3.097 47.645 1.00 88.19 313 VAL A C 1
ATOM 2468 O O . VAL A 1 313 ? -34.138 2.444 48.001 1.00 88.19 313 VAL A O 1
ATOM 2471 N N . ASP A 1 314 ? -35.296 3.509 46.395 1.00 84.50 314 ASP A N 1
ATOM 2472 C CA . ASP A 1 314 ? -34.355 3.293 45.291 1.00 84.50 314 ASP A CA 1
ATOM 2473 C C . ASP A 1 314 ? -34.280 4.538 44.393 1.00 84.50 314 ASP A C 1
ATOM 2475 O O . ASP A 1 314 ? -35.151 5.409 44.447 1.00 84.50 314 ASP A O 1
ATOM 2479 N N . PHE A 1 315 ? -33.246 4.657 43.563 1.00 82.62 315 PHE A N 1
ATOM 2480 C CA . PHE A 1 315 ? -33.176 5.715 42.555 1.00 82.62 315 PHE A CA 1
ATOM 2481 C C . PHE A 1 315 ? -34.144 5.414 41.406 1.00 82.62 315 PHE A C 1
ATOM 2483 O O . PHE A 1 315 ? -34.211 4.293 40.897 1.00 82.62 315 PHE A O 1
ATOM 2490 N N . SER A 1 316 ? -34.912 6.418 40.973 1.00 75.19 316 SER A N 1
ATOM 2491 C CA . SER A 1 316 ? -35.860 6.240 39.873 1.00 75.19 316 SER A CA 1
ATOM 2492 C C . SER A 1 316 ? -35.120 5.966 38.565 1.00 75.19 316 SER A C 1
ATOM 2494 O O . SER A 1 316 ? -34.377 6.802 38.060 1.00 75.19 316 SER A O 1
ATOM 2496 N N . GLN A 1 317 ? -35.398 4.809 37.968 1.00 58.81 317 GLN A N 1
ATOM 2497 C CA . GLN A 1 317 ? -34.945 4.460 36.618 1.00 58.81 317 GLN A CA 1
ATOM 2498 C C . GLN A 1 317 ? -35.928 4.937 35.533 1.00 58.81 317 GLN A C 1
ATOM 2500 O O . GLN A 1 317 ? -35.706 4.716 34.345 1.00 58.81 317 GLN A O 1
ATOM 2505 N N . SER A 1 318 ? -37.048 5.560 35.924 1.00 50.84 318 SER A N 1
ATOM 2506 C CA . SER A 1 318 ? -38.141 5.883 35.006 1.00 50.84 318 SER A CA 1
ATOM 2507 C C . SER A 1 318 ? -38.045 7.304 34.443 1.00 50.84 318 SER A C 1
ATOM 2509 O O . SER A 1 318 ? -37.879 8.282 35.170 1.00 50.84 318 SER A O 1
ATOM 2511 N N . VAL A 1 319 ? -38.235 7.420 33.126 1.00 49.38 319 VAL A N 1
ATOM 2512 C CA . VAL A 1 319 ? -38.360 8.687 32.377 1.00 49.38 319 VAL A CA 1
ATOM 2513 C C . VAL A 1 319 ? -39.844 9.071 32.219 1.00 49.38 319 VAL A C 1
ATOM 2515 O O . VAL A 1 319 ? -40.262 9.627 31.206 1.00 49.38 319 VAL A O 1
ATOM 2518 N N . ALA A 1 320 ? -40.687 8.716 33.199 1.00 44.41 320 ALA A N 1
ATOM 2519 C CA . ALA A 1 320 ? -42.149 8.658 33.058 1.00 44.41 320 ALA A CA 1
ATOM 2520 C C . ALA A 1 320 ? -42.827 10.001 32.705 1.00 44.41 320 ALA A C 1
ATOM 2522 O O . ALA A 1 320 ? -43.933 10.002 32.166 1.00 44.41 320 ALA A O 1
ATOM 2523 N N . LYS A 1 321 ? -42.159 11.144 32.922 1.00 45.62 321 LYS A N 1
ATOM 2524 C CA . LYS A 1 321 ? -42.653 12.469 32.501 1.00 45.62 321 LYS A CA 1
ATOM 2525 C C . LYS A 1 321 ? -42.439 12.775 31.003 1.00 45.62 321 LYS A C 1
ATOM 2527 O O . LYS A 1 321 ? -42.857 13.835 30.542 1.00 45.62 321 LYS A O 1
ATOM 2532 N N . MET A 1 322 ? -41.836 11.877 30.213 1.00 47.44 322 MET A N 1
ATOM 2533 C CA . MET A 1 322 ? -41.626 12.068 28.770 1.00 47.44 322 MET A CA 1
ATOM 2534 C C . MET A 1 322 ? -42.398 11.057 27.928 1.00 47.44 322 MET A C 1
ATOM 2536 O O . MET A 1 322 ? -42.126 9.860 27.943 1.00 47.44 322 MET A O 1
ATOM 2540 N N . ARG A 1 323 ? -43.319 11.560 27.096 1.00 41.50 323 ARG A N 1
ATOM 2541 C CA . ARG A 1 323 ? -43.968 10.762 26.049 1.00 41.50 323 ARG A CA 1
ATOM 2542 C C . ARG A 1 323 ? -43.502 11.215 24.672 1.00 41.50 323 ARG A C 1
ATOM 2544 O O . ARG A 1 323 ? -43.730 12.354 24.259 1.00 41.50 323 ARG A O 1
ATOM 2551 N N . TRP A 1 324 ? -42.858 10.302 23.956 1.00 37.75 324 TRP A N 1
ATOM 2552 C CA . TRP A 1 324 ? -42.342 10.543 22.616 1.00 37.75 324 TRP A CA 1
ATOM 2553 C C . TRP A 1 324 ? -43.478 10.661 21.590 1.00 37.75 324 TRP A C 1
ATOM 2555 O O . TRP A 1 324 ? -44.402 9.848 21.580 1.00 37.75 324 TRP A O 1
ATOM 2565 N N . ARG A 1 325 ? -43.437 11.681 20.718 1.00 37.78 325 ARG A N 1
ATOM 2566 C CA . ARG A 1 325 ? -44.473 11.925 19.683 1.00 37.78 325 ARG A CA 1
ATOM 2567 C C . ARG A 1 325 ? -44.066 11.484 18.268 1.00 37.78 325 ARG A C 1
ATOM 2569 O O . ARG A 1 325 ? -44.751 11.838 17.307 1.00 37.78 325 ARG A O 1
ATOM 2576 N N . GLY A 1 326 ? -42.992 10.703 18.143 1.00 38.19 326 GLY A N 1
ATOM 2577 C CA . GLY A 1 326 ? -42.468 10.194 16.871 1.00 38.19 326 GLY A CA 1
ATOM 2578 C C . GLY A 1 326 ? -41.460 11.129 16.186 1.00 38.19 326 GLY A C 1
ATOM 2579 O O . GLY A 1 326 ? -41.340 12.309 16.529 1.00 38.19 326 GLY A O 1
ATOM 2580 N N . LYS A 1 327 ? -40.733 10.581 15.197 1.00 32.44 327 LYS A N 1
ATOM 2581 C CA . LYS A 1 327 ? -39.612 11.239 14.497 1.00 32.44 327 LYS A CA 1
ATOM 2582 C C . LYS A 1 327 ? -39.999 12.629 13.965 1.00 32.44 327 LYS A C 1
ATOM 2584 O O . LYS A 1 327 ? -40.932 12.769 13.176 1.00 32.44 327 LYS A O 1
ATOM 2589 N N . GLY A 1 328 ? -39.260 13.652 14.405 1.00 41.03 328 GLY A N 1
ATOM 2590 C CA . GLY A 1 328 ? -39.354 15.036 13.918 1.00 41.03 328 GLY A CA 1
ATOM 2591 C C . GLY A 1 328 ? -40.379 15.948 14.608 1.00 41.03 328 GLY A C 1
ATOM 2592 O O . GLY A 1 328 ? -40.523 17.093 14.189 1.00 41.03 328 GLY A O 1
ATOM 2593 N N . LYS A 1 329 ? -41.096 15.490 15.649 1.00 34.41 329 LYS A N 1
ATOM 2594 C CA . LYS A 1 329 ? -42.157 16.281 16.320 1.00 34.41 329 LYS A CA 1
ATOM 2595 C C . LYS A 1 329 ? -41.838 16.771 17.741 1.00 34.41 329 LYS A C 1
ATOM 2597 O O . LYS A 1 329 ? -42.694 17.421 18.342 1.00 34.41 329 LYS A O 1
ATOM 2602 N N . GLY A 1 330 ? -40.629 16.511 18.242 1.00 36.94 330 GLY A N 1
ATOM 2603 C CA . GLY A 1 330 ? -40.151 16.975 19.550 1.00 36.94 330 GLY A CA 1
ATOM 2604 C C . GLY A 1 330 ? -40.831 16.318 20.762 1.00 36.94 330 GLY A C 1
ATOM 2605 O O . GLY A 1 330 ? -41.776 15.535 20.631 1.00 36.94 330 GLY A O 1
ATOM 2606 N N . ILE A 1 331 ? -40.324 16.653 21.950 1.00 36.75 331 ILE A N 1
ATOM 2607 C CA . ILE A 1 331 ? -40.759 16.144 23.261 1.00 36.75 331 ILE A CA 1
ATOM 2608 C C . ILE A 1 331 ? -41.728 17.158 23.892 1.00 36.75 331 ILE A C 1
ATOM 2610 O O . ILE A 1 331 ? -41.498 18.364 23.808 1.00 36.75 331 ILE A O 1
ATOM 2614 N N . ARG A 1 332 ? -42.824 16.691 24.510 1.00 33.22 332 ARG A N 1
ATOM 2615 C CA . ARG A 1 332 ? -43.690 17.536 25.355 1.00 33.22 332 ARG A CA 1
ATOM 2616 C C . ARG A 1 332 ? -43.440 17.226 26.825 1.00 33.22 332 ARG A C 1
ATOM 2618 O O . ARG A 1 332 ? -43.536 16.066 27.213 1.00 33.22 332 ARG A O 1
ATOM 2625 N N . TYR A 1 333 ? -43.218 18.277 27.604 1.00 38.50 333 TYR A N 1
ATOM 2626 C CA . TYR A 1 333 ? -43.343 18.271 29.057 1.00 38.50 333 TYR A CA 1
ATOM 2627 C C . TYR A 1 333 ? -44.773 18.710 29.386 1.00 38.50 333 TYR A C 1
ATOM 2629 O O . TYR A 1 333 ? -45.251 19.692 28.813 1.00 38.50 333 TYR A O 1
ATOM 2637 N N . PHE A 1 334 ? -45.483 17.963 30.226 1.00 38.75 334 PHE A N 1
ATOM 2638 C CA . PHE A 1 334 ? -46.743 18.435 30.797 1.00 38.75 334 PHE A CA 1
ATOM 2639 C C . PHE A 1 334 ? -46.427 19.097 32.140 1.00 38.75 334 PHE A C 1
ATOM 2641 O O . PHE A 1 334 ? -46.037 18.403 33.072 1.00 38.75 334 PHE A O 1
ATOM 2648 N N . ASP A 1 335 ? -46.596 20.418 32.208 1.00 35.56 335 ASP A N 1
ATOM 2649 C CA . ASP A 1 335 ? -46.862 21.136 33.458 1.00 35.56 335 ASP A CA 1
ATOM 2650 C C . ASP A 1 335 ? -48.391 21.224 33.648 1.00 35.56 335 ASP A C 1
ATOM 2652 O O . ASP A 1 335 ? -49.145 21.245 32.670 1.00 35.56 335 ASP A O 1
ATOM 2656 N N . GLU A 1 336 ? -48.851 21.253 34.899 1.00 36.06 336 GLU A N 1
ATOM 2657 C CA . GLU A 1 336 ? -50.239 21.054 35.366 1.00 36.06 336 GLU A CA 1
ATOM 2658 C C . GLU A 1 336 ? -51.340 22.028 34.869 1.00 36.06 336 GLU A C 1
ATOM 2660 O O . GLU A 1 336 ? -52.488 21.914 35.297 1.00 36.06 336 GLU A O 1
ATOM 2665 N N . ASP A 1 337 ? -51.094 22.939 33.927 1.00 34.06 337 ASP A N 1
ATOM 2666 C CA . ASP A 1 337 ? -52.048 24.024 33.616 1.00 34.06 337 ASP A CA 1
ATOM 2667 C C . ASP A 1 337 ? -53.083 23.744 32.498 1.00 34.06 337 ASP A C 1
ATOM 2669 O O . ASP A 1 337 ? -53.800 24.652 32.071 1.00 34.06 337 ASP A O 1
ATOM 2673 N N . ASP A 1 338 ? -53.256 22.501 32.034 1.00 35.56 338 ASP A N 1
ATOM 2674 C CA . ASP A 1 338 ? -54.162 22.191 30.901 1.00 35.56 338 ASP A CA 1
ATOM 2675 C C . ASP A 1 338 ? -55.574 21.709 31.312 1.00 35.56 338 ASP A C 1
ATOM 2677 O O . ASP A 1 338 ? -56.222 20.917 30.624 1.00 35.56 338 ASP A O 1
ATOM 2681 N N . LYS A 1 339 ? -56.090 22.200 32.450 1.00 30.55 339 LYS A N 1
ATOM 2682 C CA . LYS A 1 339 ? -57.495 21.998 32.878 1.00 30.55 339 LYS A CA 1
ATOM 2683 C C . LYS A 1 339 ? -58.438 23.161 32.556 1.00 30.55 339 LYS A C 1
ATOM 2685 O O . LYS A 1 339 ? -59.601 23.127 32.955 1.00 30.55 339 LYS A O 1
ATOM 2690 N N . THR A 1 340 ? -58.013 24.162 31.786 1.00 33.44 340 THR A N 1
ATOM 2691 C CA . THR A 1 340 ? -58.914 25.239 31.343 1.00 33.44 340 THR A CA 1
ATOM 2692 C C . THR A 1 340 ? -58.832 25.474 29.840 1.00 33.44 340 THR A C 1
ATOM 2694 O O . THR A 1 340 ? -58.056 26.301 29.380 1.00 33.44 340 THR A O 1
ATOM 2697 N N . LYS A 1 341 ? -59.670 24.761 29.071 1.00 29.88 341 LYS A N 1
ATOM 2698 C CA . LYS A 1 341 ? -60.358 25.263 27.857 1.00 29.88 341 LYS A CA 1
ATOM 2699 C C . LYS A 1 341 ? -61.160 24.151 27.174 1.00 29.88 341 LYS A C 1
ATOM 2701 O O . LYS A 1 341 ? -60.677 23.432 26.305 1.00 29.88 341 LYS A O 1
ATOM 2706 N N . LYS A 1 342 ? -62.439 24.071 27.532 1.00 27.83 342 LYS A N 1
ATOM 2707 C CA . LYS A 1 342 ? -63.513 23.690 26.607 1.00 27.83 342 LYS A CA 1
ATOM 2708 C C . LYS A 1 342 ? -64.499 24.858 26.544 1.00 27.83 342 LYS A C 1
ATOM 2710 O O . LYS A 1 342 ? -64.726 25.484 27.574 1.00 27.83 342 LYS A O 1
ATOM 2715 N N . HIS A 1 343 ? -65.065 25.064 25.352 1.00 26.98 343 HIS A N 1
ATOM 2716 C CA . HIS A 1 343 ? -65.897 26.180 24.869 1.00 26.98 343 HIS A CA 1
ATOM 2717 C C . HIS A 1 343 ? -65.123 27.445 24.461 1.00 26.98 343 HIS A C 1
ATOM 2719 O O . HIS A 1 343 ? -64.293 27.940 25.211 1.00 26.98 343 HIS A O 1
ATOM 2725 N N . ASP A 1 344 ? -65.371 28.076 23.319 1.00 25.58 344 ASP A N 1
ATOM 2726 C CA . ASP A 1 344 ? -66.079 27.681 22.099 1.00 25.58 344 ASP A CA 1
ATOM 2727 C C . ASP A 1 344 ? -65.723 28.709 21.013 1.00 25.58 344 ASP A C 1
ATOM 2729 O O . ASP A 1 344 ? -65.179 29.779 21.290 1.00 25.58 344 ASP A O 1
ATOM 2733 N N . GLU A 1 345 ? -66.029 28.341 19.780 1.00 25.42 345 GLU A N 1
ATOM 2734 C CA . GLU A 1 345 ? -65.910 29.084 18.528 1.00 25.42 345 GLU A CA 1
ATOM 2735 C C . GLU A 1 345 ? -66.404 30.547 18.571 1.00 25.42 345 GLU A C 1
ATOM 2737 O O . GLU A 1 345 ? -67.443 30.846 19.152 1.00 25.42 345 GLU A O 1
ATOM 2742 N N . ASN A 1 346 ? -65.739 31.454 17.841 1.00 22.12 346 ASN A N 1
ATOM 2743 C CA . ASN A 1 346 ? -66.215 31.973 16.545 1.00 22.12 346 ASN A CA 1
ATOM 2744 C C . ASN A 1 346 ? -65.630 33.347 16.158 1.00 22.12 346 ASN A C 1
ATOM 2746 O O . ASN A 1 346 ? -65.429 34.240 16.972 1.00 22.12 346 ASN A O 1
ATOM 2750 N N . TYR A 1 347 ? -65.542 33.503 14.834 1.00 23.67 347 TYR A N 1
ATOM 2751 C CA . TYR A 1 347 ? -65.665 34.737 14.052 1.00 23.67 347 TYR A CA 1
ATOM 2752 C C . TYR A 1 347 ? -64.439 35.628 13.762 1.00 23.67 347 TYR A C 1
ATOM 2754 O O . TYR A 1 347 ? -64.122 36.560 14.491 1.00 23.67 347 TYR A O 1
ATOM 2762 N N . SER A 1 348 ? -63.998 35.495 12.498 1.00 23.33 348 SER A N 1
ATOM 2763 C CA . SER A 1 348 ? -63.755 36.607 11.554 1.00 23.33 348 SER A CA 1
ATOM 2764 C C . SER A 1 348 ? -62.494 37.453 11.795 1.00 23.33 348 SER A C 1
ATOM 2766 O O . SER A 1 348 ? -62.013 37.587 12.902 1.00 23.33 348 SER A O 1
ATOM 2768 N N . SER A 1 349 ? -61.882 38.131 10.835 1.00 23.06 349 SER A N 1
ATOM 2769 C CA . SER A 1 349 ? -62.043 38.272 9.396 1.00 23.06 349 SER A CA 1
ATOM 2770 C C . SER A 1 349 ? -60.868 39.150 8.954 1.00 23.06 349 SER A C 1
ATOM 2772 O O . SER A 1 349 ? -60.458 40.060 9.669 1.00 23.06 349 SER A O 1
ATOM 2774 N N . SER A 1 350 ? -60.455 38.956 7.706 1.00 23.69 350 SER A N 1
ATOM 2775 C CA . SER A 1 350 ? -59.958 39.988 6.788 1.00 23.69 350 SER A CA 1
ATOM 2776 C C . SER A 1 350 ? -58.577 40.638 6.959 1.00 23.69 350 SER A C 1
ATOM 2778 O O . SER A 1 350 ? -58.311 41.377 7.895 1.00 23.69 350 SER A O 1
ATOM 2780 N N . LYS A 1 351 ? -57.891 40.563 5.804 1.00 24.64 351 LYS A N 1
ATOM 2781 C CA . LYS A 1 351 ? -57.082 41.584 5.106 1.00 24.64 351 LYS A CA 1
ATOM 2782 C C . LYS A 1 351 ? -55.650 41.781 5.617 1.00 24.64 351 LYS A C 1
ATOM 2784 O O . LYS A 1 351 ? -55.434 42.129 6.761 1.00 24.64 351 LYS A O 1
ATOM 2789 N N . LYS A 1 352 ? -54.630 41.414 4.832 1.00 23.41 352 LYS A N 1
ATOM 2790 C CA . LYS A 1 352 ? -54.133 41.903 3.513 1.00 23.41 352 LYS A CA 1
ATOM 2791 C C . LYS A 1 352 ? -52.912 42.803 3.751 1.00 23.41 352 LYS A C 1
ATOM 2793 O O . LYS A 1 352 ? -53.069 43.803 4.430 1.00 23.41 352 LYS A O 1
ATOM 2798 N N . SER A 1 353 ? -51.793 42.411 3.120 1.00 24.23 353 SER A N 1
ATOM 2799 C CA . SER A 1 353 ? -50.796 43.228 2.386 1.00 24.23 353 SER A CA 1
ATOM 2800 C C . SER A 1 353 ? -50.182 44.438 3.121 1.00 24.23 353 SER A C 1
ATOM 2802 O O . SER A 1 353 ? -50.891 45.242 3.693 1.00 24.23 353 SER A O 1
ATOM 2804 N N . GLU A 1 354 ? -48.875 44.681 3.120 1.00 24.67 354 GLU A N 1
ATOM 28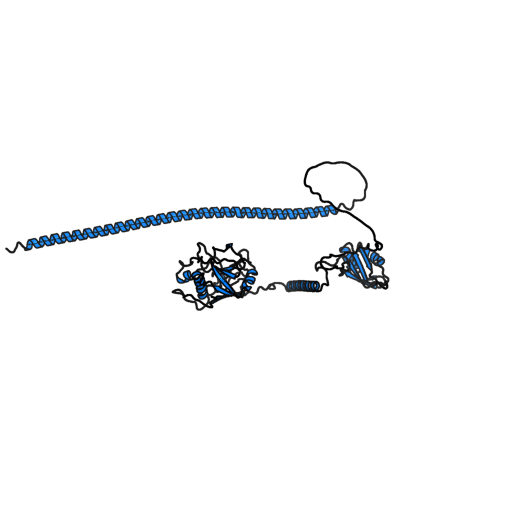05 C CA . GLU A 1 354 ? -48.049 44.979 1.947 1.00 24.67 354 GLU A CA 1
ATOM 2806 C C . GLU A 1 354 ? -46.543 44.938 2.272 1.00 24.67 354 GLU A C 1
ATOM 2808 O O . GLU A 1 354 ? -46.102 44.953 3.417 1.00 24.67 354 GLU A O 1
ATOM 2813 N N . ILE A 1 355 ? -45.785 44.894 1.181 1.00 25.14 355 ILE A N 1
ATOM 2814 C CA . ILE A 1 355 ? -44.336 44.987 1.020 1.00 25.14 355 ILE A CA 1
ATOM 2815 C C . ILE A 1 355 ? -43.876 46.449 1.147 1.00 25.14 355 ILE A C 1
ATOM 2817 O O . ILE A 1 355 ? -44.458 47.303 0.487 1.00 25.14 355 ILE A O 1
ATOM 2821 N N . SER A 1 356 ? -42.739 46.718 1.801 1.00 26.38 356 SER A N 1
ATOM 2822 C CA . SER A 1 356 ? -41.820 47.786 1.359 1.00 26.38 356 SER A CA 1
ATOM 2823 C C . SER A 1 356 ? -40.401 47.635 1.918 1.00 26.38 356 SER A C 1
ATOM 2825 O O . SER A 1 356 ? -40.188 47.392 3.102 1.00 26.38 356 SER A O 1
ATOM 2827 N N . ARG A 1 357 ? -39.446 47.797 0.998 1.00 24.42 357 ARG A N 1
ATOM 2828 C CA . ARG A 1 357 ? -37.988 47.910 1.149 1.00 24.42 357 ARG A CA 1
ATOM 2829 C C . ARG A 1 357 ? -37.607 49.197 1.897 1.00 24.42 357 ARG A C 1
ATOM 2831 O O . ARG A 1 357 ? -38.292 50.186 1.694 1.00 24.42 357 ARG A O 1
ATOM 2838 N N . GLU A 1 358 ? -36.477 49.219 2.615 1.00 25.34 358 GLU A N 1
ATOM 2839 C CA . GLU A 1 358 ? -35.289 50.048 2.296 1.00 25.34 358 GLU A CA 1
ATOM 2840 C C . GLU A 1 358 ? -34.199 50.037 3.385 1.00 25.34 358 GLU A C 1
ATOM 2842 O O . GLU A 1 358 ? -34.378 49.526 4.485 1.00 25.34 358 GLU A O 1
ATOM 2847 N N . LYS A 1 359 ? -33.020 50.514 2.973 1.00 24.55 359 LYS A N 1
ATOM 2848 C CA . LYS A 1 359 ? -31.677 50.371 3.546 1.00 24.55 359 LYS A CA 1
ATOM 2849 C C . LYS A 1 359 ? -31.263 51.538 4.468 1.00 24.55 359 LYS A C 1
ATOM 2851 O O . LYS A 1 359 ? -31.667 52.666 4.239 1.00 24.55 359 LYS A O 1
ATOM 2856 N N . ASN A 1 360 ? -30.279 51.227 5.323 1.00 25.06 360 ASN A N 1
ATOM 2857 C CA . ASN A 1 360 ? -29.088 51.999 5.746 1.00 25.06 360 ASN A CA 1
ATOM 2858 C C . ASN A 1 360 ? -29.164 53.332 6.533 1.00 25.06 360 ASN A C 1
ATOM 2860 O O . ASN A 1 360 ? -29.747 54.309 6.086 1.00 25.06 360 ASN A O 1
ATOM 2864 N N . HIS A 1 361 ? -28.316 53.342 7.580 1.00 27.64 361 HIS A N 1
ATOM 2865 C CA . HIS A 1 361 ? -27.479 54.392 8.216 1.00 27.64 361 HIS A CA 1
ATOM 2866 C C . HIS A 1 361 ? -27.782 54.559 9.714 1.00 27.64 361 HIS A C 1
ATOM 2868 O O . HIS A 1 361 ? -28.927 54.741 10.095 1.00 27.64 361 HIS A O 1
ATOM 2874 N N . ASP A 1 362 ? -26.865 54.229 10.627 1.00 26.14 362 ASP A N 1
ATOM 2875 C CA . ASP A 1 362 ? -25.551 54.808 10.988 1.00 26.14 362 ASP A CA 1
ATOM 2876 C C . ASP A 1 362 ? -25.644 55.894 12.083 1.00 26.14 362 ASP A C 1
ATOM 2878 O O . ASP A 1 362 ? -26.494 56.776 12.043 1.00 26.14 362 ASP A O 1
ATOM 2882 N N . ASN A 1 363 ? -24.684 55.805 13.010 1.00 25.50 363 ASN A N 1
ATOM 2883 C CA . ASN A 1 363 ? -24.244 56.734 14.056 1.00 25.50 363 ASN A CA 1
ATOM 2884 C C . ASN A 1 363 ? -25.042 56.935 15.361 1.00 25.50 363 ASN A C 1
ATOM 2886 O O . ASN A 1 363 ? -26.112 57.524 15.405 1.00 25.50 363 ASN A O 1
ATOM 2890 N N . GLY A 1 364 ? -24.331 56.669 16.468 1.00 25.31 364 GLY A N 1
ATOM 2891 C CA . GLY A 1 364 ? -23.825 57.792 17.270 1.00 25.31 364 GLY A CA 1
ATOM 2892 C C . GLY A 1 364 ? -24.403 58.009 18.674 1.00 25.31 364 GLY A C 1
ATOM 2893 O O . GLY A 1 364 ? -25.363 58.740 18.839 1.00 25.31 364 GLY A O 1
ATOM 2894 N N . LYS A 1 365 ? -23.682 57.471 19.670 1.00 26.36 365 LYS A N 1
ATOM 2895 C CA . LYS A 1 365 ? -23.178 58.135 20.897 1.00 26.36 365 LYS A CA 1
ATOM 2896 C C . LYS A 1 365 ? -24.094 58.977 21.822 1.00 26.36 365 LYS A C 1
ATOM 2898 O O . LYS A 1 365 ? -24.602 60.026 21.460 1.00 26.36 365 LYS A O 1
ATOM 2903 N N . ASP A 1 366 ? -23.954 58.606 23.101 1.00 27.05 366 ASP A N 1
ATOM 2904 C CA . ASP A 1 366 ? -23.648 59.454 24.270 1.00 27.05 366 ASP A CA 1
ATOM 2905 C C . ASP A 1 366 ? -24.762 60.069 25.155 1.00 27.05 366 ASP A C 1
ATOM 2907 O O . ASP A 1 366 ? -25.547 60.912 24.737 1.00 27.05 366 ASP A O 1
ATOM 2911 N N . ARG A 1 367 ? -24.594 59.740 26.456 1.00 27.22 367 ARG A N 1
ATOM 2912 C CA . ARG A 1 367 ? -24.789 60.519 27.708 1.00 27.22 367 ARG A CA 1
ATOM 2913 C C . ARG A 1 367 ? -26.066 60.342 28.552 1.00 27.22 367 ARG A C 1
ATOM 2915 O O . ARG A 1 367 ? -27.159 60.716 28.156 1.00 27.22 367 ARG A O 1
ATOM 2922 N N . GLU A 1 368 ? -25.819 59.771 29.748 1.00 26.31 368 GLU A N 1
ATOM 2923 C CA . GLU A 1 368 ? -26.150 60.235 31.124 1.00 26.31 368 GLU A CA 1
ATOM 2924 C C . GLU A 1 368 ? -27.329 61.221 31.269 1.00 26.31 368 GLU A C 1
ATOM 2926 O O . GLU A 1 368 ? -27.405 62.217 30.567 1.00 26.31 368 GLU A O 1
ATOM 2931 N N . ASP A 1 369 ? -28.279 61.080 32.195 1.00 28.78 369 ASP A N 1
ATOM 2932 C CA . ASP A 1 369 ? -28.169 61.024 33.662 1.00 28.78 369 ASP A CA 1
ATOM 2933 C C . ASP A 1 369 ? -29.621 60.982 34.222 1.00 28.78 369 ASP A C 1
ATOM 2935 O O . ASP A 1 369 ? -30.555 61.343 33.505 1.00 28.78 369 ASP A O 1
ATOM 2939 N N . GLY A 1 370 ? -29.844 60.641 35.502 1.00 27.95 370 GLY A N 1
ATOM 2940 C CA . GLY A 1 370 ? -31.113 61.009 36.169 1.00 27.95 370 GLY A CA 1
ATOM 2941 C C . GLY A 1 370 ? -31.880 59.954 36.981 1.00 27.95 370 GLY A C 1
ATOM 2942 O O . GLY A 1 370 ? -33.012 59.615 36.669 1.00 27.95 370 GLY A O 1
ATOM 2943 N N . ARG A 1 371 ? -31.310 59.560 38.126 1.00 28.38 371 ARG A N 1
ATOM 2944 C CA . ARG A 1 371 ? -31.939 59.615 39.473 1.00 28.38 371 ARG A CA 1
ATOM 2945 C C . ARG A 1 371 ? -33.393 59.106 39.700 1.00 28.38 371 ARG A C 1
ATOM 2947 O O . ARG A 1 371 ? -34.348 59.820 39.435 1.00 28.38 371 ARG A O 1
ATOM 2954 N N . ARG A 1 372 ? -33.489 58.064 40.556 1.00 29.64 372 ARG A N 1
ATOM 2955 C CA . ARG A 1 372 ? -34.067 58.027 41.944 1.00 29.64 372 ARG A CA 1
ATOM 2956 C C . ARG A 1 372 ? -35.146 56.954 42.261 1.00 29.64 372 ARG A C 1
ATOM 2958 O O . ARG A 1 372 ? -36.318 57.130 41.974 1.00 29.64 372 ARG A O 1
ATOM 2965 N N . LYS A 1 373 ? -34.712 56.054 43.166 1.00 30.72 373 LYS A N 1
ATOM 2966 C CA . LYS A 1 373 ? -35.280 55.650 44.486 1.00 30.72 373 LYS A CA 1
ATOM 2967 C C . LYS A 1 373 ? -36.254 54.456 44.637 1.00 30.72 373 LYS A C 1
ATOM 2969 O O . LYS A 1 373 ? -37.328 54.429 44.060 1.00 30.72 373 LYS A O 1
ATOM 2974 N N . LYS A 1 374 ? -35.895 53.672 45.683 1.00 29.09 374 LYS A N 1
ATOM 2975 C CA . LYS A 1 374 ? -36.629 52.688 46.526 1.00 29.09 374 LYS A CA 1
ATOM 2976 C C . LYS A 1 374 ? -36.778 51.273 45.935 1.00 29.09 374 LYS A C 1
ATOM 2978 O O . LYS A 1 374 ? -37.075 51.139 44.768 1.00 29.09 374 LYS A O 1
ATOM 2983 N N . SER A 1 375 ? -36.592 50.165 46.659 1.00 29.20 375 SER A N 1
ATOM 2984 C CA . SER A 1 375 ? -36.376 49.908 48.088 1.00 29.20 375 SER A CA 1
ATOM 2985 C C . SER A 1 375 ? -35.773 48.503 48.273 1.00 29.20 375 SER A C 1
ATOM 2987 O O . SER A 1 375 ? -36.087 47.583 47.527 1.00 29.20 375 SER A O 1
ATOM 2989 N N . SER A 1 376 ? -34.900 48.401 49.275 1.00 38.88 376 SER A N 1
ATOM 2990 C CA . SER A 1 376 ? -34.435 47.237 50.042 1.00 38.88 376 SER A CA 1
ATOM 2991 C C . SER A 1 376 ? -35.235 45.928 49.910 1.00 38.88 376 SER A C 1
ATOM 2993 O O . SER A 1 376 ? -36.371 45.896 50.358 1.00 38.88 376 SER A O 1
ATOM 2995 N N . TYR A 1 377 ? -34.600 44.871 49.376 1.00 35.19 377 TYR A N 1
ATOM 2996 C CA . TYR A 1 377 ? -34.599 43.459 49.840 1.00 35.19 377 TYR A CA 1
ATOM 2997 C C . TYR A 1 377 ? -33.798 42.605 48.830 1.00 35.19 377 TYR A C 1
ATOM 2999 O O . TYR A 1 377 ? -34.354 41.830 48.061 1.00 35.19 377 TYR A O 1
ATOM 3007 N N . LYS A 1 378 ? -32.474 42.799 48.742 1.00 34.50 378 LYS A N 1
ATOM 3008 C CA . LYS A 1 378 ? -31.575 41.978 47.900 1.00 34.50 378 LYS A CA 1
ATOM 3009 C C . LYS A 1 378 ? -30.149 42.047 48.449 1.00 34.50 378 LYS A C 1
ATOM 3011 O O . LYS A 1 378 ? -29.321 42.756 47.887 1.00 34.50 378 LYS A O 1
ATOM 3016 N N . ASP A 1 379 ? -29.863 41.317 49.527 1.00 35.22 379 ASP A N 1
ATOM 3017 C CA . ASP A 1 379 ? -28.484 41.236 50.046 1.00 35.22 379 ASP A CA 1
ATOM 3018 C C . ASP A 1 379 ? -27.939 39.821 50.295 1.00 35.22 379 ASP A C 1
ATOM 3020 O O . ASP A 1 379 ? -26.856 39.659 50.839 1.00 35.22 379 ASP A O 1
ATOM 3024 N N . HIS A 1 380 ? -28.601 38.780 49.774 1.00 37.88 380 HIS A N 1
ATOM 3025 C CA . HIS A 1 380 ? -28.036 37.416 49.777 1.00 37.88 380 HIS A CA 1
ATOM 3026 C C . HIS A 1 380 ? -27.778 36.822 48.386 1.00 37.88 380 HIS A C 1
ATOM 3028 O O . HIS A 1 380 ? -27.341 35.687 48.271 1.00 37.88 380 HIS A O 1
ATOM 3034 N N . ARG A 1 381 ? -27.940 37.604 47.306 1.00 42.56 381 ARG A N 1
ATOM 3035 C CA . ARG A 1 381 ? -27.729 37.135 45.915 1.00 42.56 381 ARG A CA 1
ATOM 3036 C C . ARG A 1 381 ? -26.455 37.662 45.238 1.00 42.56 381 ARG A C 1
ATOM 3038 O O . ARG A 1 381 ? -26.293 37.514 44.030 1.00 42.56 381 ARG A O 1
ATOM 3045 N N . LYS A 1 382 ? -25.561 38.323 45.986 1.00 35.81 382 LYS A N 1
ATOM 3046 C CA . LYS A 1 382 ? -24.380 39.027 45.438 1.00 35.81 382 LYS A CA 1
ATOM 3047 C C . LYS A 1 382 ? -23.043 38.307 45.641 1.00 35.81 382 LYS A C 1
ATOM 3049 O O . LYS A 1 382 ? -22.043 38.749 45.075 1.00 35.81 382 LYS A O 1
ATOM 3054 N N . HIS A 1 383 ? -23.017 37.210 46.402 1.00 38.91 383 HIS A N 1
ATOM 3055 C CA . HIS A 1 383 ? -21.779 36.484 46.701 1.00 38.91 383 HIS A CA 1
ATOM 3056 C C . HIS A 1 383 ? -21.526 35.260 45.800 1.00 38.91 383 HIS A C 1
ATOM 3058 O O . HIS A 1 383 ? -20.367 34.894 45.619 1.00 38.91 383 HIS A O 1
ATOM 3064 N N . GLU A 1 384 ? -22.561 34.697 45.162 1.00 43.41 384 GLU A N 1
ATOM 3065 C CA . GLU A 1 384 ? -22.420 33.550 44.243 1.00 43.41 384 GLU A CA 1
ATOM 3066 C C . GLU A 1 384 ? -22.149 33.960 42.792 1.00 43.41 384 GLU A C 1
ATOM 3068 O O . GLU A 1 384 ? -21.197 33.467 42.193 1.00 43.41 384 GLU A O 1
ATOM 3073 N N . ARG A 1 385 ? -22.837 34.983 42.263 1.00 40.34 385 ARG A N 1
ATOM 3074 C CA . ARG A 1 385 ? -22.546 35.502 40.908 1.00 40.34 385 ARG A CA 1
ATOM 3075 C C . ARG A 1 385 ? -21.124 36.062 40.753 1.00 40.34 385 ARG A C 1
ATOM 3077 O O . ARG A 1 385 ? -20.567 36.050 39.667 1.00 40.34 385 ARG A O 1
ATOM 3084 N N . ARG A 1 386 ? -20.496 36.514 41.848 1.00 41.25 386 ARG A N 1
ATOM 3085 C CA . ARG A 1 386 ? -19.091 36.973 41.855 1.00 41.25 386 ARG A CA 1
ATOM 3086 C C . ARG A 1 386 ? -18.062 35.837 41.853 1.00 41.25 386 ARG A C 1
ATOM 3088 O O . ARG A 1 386 ? -16.894 36.125 41.586 1.00 41.25 386 ARG A O 1
ATOM 3095 N N . LYS A 1 387 ? -18.457 34.601 42.181 1.00 48.59 387 LYS A N 1
ATOM 3096 C CA . LYS A 1 387 ? -17.608 33.409 42.035 1.00 48.59 387 LYS A CA 1
ATOM 3097 C C . LYS A 1 387 ? -17.719 32.853 40.617 1.00 48.59 387 LYS A C 1
ATOM 3099 O O . LYS A 1 387 ? -16.691 32.725 39.968 1.00 48.59 387 LYS A O 1
ATOM 3104 N N . GLU A 1 388 ? -18.933 32.719 40.083 1.00 44.69 388 GLU A N 1
ATOM 3105 C CA . GLU A 1 388 ? -19.147 32.258 38.700 1.00 44.69 388 GLU A CA 1
ATOM 3106 C C . GLU A 1 388 ? -18.530 33.201 37.648 1.00 44.69 388 GLU A C 1
ATOM 3108 O O . GLU A 1 388 ? -17.850 32.734 36.739 1.00 44.69 388 GLU A O 1
ATOM 3113 N N . ASP A 1 389 ? -18.638 34.528 37.810 1.00 47.28 389 ASP A N 1
ATOM 3114 C CA . ASP A 1 389 ? -17.972 35.490 36.911 1.00 47.28 389 ASP A CA 1
ATOM 3115 C C . ASP A 1 389 ? -16.439 35.534 37.090 1.00 47.28 389 ASP A C 1
ATOM 3117 O O . ASP A 1 389 ? -15.720 36.013 36.210 1.00 47.28 389 ASP A O 1
ATOM 3121 N N . LYS A 1 390 ? -15.906 35.070 38.231 1.00 48.97 390 LYS A N 1
ATOM 3122 C CA . LYS A 1 390 ? -14.454 34.957 38.458 1.00 48.97 390 LYS A CA 1
ATOM 3123 C C . LYS A 1 390 ? -13.885 33.670 37.879 1.00 48.97 390 LYS A C 1
ATOM 3125 O O . LYS A 1 390 ? -12.754 33.710 37.401 1.00 48.97 390 LYS A O 1
ATOM 3130 N N . ASP A 1 391 ? -14.640 32.581 37.927 1.00 52.38 391 ASP A N 1
ATOM 3131 C CA . ASP A 1 391 ? -14.206 31.283 37.422 1.00 52.38 391 ASP A CA 1
ATOM 3132 C C . ASP A 1 391 ? -14.363 31.215 35.895 1.00 52.38 391 ASP A C 1
ATOM 3134 O O . ASP A 1 391 ? -13.394 30.863 35.227 1.00 52.38 391 ASP A O 1
ATOM 3138 N N . ARG A 1 392 ? -15.435 31.787 35.317 1.00 50.34 392 ARG A N 1
ATOM 3139 C CA . ARG A 1 392 ? -15.529 32.009 33.856 1.00 50.34 392 ARG A CA 1
ATOM 3140 C C . ARG A 1 392 ? -14.415 32.914 33.322 1.00 50.34 392 ARG A C 1
ATOM 3142 O O . ARG A 1 392 ? -13.775 32.596 32.331 1.00 50.34 392 ARG A O 1
ATOM 3149 N N . ARG A 1 393 ? -14.070 33.999 34.036 1.00 48.88 393 ARG A N 1
ATOM 3150 C CA . ARG A 1 393 ? -12.914 34.853 33.675 1.00 48.88 393 ARG A CA 1
ATOM 3151 C C . ARG A 1 393 ? -11.553 34.181 33.872 1.00 48.88 393 ARG A C 1
ATOM 3153 O O . ARG A 1 393 ? -10.564 34.700 33.357 1.00 48.88 393 ARG A O 1
ATOM 3160 N N . LYS A 1 394 ? -11.454 33.105 34.657 1.00 53.09 394 LYS A N 1
ATOM 3161 C CA . LYS A 1 394 ? -10.223 32.310 34.788 1.00 53.09 394 LYS A CA 1
ATOM 3162 C C . LYS A 1 394 ? -10.116 31.271 33.677 1.00 53.09 394 LYS A C 1
ATOM 3164 O O . LYS A 1 394 ? -9.005 31.083 33.194 1.00 53.09 394 LYS A O 1
ATOM 3169 N N . GLU A 1 395 ? -11.231 30.673 33.268 1.00 49.16 395 GLU A N 1
ATOM 3170 C CA . GLU A 1 395 ? -11.313 29.754 32.127 1.00 49.16 395 GLU A CA 1
ATOM 3171 C C . GLU A 1 395 ? -11.090 30.476 30.791 1.00 49.16 395 GLU A C 1
ATOM 3173 O O . GLU A 1 395 ? -10.257 30.042 30.003 1.00 49.16 395 GLU A O 1
ATOM 3178 N N . ASP A 1 396 ? -11.686 31.653 30.581 1.00 51.06 396 ASP A N 1
ATOM 3179 C CA . ASP A 1 396 ? -11.416 32.456 29.376 1.00 51.06 396 ASP A CA 1
ATOM 3180 C C . ASP A 1 396 ? -9.943 32.902 29.318 1.00 51.06 396 ASP A C 1
ATOM 3182 O O . ASP A 1 396 ? -9.300 32.856 28.273 1.00 51.06 396 ASP A O 1
ATOM 3186 N N . ARG A 1 397 ? -9.348 33.262 30.467 1.00 48.91 397 ARG A N 1
ATOM 3187 C CA . ARG A 1 397 ? -7.923 33.636 30.545 1.00 48.91 397 ARG A CA 1
ATOM 3188 C C . ARG A 1 397 ? -6.971 32.454 30.377 1.00 48.91 397 ARG A C 1
ATOM 3190 O O . ARG A 1 397 ? -5.840 32.674 29.941 1.00 48.91 397 ARG A O 1
ATOM 3197 N N . SER A 1 398 ? -7.360 31.238 30.765 1.00 56.38 398 SER A N 1
ATOM 3198 C CA . SER A 1 398 ? -6.545 30.042 30.529 1.00 56.38 398 SER A CA 1
ATOM 3199 C C . SER A 1 398 ? -6.640 29.608 29.069 1.00 56.38 398 SER A C 1
ATOM 3201 O O . SER A 1 398 ? -5.612 29.244 28.497 1.00 56.38 398 SER A O 1
ATOM 3203 N N . HIS A 1 399 ? -7.810 29.751 28.442 1.00 55.69 399 HIS A N 1
ATOM 3204 C CA . HIS A 1 399 ? -7.998 29.499 27.018 1.00 55.69 399 HIS A CA 1
ATOM 3205 C C . HIS A 1 399 ? -7.221 30.504 26.152 1.00 55.69 399 HIS A C 1
ATOM 3207 O O . HIS A 1 399 ? -6.421 30.083 25.318 1.00 55.69 399 HIS A O 1
ATOM 3213 N N . ASP A 1 400 ? -7.308 31.808 26.443 1.00 55.66 400 ASP A N 1
ATOM 3214 C CA . ASP A 1 400 ? -6.527 32.855 25.760 1.00 55.66 400 ASP A CA 1
ATOM 3215 C C . ASP A 1 400 ? -5.010 32.693 25.953 1.00 55.66 400 ASP A C 1
ATOM 3217 O O . ASP A 1 400 ? -4.214 33.032 25.071 1.00 55.66 400 ASP A O 1
ATOM 3221 N N . ARG A 1 401 ? -4.571 32.190 27.117 1.00 55.31 401 ARG A N 1
ATOM 3222 C CA . ARG A 1 401 ? -3.153 31.897 27.369 1.00 55.31 401 ARG A CA 1
ATOM 3223 C C . ARG A 1 401 ? -2.690 30.681 26.565 1.00 55.31 401 ARG A C 1
ATOM 3225 O O . ARG A 1 401 ? -1.595 30.724 26.015 1.00 55.31 401 ARG A O 1
ATOM 3232 N N . TYR A 1 402 ? -3.516 29.641 26.456 1.00 60.12 402 TYR A N 1
ATOM 3233 C CA . TYR A 1 402 ? -3.203 28.439 25.681 1.00 60.12 402 TYR A CA 1
ATOM 3234 C C . TYR A 1 402 ? -3.180 28.719 24.169 1.00 60.12 402 TYR A C 1
ATOM 3236 O O . TYR A 1 402 ? -2.269 28.282 23.468 1.00 60.12 402 TYR A O 1
ATOM 3244 N N . GLU A 1 403 ? -4.128 29.520 23.677 1.00 60.28 403 GLU A N 1
ATOM 3245 C CA . GLU A 1 403 ? -4.175 30.038 22.303 1.00 60.28 403 GLU A CA 1
ATOM 3246 C C . GLU A 1 403 ? -2.945 30.898 21.979 1.00 60.28 403 GLU A C 1
ATOM 3248 O O . GLU A 1 403 ? -2.284 30.676 20.961 1.00 60.28 403 GLU A O 1
ATOM 3253 N N . ASN A 1 404 ? -2.568 31.832 22.863 1.00 61.31 404 ASN A N 1
ATOM 3254 C CA . ASN A 1 404 ? -1.365 32.646 22.665 1.00 61.31 404 ASN A CA 1
ATOM 3255 C C . ASN A 1 404 ? -0.076 31.817 22.722 1.00 61.31 404 ASN A C 1
ATOM 3257 O O . ASN A 1 404 ? 0.807 32.036 21.897 1.00 61.31 404 ASN A O 1
ATOM 3261 N N . GLU A 1 405 ? 0.034 30.830 23.615 1.00 60.31 405 GLU A N 1
ATOM 3262 C CA . GLU A 1 405 ? 1.189 29.923 23.646 1.00 60.31 405 GLU A CA 1
ATOM 3263 C C . GLU A 1 405 ? 1.274 29.050 22.387 1.00 60.31 405 GLU A C 1
ATOM 3265 O O . GLU A 1 405 ? 2.369 28.857 21.851 1.00 60.31 405 GLU A O 1
ATOM 3270 N N . ARG A 1 406 ? 0.141 28.571 21.854 1.00 66.50 406 ARG A N 1
ATOM 3271 C CA . ARG A 1 406 ? 0.096 27.871 20.558 1.00 66.50 406 ARG A CA 1
ATOM 3272 C C . ARG A 1 406 ? 0.515 28.785 19.412 1.00 66.50 406 ARG A C 1
ATOM 3274 O O . ARG A 1 406 ? 1.274 28.363 18.541 1.00 66.50 406 ARG A O 1
ATOM 3281 N N . ARG A 1 407 ? 0.054 30.036 19.415 1.00 67.12 407 ARG A N 1
ATOM 3282 C CA . ARG A 1 407 ? 0.388 31.026 18.385 1.00 67.12 407 ARG A CA 1
ATOM 3283 C C . ARG A 1 407 ? 1.860 31.433 18.439 1.00 67.12 407 ARG A C 1
ATOM 3285 O O . ARG A 1 407 ? 2.483 31.575 17.390 1.00 67.12 407 ARG A O 1
ATOM 3292 N N . ASP A 1 408 ? 2.431 31.560 19.631 1.00 68.88 408 ASP A N 1
ATOM 3293 C CA . ASP A 1 408 ? 3.854 31.843 19.817 1.00 68.88 408 ASP A CA 1
ATOM 3294 C C . ASP A 1 408 ? 4.736 30.633 19.493 1.00 68.88 408 ASP A C 1
ATOM 3296 O O . ASP A 1 408 ? 5.823 30.819 18.944 1.00 68.88 408 ASP A O 1
ATOM 3300 N N . ARG A 1 409 ? 4.280 29.397 19.751 1.00 66.75 409 ARG A N 1
ATOM 3301 C CA . ARG A 1 409 ? 4.960 28.184 19.262 1.00 66.75 409 ARG A CA 1
ATOM 3302 C C . ARG A 1 409 ? 4.976 28.130 17.741 1.00 66.75 409 ARG A C 1
ATOM 3304 O O . ARG A 1 409 ? 6.063 28.034 17.186 1.00 66.75 409 ARG A O 1
ATOM 3311 N N . ARG A 1 410 ? 3.831 28.335 17.080 1.00 69.06 410 ARG A N 1
ATOM 3312 C CA . ARG A 1 410 ? 3.760 28.403 15.609 1.00 69.06 410 ARG A CA 1
ATOM 3313 C C . ARG A 1 410 ? 4.666 29.491 15.039 1.00 69.06 410 ARG A C 1
ATOM 3315 O O . ARG A 1 410 ? 5.429 29.233 14.125 1.00 69.06 410 ARG A O 1
ATOM 3322 N N . ARG A 1 411 ? 4.683 30.688 15.637 1.00 67.56 411 ARG A N 1
ATOM 3323 C CA . ARG A 1 411 ? 5.599 31.768 15.219 1.00 67.56 411 ARG A CA 1
ATOM 3324 C C . ARG A 1 411 ? 7.075 31.440 15.445 1.00 67.56 411 ARG A C 1
ATOM 3326 O O . ARG A 1 411 ? 7.923 31.981 14.739 1.00 67.56 411 ARG A O 1
ATOM 3333 N N . ARG A 1 412 ? 7.412 30.632 16.455 1.00 67.94 412 ARG A N 1
ATOM 3334 C CA . ARG A 1 412 ? 8.789 30.168 16.695 1.00 67.94 412 ARG A CA 1
ATOM 3335 C C . ARG A 1 412 ? 9.188 29.062 15.725 1.00 67.94 412 ARG A C 1
ATOM 3337 O O . ARG A 1 412 ? 10.336 29.069 15.302 1.00 67.94 412 ARG A O 1
ATOM 3344 N N . GLU A 1 413 ? 8.269 28.170 15.376 1.00 64.75 413 GLU A N 1
ATOM 3345 C CA . GLU A 1 413 ? 8.453 27.137 14.348 1.00 64.75 413 GLU A CA 1
ATOM 3346 C C . GLU A 1 413 ? 8.620 27.783 12.971 1.00 64.75 413 GLU A C 1
ATOM 3348 O O . GLU A 1 413 ? 9.677 27.635 12.379 1.00 64.75 413 GLU A O 1
ATOM 3353 N N . GLU A 1 414 ? 7.721 28.683 12.562 1.00 63.03 414 GLU A N 1
ATOM 3354 C CA . GLU A 1 414 ? 7.843 29.433 11.300 1.00 63.03 414 GLU A CA 1
ATOM 3355 C C . GLU A 1 414 ? 9.151 30.238 11.196 1.00 63.03 414 GLU A C 1
ATOM 3357 O O . GLU A 1 414 ? 9.706 30.412 10.111 1.00 63.03 414 GLU A O 1
ATOM 3362 N N . ARG A 1 415 ? 9.664 30.763 12.321 1.00 64.81 415 ARG A N 1
ATOM 3363 C CA . ARG A 1 415 ? 10.978 31.429 12.353 1.00 64.81 415 ARG A CA 1
ATOM 3364 C C . ARG A 1 415 ? 12.131 30.439 12.227 1.00 64.81 415 ARG A C 1
ATOM 3366 O O . ARG A 1 415 ? 13.102 30.767 11.557 1.00 64.81 415 ARG A O 1
ATOM 3373 N N . ARG A 1 416 ? 12.035 29.264 12.855 1.00 65.19 416 ARG A N 1
ATOM 3374 C CA . ARG A 1 416 ? 13.045 28.204 12.738 1.00 65.19 416 ARG A CA 1
ATOM 3375 C C . ARG A 1 416 ? 13.094 27.649 11.323 1.00 65.19 416 ARG A C 1
ATOM 3377 O O . ARG A 1 416 ? 14.190 27.567 10.786 1.00 65.19 416 ARG A O 1
ATOM 3384 N N . ASP A 1 417 ? 11.943 27.389 10.715 1.00 62.94 417 ASP A N 1
ATOM 3385 C CA . ASP A 1 417 ? 11.849 26.895 9.340 1.00 62.94 417 ASP A CA 1
ATOM 3386 C C . ASP A 1 417 ? 12.432 27.923 8.366 1.00 62.94 417 ASP A C 1
ATOM 3388 O O . ASP A 1 417 ? 13.260 27.594 7.523 1.00 62.94 417 ASP A O 1
ATOM 3392 N N . ARG A 1 418 ? 12.119 29.213 8.559 1.00 59.94 418 ARG A N 1
ATOM 3393 C CA . ARG A 1 418 ? 12.683 30.294 7.739 1.00 59.94 418 ARG A CA 1
ATOM 3394 C C . ARG A 1 418 ? 14.199 30.465 7.925 1.00 59.94 418 ARG A C 1
ATOM 3396 O O . ARG A 1 418 ? 14.895 30.760 6.953 1.00 59.94 418 ARG A O 1
ATOM 3403 N N . ASP A 1 419 ? 14.719 30.298 9.142 1.00 63.75 419 ASP A N 1
ATOM 3404 C CA . ASP A 1 419 ? 16.164 30.325 9.411 1.00 63.75 419 ASP A CA 1
ATOM 3405 C C . ASP A 1 419 ? 16.870 29.078 8.842 1.00 63.75 419 ASP A C 1
ATOM 3407 O O . ASP A 1 419 ? 18.028 29.156 8.420 1.00 63.75 419 ASP A O 1
ATOM 3411 N N . GLU A 1 420 ? 16.191 27.930 8.806 1.00 55.66 420 GLU A N 1
ATOM 3412 C CA . GLU A 1 420 ? 16.701 26.685 8.233 1.00 55.66 420 GLU A CA 1
ATOM 3413 C C . GLU A 1 420 ? 16.718 26.732 6.700 1.00 55.66 420 GLU A C 1
ATOM 3415 O O . GLU A 1 420 ? 17.742 26.395 6.102 1.00 55.66 420 GLU A O 1
ATOM 3420 N N . ASP A 1 421 ? 15.676 27.274 6.069 1.00 59.12 421 ASP A N 1
ATOM 3421 C CA . ASP A 1 421 ? 15.623 27.523 4.625 1.00 59.12 421 ASP A CA 1
ATOM 3422 C C . ASP A 1 421 ? 16.710 28.506 4.177 1.00 59.12 421 ASP A C 1
ATOM 3424 O O . ASP A 1 421 ? 17.389 28.279 3.174 1.00 59.12 421 ASP A O 1
ATOM 3428 N N . GLN A 1 422 ? 16.965 29.570 4.949 1.00 55.28 422 GLN A N 1
ATOM 3429 C CA . GLN A 1 422 ? 18.078 30.484 4.662 1.00 55.28 422 GLN A CA 1
ATOM 3430 C C . GLN A 1 422 ? 19.444 29.796 4.776 1.00 55.28 422 GLN A C 1
ATOM 3432 O O . GLN A 1 422 ? 20.347 30.077 3.983 1.00 55.28 422 GLN A O 1
ATOM 3437 N N . ARG A 1 423 ? 19.619 28.877 5.735 1.00 56.78 423 ARG A N 1
ATOM 3438 C CA . ARG A 1 423 ? 20.860 28.097 5.875 1.00 56.78 423 ARG A CA 1
ATOM 3439 C C . ARG A 1 423 ? 21.031 27.083 4.747 1.00 56.78 423 ARG A C 1
ATOM 3441 O O . ARG A 1 423 ? 22.150 26.946 4.249 1.00 56.78 423 ARG A O 1
ATOM 3448 N N . ARG A 1 424 ? 19.953 26.413 4.325 1.00 57.12 424 ARG A N 1
ATOM 3449 C CA . ARG A 1 424 ? 19.952 25.483 3.184 1.00 57.12 424 ARG A CA 1
ATOM 3450 C C . ARG A 1 424 ? 20.281 26.219 1.891 1.00 57.12 424 ARG A C 1
ATOM 3452 O O . ARG A 1 424 ? 21.253 25.846 1.241 1.00 57.12 424 ARG A O 1
ATOM 3459 N N . GLY A 1 425 ? 19.624 27.348 1.623 1.00 59.91 425 GLY A N 1
ATOM 3460 C CA . GLY A 1 425 ? 19.926 28.192 0.465 1.00 59.91 425 GLY A CA 1
ATOM 3461 C C . GLY A 1 425 ? 21.379 28.682 0.446 1.00 59.91 425 GLY A C 1
ATOM 3462 O O . GLY A 1 425 ? 22.039 28.631 -0.587 1.00 59.91 425 GLY A O 1
ATOM 3463 N N . HIS A 1 426 ? 21.947 29.082 1.592 1.00 55.16 426 HIS A N 1
ATOM 3464 C CA . HIS A 1 426 ? 23.346 29.526 1.636 1.00 55.16 426 HIS A CA 1
ATOM 3465 C C . HIS A 1 426 ? 24.364 28.376 1.486 1.00 55.16 426 HIS A C 1
ATOM 3467 O O . HIS A 1 426 ? 25.484 28.592 1.008 1.00 55.16 426 HIS A O 1
ATOM 3473 N N . SER A 1 427 ? 23.986 27.154 1.875 1.00 57.88 427 SER A N 1
ATOM 3474 C CA . SER A 1 427 ? 24.775 25.937 1.655 1.00 57.88 427 SER A CA 1
ATOM 3475 C C . SER A 1 427 ? 24.732 25.491 0.191 1.00 57.88 427 SER A C 1
ATOM 3477 O O . SER A 1 427 ? 25.779 25.174 -0.377 1.00 57.88 427 SER A O 1
ATOM 3479 N N . GLU A 1 428 ? 23.558 25.533 -0.439 1.00 55.03 428 GLU A N 1
ATOM 3480 C CA . GLU A 1 428 ? 23.368 25.218 -1.859 1.00 55.03 428 GLU A CA 1
ATOM 3481 C C . GLU A 1 428 ? 24.152 26.185 -2.749 1.00 55.03 428 GLU A C 1
ATOM 3483 O O . GLU A 1 428 ? 24.943 25.751 -3.585 1.00 55.03 428 GLU A O 1
ATOM 3488 N N . ASP A 1 429 ? 24.080 27.485 -2.465 1.00 58.53 429 ASP A N 1
ATOM 3489 C CA . ASP A 1 429 ? 24.784 28.528 -3.217 1.00 58.53 429 ASP A CA 1
ATOM 3490 C C . ASP A 1 429 ? 26.323 28.421 -3.061 1.00 58.53 429 ASP A C 1
ATOM 3492 O O . ASP A 1 429 ? 27.102 28.699 -3.980 1.00 58.53 429 ASP A O 1
ATOM 3496 N N . ARG A 1 430 ? 26.808 27.926 -1.908 1.00 57.50 430 ARG A N 1
ATOM 3497 C CA . ARG A 1 430 ? 28.225 27.552 -1.722 1.00 57.50 430 ARG A CA 1
ATOM 3498 C C . ARG A 1 430 ? 28.605 26.288 -2.487 1.00 57.50 430 ARG A C 1
ATOM 3500 O O . ARG A 1 430 ? 29.715 26.236 -3.023 1.00 57.50 430 ARG A O 1
ATOM 3507 N N . SER A 1 431 ? 27.730 25.286 -2.524 1.00 60.88 431 SER A N 1
ATOM 3508 C CA . SER A 1 431 ? 27.973 24.026 -3.233 1.00 60.88 431 SER A CA 1
ATOM 3509 C C . SER A 1 431 ? 28.006 24.231 -4.749 1.00 60.88 431 SER A C 1
ATOM 3511 O O . SER A 1 431 ? 28.941 23.770 -5.402 1.00 60.88 431 SER A O 1
ATOM 3513 N N . GLU A 1 432 ? 27.111 25.057 -5.297 1.00 58.22 432 GLU A N 1
ATOM 3514 C CA . GLU A 1 432 ? 27.115 25.428 -6.711 1.00 58.22 432 GLU A CA 1
ATOM 3515 C C . GLU A 1 432 ? 28.382 26.185 -7.108 1.00 58.22 432 GLU A C 1
ATOM 3517 O O . GLU A 1 432 ? 28.979 25.910 -8.150 1.00 58.22 432 GLU A O 1
ATOM 3522 N N . ARG A 1 433 ? 28.830 27.138 -6.280 1.00 59.69 433 ARG A N 1
ATOM 3523 C CA . ARG A 1 433 ? 30.078 27.875 -6.541 1.00 59.69 433 ARG A CA 1
ATOM 3524 C C . ARG A 1 433 ? 31.307 26.972 -6.484 1.00 59.69 433 ARG A C 1
ATOM 3526 O O . ARG A 1 433 ? 32.289 27.257 -7.172 1.00 59.69 433 ARG A O 1
ATOM 3533 N N . ARG A 1 434 ? 31.270 25.914 -5.669 1.00 60.97 434 ARG A N 1
ATOM 3534 C CA . ARG A 1 434 ? 32.334 24.909 -5.586 1.00 60.97 434 ARG A CA 1
ATOM 3535 C C . ARG A 1 434 ? 32.327 24.009 -6.822 1.00 60.97 434 ARG A C 1
ATOM 3537 O O . ARG A 1 434 ? 33.349 23.943 -7.492 1.00 60.97 434 ARG A O 1
ATOM 3544 N N . ASN A 1 435 ? 31.165 23.487 -7.213 1.00 63.47 435 ASN A N 1
ATOM 3545 C CA . ASN A 1 435 ? 31.010 22.668 -8.419 1.00 63.47 435 ASN A CA 1
ATOM 3546 C C . ASN A 1 435 ? 31.407 23.434 -9.690 1.00 63.47 435 ASN A C 1
ATOM 3548 O O . ASN A 1 435 ? 32.178 22.923 -10.493 1.00 63.47 435 ASN A O 1
ATOM 3552 N N . LYS A 1 436 ? 30.996 24.703 -9.835 1.00 61.00 436 LYS A N 1
ATOM 3553 C CA . LYS A 1 436 ? 31.404 25.554 -10.972 1.00 61.00 436 LYS A CA 1
ATOM 3554 C C . LYS A 1 436 ? 32.920 25.799 -11.014 1.00 61.00 436 LYS A C 1
ATOM 3556 O O . LYS A 1 436 ? 33.484 25.955 -12.098 1.00 61.00 436 LYS A O 1
ATOM 3561 N N . ARG A 1 437 ? 33.599 25.854 -9.859 1.00 60.84 437 ARG A N 1
ATOM 3562 C CA . ARG A 1 437 ? 35.069 25.971 -9.787 1.00 60.84 437 ARG A CA 1
ATOM 3563 C C . ARG A 1 437 ? 35.771 24.665 -10.133 1.00 60.84 437 ARG A C 1
ATOM 3565 O O . ARG A 1 437 ? 36.771 24.722 -10.845 1.00 60.84 437 ARG A O 1
ATOM 3572 N N . ASP A 1 438 ? 35.255 23.541 -9.654 1.00 63.81 438 ASP A N 1
ATOM 3573 C CA . ASP A 1 438 ? 35.822 22.220 -9.919 1.00 63.81 438 ASP A CA 1
ATOM 3574 C C . ASP A 1 438 ? 35.662 21.866 -11.408 1.00 63.81 438 ASP A C 1
ATOM 3576 O O . ASP A 1 438 ? 36.651 21.565 -12.069 1.00 63.81 438 ASP A O 1
ATOM 3580 N N . GLU A 1 439 ? 34.492 22.129 -11.999 1.00 58.00 439 GLU A N 1
ATOM 3581 C CA . GLU A 1 439 ? 34.244 21.953 -13.438 1.00 58.00 439 GLU A CA 1
ATOM 3582 C C . GLU A 1 439 ? 35.125 22.876 -14.307 1.00 58.00 439 GLU A C 1
ATOM 3584 O O . GLU A 1 439 ? 35.612 22.493 -15.372 1.00 58.00 439 GLU A O 1
ATOM 3589 N N . SER A 1 440 ? 35.399 24.100 -13.840 1.00 63.66 440 SER A N 1
ATOM 3590 C CA . SER A 1 440 ? 36.330 25.016 -14.516 1.00 63.66 440 SER A CA 1
ATOM 3591 C C . SER A 1 440 ? 37.789 24.551 -14.430 1.00 63.66 440 SER A C 1
ATOM 3593 O O . SER A 1 440 ? 38.577 24.832 -15.337 1.00 63.66 440 SER A O 1
ATOM 3595 N N . ASN A 1 441 ? 38.173 23.882 -13.340 1.00 63.47 441 ASN A N 1
ATOM 3596 C CA . ASN A 1 441 ? 39.511 23.326 -13.162 1.00 63.47 441 ASN A CA 1
ATOM 3597 C C . ASN A 1 441 ? 39.705 22.056 -13.990 1.00 63.47 441 ASN A C 1
ATOM 3599 O O . ASN A 1 441 ? 40.755 21.931 -14.620 1.00 63.47 441 ASN A O 1
ATOM 3603 N N . ASP A 1 442 ? 38.701 21.183 -14.063 1.00 63.03 442 ASP A N 1
ATOM 3604 C CA . ASP A 1 442 ? 38.749 19.971 -14.886 1.00 63.03 442 ASP A CA 1
ATOM 3605 C C . ASP A 1 442 ? 38.848 20.322 -16.374 1.00 63.03 442 ASP A C 1
ATOM 3607 O O . ASP A 1 442 ? 39.782 19.883 -17.040 1.00 63.03 442 ASP A O 1
ATOM 3611 N N . ARG A 1 443 ? 38.046 21.279 -16.869 1.00 61.78 443 ARG A N 1
ATOM 3612 C CA . ARG A 1 443 ? 38.175 21.776 -18.257 1.00 61.78 443 ARG A CA 1
ATOM 3613 C C . ARG A 1 443 ? 39.555 22.370 -18.568 1.00 61.78 443 ARG A C 1
ATOM 3615 O O . ARG A 1 443 ? 40.035 22.287 -19.698 1.00 61.78 443 ARG A O 1
ATOM 3622 N N . ARG A 1 444 ? 40.214 23.003 -17.588 1.00 62.00 444 ARG A N 1
ATOM 3623 C CA . ARG A 1 444 ? 41.594 23.509 -17.749 1.00 62.00 444 ARG A CA 1
ATOM 3624 C C . ARG A 1 444 ? 42.615 22.377 -17.777 1.00 62.00 444 ARG A C 1
ATOM 3626 O O . ARG A 1 444 ? 43.615 22.500 -18.486 1.00 62.00 444 ARG A O 1
ATOM 3633 N N . LYS A 1 445 ? 42.372 21.312 -17.016 1.00 62.81 445 LYS A N 1
ATOM 3634 C CA . LYS A 1 445 ? 43.209 20.116 -16.971 1.00 62.81 445 LYS A CA 1
ATOM 3635 C C . LYS A 1 445 ? 43.123 19.358 -18.293 1.00 62.81 445 LYS A C 1
ATOM 3637 O O . LYS A 1 445 ? 44.170 19.149 -18.903 1.00 62.81 445 LYS A O 1
ATOM 3642 N N . ASP A 1 446 ? 41.917 19.147 -18.812 1.00 65.19 446 ASP A N 1
ATOM 3643 C CA . ASP A 1 446 ? 41.673 18.515 -20.115 1.00 65.19 446 ASP A CA 1
ATOM 3644 C C . ASP A 1 446 ? 42.345 19.292 -21.252 1.00 65.19 446 ASP A C 1
ATOM 3646 O O . ASP A 1 446 ? 43.082 18.725 -22.056 1.00 65.19 446 ASP A O 1
ATOM 3650 N N . HIS A 1 447 ? 42.205 20.623 -21.277 1.00 64.44 447 HIS A N 1
ATOM 3651 C CA . HIS A 1 447 ? 42.907 21.445 -22.267 1.00 64.44 447 HIS A CA 1
ATOM 3652 C C . HIS A 1 447 ? 44.434 21.408 -22.123 1.00 64.44 447 HIS A C 1
ATOM 3654 O O . HIS A 1 447 ? 45.150 21.582 -23.113 1.00 64.44 447 HIS A O 1
ATOM 3660 N N . SER A 1 448 ? 44.959 21.216 -20.911 1.00 65.75 448 SER A N 1
ATOM 3661 C CA . SER A 1 448 ? 46.400 21.083 -20.693 1.00 65.75 448 SER A CA 1
ATOM 3662 C C . SER A 1 448 ? 46.926 19.719 -21.146 1.00 65.75 448 SER A C 1
ATOM 3664 O O . SER A 1 448 ? 47.977 19.671 -21.790 1.00 65.75 448 SER A O 1
ATOM 3666 N N . GLU A 1 449 ? 46.172 18.644 -20.907 1.00 65.44 449 GLU A N 1
ATOM 3667 C CA . GLU A 1 449 ? 46.488 17.286 -21.355 1.00 65.44 449 GLU A CA 1
ATOM 3668 C C . GLU A 1 449 ? 46.388 17.169 -22.877 1.00 65.44 449 GLU A C 1
ATOM 3670 O O . GLU A 1 449 ? 47.332 16.709 -23.517 1.00 65.44 449 GLU A O 1
ATOM 3675 N N . GLU A 1 450 ? 45.346 17.733 -23.490 1.00 64.06 450 GLU A N 1
ATOM 3676 C CA . GLU A 1 450 ? 45.200 17.774 -24.947 1.00 64.06 450 GLU A CA 1
ATOM 3677 C C . GLU A 1 450 ? 46.360 18.543 -25.609 1.00 64.06 450 GLU A C 1
ATOM 3679 O O . GLU A 1 450 ? 46.872 18.175 -26.673 1.00 64.06 450 GLU A O 1
ATOM 3684 N N . ARG A 1 451 ? 46.843 19.611 -24.961 1.00 65.00 451 ARG A N 1
ATOM 3685 C CA . ARG A 1 451 ? 47.993 20.386 -25.446 1.00 65.00 451 ARG A CA 1
ATOM 3686 C C . ARG A 1 451 ? 49.312 19.626 -25.287 1.00 65.00 451 ARG A C 1
ATOM 3688 O O . ARG A 1 451 ? 50.184 19.769 -26.148 1.00 65.00 451 ARG A O 1
ATOM 3695 N N . LEU A 1 452 ? 49.463 18.829 -24.229 1.00 69.25 452 LEU A N 1
ATOM 3696 C CA . LEU A 1 452 ? 50.619 17.954 -24.015 1.00 69.25 452 LEU A CA 1
ATOM 3697 C C . LEU A 1 452 ? 50.627 16.787 -25.008 1.00 69.25 452 LEU A C 1
ATOM 3699 O O . LEU A 1 452 ? 51.668 16.526 -25.609 1.00 69.25 452 LEU A O 1
ATOM 3703 N N . GLU A 1 453 ? 49.476 16.173 -25.282 1.00 64.88 453 GLU A N 1
ATOM 3704 C CA . GLU A 1 453 ? 49.341 15.140 -26.311 1.00 64.88 453 GLU A CA 1
ATOM 3705 C C . GLU A 1 453 ? 49.666 15.670 -27.706 1.00 64.88 453 GLU A C 1
ATOM 3707 O O . GLU A 1 453 ? 50.417 15.044 -28.454 1.00 64.88 453 GLU A O 1
ATOM 3712 N N . ARG A 1 454 ? 49.139 16.846 -28.075 1.00 67.12 454 ARG A N 1
ATOM 3713 C CA . ARG A 1 454 ? 49.450 17.471 -29.371 1.00 67.12 454 ARG A CA 1
ATOM 3714 C C . ARG A 1 454 ? 50.939 17.788 -29.500 1.00 67.12 454 ARG A C 1
ATOM 3716 O O . ARG A 1 454 ? 51.489 17.676 -30.594 1.00 67.12 454 ARG A O 1
ATOM 3723 N N . ARG A 1 455 ? 51.601 18.169 -28.402 1.00 66.19 455 ARG A N 1
ATOM 3724 C CA . ARG A 1 455 ? 53.048 18.423 -28.379 1.00 66.19 455 ARG A CA 1
ATOM 3725 C C . ARG A 1 455 ? 53.846 17.126 -28.519 1.00 66.19 455 ARG A C 1
ATOM 3727 O O . ARG A 1 455 ? 54.724 17.072 -29.369 1.00 66.19 455 ARG A O 1
ATOM 3734 N N . SER A 1 456 ? 53.469 16.078 -27.787 1.00 65.75 456 SER A N 1
ATOM 3735 C CA . SER A 1 456 ? 54.082 14.749 -27.880 1.00 65.75 456 SER A CA 1
ATOM 3736 C C . SER A 1 456 ? 53.941 14.147 -29.282 1.00 65.75 456 SER A C 1
ATOM 3738 O O . SER A 1 456 ? 54.941 13.731 -29.862 1.00 65.75 456 SER A O 1
ATOM 3740 N N . LYS A 1 457 ? 52.746 14.218 -29.887 1.00 64.81 457 LYS A N 1
ATOM 3741 C CA . LYS A 1 457 ? 52.515 13.796 -31.279 1.00 64.81 457 LYS A CA 1
ATOM 3742 C C . LYS A 1 457 ? 53.390 14.595 -32.251 1.00 64.81 457 LYS A C 1
ATOM 3744 O O . LYS A 1 457 ? 53.985 14.021 -33.155 1.00 64.81 457 LYS A O 1
ATOM 3749 N N . ARG A 1 458 ? 53.532 15.913 -32.065 1.00 62.91 458 ARG A N 1
ATOM 3750 C CA . ARG A 1 458 ? 54.388 16.751 -32.926 1.00 62.91 458 ARG A CA 1
ATOM 3751 C C . ARG A 1 458 ? 55.873 16.394 -32.812 1.00 62.91 458 ARG A C 1
ATOM 3753 O O . ARG A 1 458 ? 56.560 16.369 -33.832 1.00 62.91 458 ARG A O 1
ATOM 3760 N N . ASP A 1 459 ? 56.348 16.110 -31.604 1.00 65.94 459 ASP A N 1
ATOM 3761 C CA . ASP A 1 459 ? 57.732 15.700 -31.358 1.00 65.94 459 ASP A CA 1
ATOM 3762 C C . ASP A 1 459 ? 58.008 14.302 -31.946 1.00 65.94 459 ASP A C 1
ATOM 3764 O O . ASP A 1 459 ? 59.049 14.091 -32.567 1.00 65.94 459 ASP A O 1
ATOM 3768 N N . GLU A 1 460 ? 57.042 13.379 -31.872 1.00 59.56 460 GLU A N 1
ATOM 3769 C CA . GLU A 1 460 ? 57.134 12.035 -32.460 1.00 59.56 460 GLU A CA 1
ATOM 3770 C C . GLU A 1 460 ? 57.166 12.059 -34.002 1.00 59.56 460 GLU A C 1
ATOM 3772 O O . GLU A 1 460 ? 57.971 11.359 -34.626 1.00 59.56 460 GLU A O 1
ATOM 3777 N N . TYR A 1 461 ? 56.357 12.918 -34.635 1.00 59.69 461 TYR A N 1
ATOM 3778 C CA . TYR A 1 461 ? 56.417 13.150 -36.086 1.00 59.69 461 TYR A CA 1
ATOM 3779 C C . TYR A 1 461 ? 57.755 13.774 -36.514 1.00 59.69 461 TYR A C 1
ATOM 3781 O O . TYR A 1 461 ? 58.342 13.346 -37.511 1.00 59.69 461 TYR A O 1
ATOM 3789 N N . GLY A 1 462 ? 58.277 14.736 -35.745 1.00 59.66 462 GLY A N 1
ATOM 3790 C CA . GLY A 1 462 ? 59.576 15.358 -36.014 1.00 59.66 462 GLY A CA 1
ATOM 3791 C C . GLY A 1 462 ? 60.754 14.385 -35.884 1.00 59.66 462 GLY A C 1
ATOM 3792 O O . GLY A 1 462 ? 61.705 14.449 -36.669 1.00 59.66 462 GLY A O 1
ATOM 3793 N N . ASP A 1 463 ? 60.687 13.448 -34.935 1.00 59.78 463 ASP A N 1
ATOM 3794 C CA . ASP A 1 463 ? 61.727 12.434 -34.740 1.00 59.78 463 ASP A CA 1
ATOM 3795 C C . ASP A 1 463 ? 61.673 11.343 -35.829 1.00 59.78 463 ASP A C 1
ATOM 3797 O O . ASP A 1 463 ? 62.716 10.887 -36.310 1.00 59.78 463 ASP A O 1
ATOM 3801 N N . ARG A 1 464 ? 60.473 10.996 -36.329 1.00 58.75 464 ARG A N 1
ATOM 3802 C CA . ARG A 1 464 ? 60.303 10.147 -37.527 1.00 58.75 464 ARG A CA 1
ATOM 3803 C C . ARG A 1 464 ? 60.879 10.786 -38.790 1.00 58.75 464 ARG A C 1
ATOM 3805 O O . ARG A 1 464 ? 61.590 10.102 -39.527 1.00 58.75 464 ARG A O 1
ATOM 3812 N N . GLU A 1 465 ? 60.641 12.077 -39.031 1.00 57.03 465 GLU A N 1
ATOM 3813 C CA . GLU A 1 465 ? 61.217 12.789 -40.185 1.00 57.03 465 GLU A CA 1
ATOM 3814 C C . GLU A 1 465 ? 62.748 12.861 -40.124 1.00 57.03 465 GLU A C 1
ATOM 3816 O O . GLU A 1 465 ? 63.426 12.673 -41.139 1.00 57.03 465 GLU A O 1
ATOM 3821 N N . ARG A 1 466 ? 63.324 13.089 -38.935 1.00 59.62 466 ARG A N 1
ATOM 3822 C CA . ARG A 1 466 ? 64.785 13.096 -38.750 1.00 59.62 466 ARG A CA 1
ATOM 3823 C C . ARG A 1 466 ? 65.406 11.726 -38.999 1.00 59.62 466 ARG A C 1
ATOM 3825 O O . ARG A 1 466 ? 66.461 11.656 -39.631 1.00 59.62 466 ARG A O 1
ATOM 3832 N N . ARG A 1 467 ? 64.752 10.643 -38.563 1.00 59.34 467 ARG A N 1
ATOM 3833 C CA . ARG A 1 467 ? 65.195 9.268 -38.851 1.00 59.34 467 ARG A CA 1
ATOM 3834 C C . ARG A 1 467 ? 65.112 8.948 -40.344 1.00 59.34 467 ARG A C 1
ATOM 3836 O O . ARG A 1 467 ? 66.074 8.401 -40.877 1.00 59.34 467 ARG A O 1
ATOM 3843 N N . HIS A 1 468 ? 64.047 9.376 -41.028 1.00 59.12 468 HIS A N 1
ATOM 3844 C CA . HIS A 1 468 ? 63.900 9.204 -42.479 1.00 59.12 468 HIS A CA 1
ATOM 3845 C C . HIS A 1 468 ? 64.977 9.956 -43.279 1.00 59.12 468 HIS A C 1
ATOM 3847 O O . HIS A 1 468 ? 65.658 9.347 -44.109 1.00 59.12 468 HIS A O 1
ATOM 3853 N N . ARG A 1 469 ? 65.230 11.237 -42.969 1.00 57.47 469 ARG A N 1
ATOM 3854 C CA . ARG A 1 469 ? 66.318 12.006 -43.606 1.00 57.47 469 ARG A CA 1
ATOM 3855 C C . ARG A 1 469 ? 67.704 11.437 -43.303 1.00 57.47 469 ARG A C 1
ATOM 3857 O O . ARG A 1 469 ? 68.576 11.479 -44.165 1.00 57.47 469 ARG A O 1
ATOM 3864 N N . GLY A 1 470 ? 67.921 10.896 -42.103 1.00 58.16 470 GLY A N 1
ATOM 3865 C CA . GLY A 1 470 ? 69.170 10.222 -41.738 1.00 58.16 470 GLY A CA 1
ATOM 3866 C C . GLY A 1 470 ? 69.418 8.945 -42.548 1.00 58.16 470 GLY A C 1
ATOM 3867 O O . GLY A 1 470 ? 70.549 8.698 -42.969 1.00 58.16 470 GLY A O 1
ATOM 3868 N N . SER A 1 471 ? 68.366 8.165 -42.817 1.00 59.09 471 SER A N 1
ATOM 3869 C CA . SER A 1 471 ? 68.450 6.965 -43.658 1.00 59.09 471 SER A CA 1
ATOM 3870 C C . SER A 1 471 ? 68.638 7.269 -45.147 1.00 59.09 471 SER A C 1
ATOM 3872 O O . SER A 1 471 ? 69.402 6.566 -45.803 1.00 59.09 471 SER A O 1
ATOM 3874 N N . GLU A 1 472 ? 68.027 8.332 -45.679 1.00 56.94 472 GLU A N 1
ATOM 3875 C CA . GLU A 1 472 ? 68.251 8.762 -47.070 1.00 56.94 472 GLU A CA 1
ATOM 3876 C C . GLU A 1 472 ? 69.672 9.291 -47.284 1.00 56.94 472 GLU A C 1
ATOM 3878 O O . GLU A 1 472 ? 70.314 8.946 -48.273 1.00 56.94 472 GLU A O 1
ATOM 3883 N N . ARG A 1 473 ? 70.214 10.054 -46.324 1.00 57.09 473 ARG A N 1
ATOM 3884 C CA . ARG A 1 473 ? 71.600 10.540 -46.398 1.00 57.09 473 ARG A CA 1
ATOM 3885 C C . ARG A 1 473 ? 72.626 9.408 -46.376 1.00 57.09 473 ARG A C 1
ATOM 3887 O O . ARG A 1 473 ? 73.616 9.509 -47.086 1.00 57.09 473 ARG A O 1
ATOM 3894 N N . LYS A 1 474 ? 72.382 8.343 -45.598 1.00 58.38 474 LYS A N 1
ATOM 3895 C CA . LYS A 1 474 ? 73.242 7.147 -45.578 1.00 58.38 474 LYS A CA 1
ATOM 3896 C C . LYS A 1 474 ? 73.201 6.369 -46.896 1.00 58.38 474 LYS A C 1
ATOM 3898 O O . LYS A 1 474 ? 74.252 5.958 -47.373 1.00 58.38 474 LYS A O 1
ATOM 3903 N N . ARG A 1 475 ? 72.019 6.225 -47.507 1.00 57.66 475 ARG A N 1
ATOM 3904 C CA . ARG A 1 475 ? 71.877 5.564 -48.817 1.00 57.66 475 ARG A CA 1
ATOM 3905 C C . ARG A 1 475 ? 72.575 6.337 -49.936 1.00 57.66 475 ARG A C 1
ATOM 3907 O O . ARG A 1 475 ? 73.263 5.729 -50.743 1.00 57.66 475 ARG A O 1
ATOM 3914 N N . LEU A 1 476 ? 72.478 7.668 -49.933 1.00 58.16 476 LEU A N 1
ATOM 3915 C CA . LEU A 1 476 ? 73.167 8.514 -50.914 1.00 58.16 476 LEU A CA 1
ATOM 3916 C C . LEU A 1 476 ? 74.698 8.440 -50.783 1.00 58.16 476 LEU A C 1
ATOM 3918 O O . LEU A 1 476 ? 75.393 8.435 -51.792 1.00 58.16 476 LEU A O 1
ATOM 3922 N N . THR A 1 477 ? 75.235 8.328 -49.563 1.00 58.91 477 THR A N 1
ATOM 3923 C CA . THR A 1 477 ? 76.684 8.140 -49.364 1.00 58.91 477 THR A CA 1
ATOM 3924 C C . THR A 1 477 ? 77.178 6.749 -49.770 1.00 58.91 477 THR A C 1
ATOM 3926 O O . THR A 1 477 ? 78.296 6.635 -50.259 1.00 58.91 477 THR A O 1
ATOM 3929 N N . GLU A 1 478 ? 76.360 5.702 -49.621 1.00 57.12 478 GLU A N 1
ATOM 3930 C CA . GLU A 1 478 ? 76.714 4.340 -50.057 1.00 57.12 478 GLU A CA 1
ATOM 3931 C C . GLU A 1 478 ? 76.671 4.197 -51.594 1.00 57.12 478 GLU A C 1
ATOM 3933 O O . GLU A 1 478 ? 77.546 3.559 -52.177 1.00 57.12 478 GLU A O 1
ATOM 3938 N N . GLU A 1 479 ? 75.736 4.869 -52.279 1.00 56.28 479 GLU A N 1
ATOM 3939 C CA . GLU A 1 479 ? 75.676 4.896 -53.752 1.00 56.28 479 GLU A CA 1
ATOM 3940 C C . GLU A 1 479 ? 76.815 5.720 -54.397 1.00 56.28 479 GLU A C 1
ATOM 3942 O O . GLU A 1 479 ? 77.300 5.383 -55.487 1.00 56.28 479 GLU A O 1
ATOM 3947 N N . GLU A 1 480 ? 77.300 6.774 -53.731 1.00 56.38 480 GLU A N 1
ATOM 3948 C CA . GLU A 1 480 ? 78.462 7.552 -54.192 1.00 56.38 480 GLU A CA 1
ATOM 3949 C C . GLU A 1 480 ? 79.800 6.799 -54.035 1.00 56.38 480 GLU A C 1
ATOM 3951 O O . GLU A 1 480 ? 80.701 6.961 -54.867 1.00 56.38 480 GLU A O 1
ATOM 3956 N N . ASP A 1 481 ? 79.940 5.930 -53.029 1.00 56.19 481 ASP A N 1
ATOM 3957 C CA . ASP A 1 481 ? 81.140 5.096 -52.861 1.00 56.19 481 ASP A CA 1
ATOM 3958 C C . ASP A 1 481 ? 81.172 3.907 -53.844 1.00 56.19 481 ASP A C 1
ATOM 3960 O O . ASP A 1 481 ? 82.224 3.607 -54.429 1.00 56.19 481 ASP A O 1
ATOM 3964 N N . ASP A 1 482 ? 80.020 3.296 -54.142 1.00 56.59 482 ASP A N 1
ATOM 3965 C CA . ASP A 1 482 ? 79.917 2.203 -55.122 1.00 56.59 482 ASP A CA 1
ATOM 3966 C C . ASP A 1 482 ? 80.172 2.671 -56.568 1.00 56.59 482 ASP A C 1
ATOM 3968 O O . ASP A 1 482 ? 80.786 1.965 -57.384 1.00 56.59 482 ASP A O 1
ATOM 3972 N N . THR A 1 483 ? 79.773 3.900 -56.901 1.00 57.62 483 THR A N 1
ATOM 3973 C CA . THR A 1 483 ? 80.057 4.504 -58.214 1.00 57.62 483 THR A CA 1
ATOM 3974 C C . THR A 1 483 ? 81.535 4.871 -58.379 1.00 57.62 483 THR A C 1
ATOM 3976 O O . THR A 1 483 ? 82.103 4.663 -59.461 1.00 57.62 483 THR A O 1
ATOM 3979 N N . ARG A 1 484 ? 82.223 5.294 -57.308 1.00 54.84 484 ARG A N 1
ATOM 3980 C CA . ARG A 1 484 ? 83.685 5.496 -57.316 1.00 54.84 484 ARG A CA 1
ATOM 3981 C C . ARG A 1 484 ? 84.446 4.182 -57.493 1.00 54.84 484 ARG A C 1
ATOM 3983 O O . ARG A 1 484 ? 85.389 4.141 -58.290 1.00 54.84 484 ARG A O 1
ATOM 3990 N N . HIS A 1 485 ? 84.003 3.094 -56.859 1.00 54.22 485 HIS A N 1
ATOM 3991 C CA . HIS A 1 485 ? 84.613 1.766 -57.007 1.00 54.22 485 HIS A CA 1
ATOM 3992 C C . HIS A 1 485 ? 84.413 1.137 -58.398 1.00 54.22 485 HIS A C 1
ATOM 3994 O O . HIS A 1 485 ? 85.318 0.462 -58.904 1.00 54.22 485 HIS A O 1
ATOM 4000 N N . ARG A 1 486 ? 83.295 1.406 -59.086 1.00 53.03 486 ARG A N 1
ATOM 4001 C CA . ARG A 1 486 ? 83.096 0.963 -60.482 1.00 53.03 486 ARG A CA 1
ATOM 4002 C C . ARG A 1 486 ? 83.947 1.729 -61.499 1.00 53.03 486 ARG A C 1
ATOM 4004 O O . ARG A 1 486 ? 84.383 1.129 -62.482 1.00 53.03 486 ARG A O 1
ATOM 4011 N N . SER A 1 487 ? 84.266 3.002 -61.254 1.00 51.12 487 SER A N 1
ATOM 4012 C CA . SER A 1 487 ? 85.092 3.802 -62.176 1.00 51.12 487 SER A CA 1
ATOM 4013 C C . SER A 1 487 ? 86.565 3.357 -62.237 1.00 51.12 487 SER A C 1
ATOM 4015 O O . SER A 1 487 ? 87.214 3.488 -63.278 1.00 51.12 487 SER A O 1
ATOM 4017 N N . HIS A 1 488 ? 87.092 2.744 -61.169 1.00 51.88 488 HIS A N 1
ATOM 4018 C CA . HIS A 1 488 ? 88.481 2.273 -61.128 1.00 51.88 488 HIS A CA 1
ATOM 4019 C C . HIS A 1 488 ? 88.714 0.910 -61.796 1.00 51.88 488 HIS A C 1
ATOM 4021 O O . HIS A 1 488 ? 89.847 0.610 -62.176 1.00 51.88 488 HIS A O 1
ATOM 4027 N N . LYS A 1 489 ? 87.668 0.104 -62.024 1.00 51.62 489 LYS A N 1
ATOM 4028 C CA . LYS A 1 489 ? 87.802 -1.205 -62.691 1.00 51.62 489 LYS A CA 1
ATOM 4029 C C . LYS A 1 489 ? 87.841 -1.133 -64.222 1.00 51.62 489 LYS A C 1
ATOM 4031 O O . LYS A 1 489 ? 88.345 -2.063 -64.842 1.00 51.62 489 LYS A O 1
ATOM 4036 N N . HIS A 1 490 ? 87.404 -0.031 -64.839 1.00 50.69 490 HIS A N 1
ATOM 4037 C CA . HIS A 1 490 ? 87.390 0.101 -66.305 1.00 50.69 490 HIS A CA 1
ATOM 4038 C C . HIS A 1 490 ? 88.630 0.753 -66.933 1.00 50.69 490 HIS A C 1
ATOM 4040 O O . HIS A 1 490 ? 88.754 0.753 -68.153 1.00 50.69 490 HIS A O 1
ATOM 4046 N N . LYS A 1 491 ? 89.597 1.231 -66.138 1.00 49.88 491 LYS A N 1
ATOM 4047 C CA . LYS A 1 491 ? 90.859 1.804 -66.653 1.00 49.88 491 LYS A CA 1
ATOM 4048 C C . LYS A 1 491 ? 92.036 0.822 -66.728 1.00 49.88 491 LYS A C 1
ATOM 4050 O O . LYS A 1 491 ? 93.149 1.246 -67.009 1.00 49.88 491 LYS A O 1
ATOM 4055 N N . LYS A 1 492 ? 91.808 -0.475 -66.482 1.00 51.38 492 LYS A N 1
ATOM 4056 C CA . LYS A 1 492 ? 92.867 -1.504 -66.471 1.00 51.38 492 LYS A CA 1
ATOM 4057 C C . LYS A 1 492 ? 92.785 -2.561 -67.576 1.00 51.38 492 LYS A C 1
ATOM 4059 O O . LYS A 1 492 ? 93.618 -3.451 -67.582 1.00 51.38 492 LYS A O 1
ATOM 4064 N N . ASN A 1 493 ? 91.842 -2.435 -68.511 1.00 49.62 493 ASN A N 1
ATOM 4065 C CA . ASN A 1 493 ? 91.778 -3.264 -69.717 1.00 49.62 493 ASN A CA 1
ATOM 4066 C C . ASN A 1 493 ? 91.608 -2.373 -70.953 1.00 49.62 493 ASN A C 1
ATOM 4068 O O . ASN A 1 493 ? 90.504 -2.234 -71.483 1.00 49.62 493 ASN A O 1
ATOM 4072 N N . ARG A 1 494 ? 92.703 -1.748 -71.384 1.00 40.25 494 ARG A N 1
ATOM 4073 C CA . ARG A 1 494 ? 92.972 -1.444 -72.790 1.00 40.25 494 ARG A CA 1
ATOM 4074 C C . ARG A 1 494 ? 94.450 -1.180 -72.996 1.00 40.25 494 ARG A C 1
ATOM 4076 O O . ARG A 1 494 ? 95.023 -0.480 -72.132 1.00 40.25 494 ARG A O 1
#

pLDDT: mean 70.93, std 21.29, range [22.12, 96.69]

Radius of gyration: 47.8 Å; Cα contacts (8 Å, |Δi|>4): 629; chains: 1; bounding box: 159×82×133 Å